Protein AF-A0A0J7NZW5-F1 (afdb_monomer_lite)

Radius of gyration: 39.64 Å; chains: 1; bounding box: 92×67×127 Å

InterPro domains:
  IPR001715 Calponin homology domain [PF00307] (223-324)
  IPR001715 Calponin homology domain [PS50021] (220-322)
  IPR004953 EB1, C-terminal [PF03271] (417-457)
  IPR004953 EB1, C-terminal [PS51230] (392-464)
  IPR027328 Microtubule-associated protein RP/EB [PTHR10623] (207-480)
  IPR033469 CYTH-like domain superfamily [SSF55154] (35-193)
  IPR036133 EB1, C-terminal domain superfamily [SSF140612] (399-463)
  IPR036872 CH domain superfamily [G3DSA:1.10.418.10] (205-336)
  IPR036872 CH domain superfamily [SSF47576] (207-336)

Foldseek 3Di:
DDPVVVVCVVQVVPFKFKKWKAKFFDPPVVVLVVVLVVAFDKWKKKKKWWWFADPAFTWTKMWIDGDPPPPDDIWIWTKGKHADQDRATDMIIMGIGTDDPVVSVVVSVVRCVPGNTLGMKIWIWMWTWHQDPNWIKIKIWIQIPPPGTMIMIMTTDDPDDDSVVSRVRVVVVCVVSVHDSVRTGRDDPSVVVVVVVVVVVVLLLQAFDEDDDDLPDPDQDDQVVLVVVLCVVQVADDPALLQCLLLLSLQLLLCQLHNPLFPNVLQDFEEDDLVSSLVSVVRNVSSCVSNVHPDDDPNVVSSVSDRVSSSVVSSSVVVRSVRRRPVDDDDNCVSNVNDHGTYPDDPDPPPDDDDDDDDDDDDDDDDDDDDDDDDDDDDDDDDDDDDDDDDDDPPVVVVVVVVVVVVVVVVVSVVSVVVVVVVVVVVLVVLLVVLVVQPPPDDHDPVSVVSVCVSQDDDPPDDGPDPPPDDDDDPDPDDDD

Organism: Lasius niger (NCBI:txid67767)

Secondary structure (DSSP, 8-state):
--HHHHHHHHHHHHHEEEEEEEEEE-S-HHHHHHHHHTTSEEEEEEEEEEEE--SSSEEEEEEEEESS-TTSPPEEEEEEEE--SSSS-EEEEEEEEEE-HHHHHHHHHHHHHHT-EEEEEEEEEEEEEEEETTEEEEEEEEEETTTEEEEEEEEEE-TT--HHHHHHHHHHHHHHTT--GGGB--S-HHHHHHHHHHHHHHHHTTSPPP----TT-S----HHHHHHHHHHHHT----SGGGGGGSHHHHHHHHHHSTTSS-GGG--SB---HHHHHHHHHHHHHHHHHHT------HHHHTTT-HHHHHHHHHHHHHHHHHH-------HHHHTTT---B---TTS---------------------------------------------SSHHHHHHHHHHHHHHHHHHHHHHHHHHHHHHHHHHHHHHHHHHTTTTSSPPHHHHHHHHHHS---TT-PPPP---------------

pLDDT: mean 79.22, std 20.86, range [27.91, 98.5]

Sequence (481 aa):
MSMYDEFKSNLINVMETMDVKVKLKAAQIPHIFKQLMSMAQHQFIVQTDYFFYTAAGYLKTQVKFESINEQTLPSHSLIFYYRPYYPEPKRCSHVHMPINESSSLLVSYILKMSNGLKGNISKKRDIFKLSYDGMDAQISLDKINHLGNFMQIEILLDENQDLNKASNVINSLMGLLCLTADDLIAEEYIDLLETYKYNIKSKQSNMAVNVYATNMTSDNLSRHDMLAWVNDCLQSSFTKIEELCTGAVYCQFMDMLFPGSVPLKRVKFKTNLEHEYIQNFKILQGGFKKMNVDKIVPIDRLVKGRFQDNFEFLQWFKKFFDANYSGADYDAIAMRGGEPMGSGGNNAPRGGSNAKRTSPRDSVNSAKPAPRTTVNKVQPPYRMQPKNTVVGNRGDTGKIEELSTQLVELKMSVEGLEKERDFYFGKLRDIEVMCQDCDNGGDPPPIVQKILEVLYATEDGFAPPEELEGDGLAPDDEEEY

Structure (mmCIF, N/CA/C/O backbone):
data_AF-A0A0J7NZW5-F1
#
_entry.id   AF-A0A0J7NZW5-F1
#
loop_
_atom_site.group_PDB
_atom_site.id
_atom_site.type_symbol
_atom_site.label_atom_id
_atom_site.label_alt_id
_atom_site.label_comp_id
_atom_site.label_asym_id
_atom_site.label_entity_id
_atom_site.label_seq_id
_atom_site.pdbx_PDB_ins_code
_atom_site.Cartn_x
_atom_site.Cartn_y
_atom_site.Cartn_z
_atom_site.occupancy
_atom_site.B_iso_or_equiv
_atom_site.auth_seq_id
_atom_site.auth_comp_id
_atom_site.auth_asym_id
_atom_site.auth_atom_id
_atom_site.pdbx_PDB_model_num
ATOM 1 N N . MET A 1 1 ? -21.058 -30.686 40.400 1.00 52.12 1 MET A N 1
ATOM 2 C CA . MET A 1 1 ? -20.631 -29.544 39.571 1.00 52.12 1 MET A CA 1
ATOM 3 C C . MET A 1 1 ? -19.117 -29.614 39.544 1.00 52.12 1 MET A C 1
ATOM 5 O O . MET A 1 1 ? -18.539 -29.679 40.622 1.00 52.12 1 MET A O 1
ATOM 9 N N . SER A 1 2 ? -18.489 -29.842 38.387 1.00 66.56 2 SER A N 1
ATOM 10 C CA . SER A 1 2 ? -17.031 -30.011 38.369 1.00 66.56 2 SER A CA 1
ATOM 11 C C . SER A 1 2 ? -16.358 -28.684 38.734 1.00 66.56 2 SER A C 1
ATOM 13 O O . SER A 1 2 ? -16.930 -27.623 38.496 1.00 66.56 2 SER A O 1
ATOM 15 N N . MET A 1 3 ? -15.138 -28.723 39.274 1.00 54.72 3 MET A N 1
ATOM 16 C CA . MET A 1 3 ? -14.341 -27.515 39.545 1.00 54.72 3 MET A CA 1
ATOM 17 C C . MET A 1 3 ? -14.192 -26.638 38.281 1.00 54.72 3 MET A C 1
ATOM 19 O O . MET A 1 3 ? -14.074 -25.423 38.376 1.00 54.72 3 MET A O 1
ATOM 23 N N . TYR A 1 4 ? -14.279 -27.247 37.091 1.00 51.91 4 TYR A N 1
ATOM 24 C CA . TYR A 1 4 ? -14.331 -26.566 35.798 1.00 51.91 4 TYR A CA 1
ATOM 25 C C . TYR A 1 4 ? -15.666 -25.846 35.546 1.00 51.91 4 TYR A C 1
ATOM 27 O O . TYR A 1 4 ? -15.653 -24.730 35.038 1.00 51.91 4 TYR A O 1
ATOM 35 N N . ASP A 1 5 ? -16.804 -26.433 35.929 1.00 49.66 5 ASP A N 1
ATOM 36 C CA . ASP A 1 5 ? -18.133 -25.815 35.788 1.00 49.66 5 ASP A CA 1
ATOM 37 C C . ASP A 1 5 ? -18.340 -24.657 36.770 1.00 49.66 5 ASP A C 1
ATOM 39 O O . ASP A 1 5 ? -18.961 -23.659 36.419 1.00 49.66 5 ASP A O 1
ATOM 43 N N . GLU A 1 6 ? -17.784 -24.770 37.978 1.00 49.34 6 GLU A N 1
ATOM 44 C CA . GLU A 1 6 ? -17.788 -23.711 38.994 1.00 49.34 6 GLU A CA 1
ATOM 45 C C . GLU A 1 6 ? -16.821 -22.568 38.629 1.00 49.34 6 GLU A C 1
ATOM 47 O O . GLU A 1 6 ? -17.160 -21.392 38.760 1.00 49.34 6 GLU A O 1
ATOM 52 N N . PHE A 1 7 ? -15.649 -22.889 38.063 1.00 55.81 7 PHE A N 1
ATOM 53 C CA . PHE A 1 7 ? -14.738 -21.894 37.481 1.00 55.81 7 PHE A CA 1
ATOM 54 C C . PHE A 1 7 ? -15.377 -21.180 36.279 1.00 55.81 7 PHE A C 1
ATOM 56 O O . PHE A 1 7 ? -15.281 -19.960 36.166 1.00 55.81 7 PHE A O 1
ATOM 63 N N . LYS A 1 8 ? -16.099 -21.916 35.418 1.00 49.66 8 LYS A N 1
ATOM 64 C CA . LYS A 1 8 ? -16.892 -21.348 34.318 1.00 49.66 8 LYS A CA 1
ATOM 65 C C . LYS A 1 8 ? -17.996 -20.427 34.832 1.00 49.66 8 LYS A C 1
ATOM 67 O O . LYS A 1 8 ? -18.089 -19.306 34.352 1.00 49.66 8 LYS A O 1
ATOM 72 N N . SER A 1 9 ? -18.824 -20.868 35.783 1.00 50.62 9 SER A N 1
ATOM 73 C CA . SER A 1 9 ? -19.971 -20.073 36.245 1.00 50.62 9 SER A CA 1
ATOM 74 C C . SER A 1 9 ? -19.543 -18.789 36.953 1.00 50.62 9 SER A C 1
ATOM 76 O O . SER A 1 9 ? -20.197 -17.762 36.799 1.00 50.62 9 SER A O 1
ATOM 78 N N . ASN A 1 10 ? -18.423 -18.830 37.681 1.00 47.78 10 ASN A N 1
ATOM 79 C CA . ASN A 1 10 ? -17.906 -17.674 38.413 1.00 47.78 10 ASN A CA 1
ATOM 80 C C . ASN A 1 10 ? -17.134 -16.680 37.524 1.00 47.78 10 ASN A C 1
ATOM 82 O O . ASN A 1 10 ? -17.098 -15.499 37.858 1.00 47.78 10 ASN A O 1
ATOM 86 N N . LEU A 1 11 ? -16.553 -17.107 36.390 1.00 50.69 11 LEU A N 1
ATOM 87 C CA . LEU A 1 11 ? -15.948 -16.191 35.404 1.00 50.69 11 LEU A CA 1
ATOM 88 C C . LEU A 1 11 ? -16.955 -15.627 34.390 1.00 50.69 11 LEU A C 1
ATOM 90 O O . LEU A 1 11 ? -16.839 -14.463 34.014 1.00 50.69 11 LEU A O 1
ATOM 94 N N . ILE A 1 12 ? -17.918 -16.438 33.932 1.00 48.25 12 ILE A N 1
ATOM 95 C CA . ILE A 1 12 ? -18.860 -16.065 32.860 1.00 48.25 12 ILE A CA 1
ATOM 96 C C . ILE A 1 12 ? -19.802 -14.939 33.309 1.00 48.25 12 ILE A C 1
ATOM 98 O O . ILE A 1 12 ? -20.047 -14.011 32.547 1.00 48.25 12 ILE A O 1
ATOM 102 N N . ASN A 1 13 ? -20.254 -14.948 34.566 1.00 45.50 13 ASN A N 1
ATOM 103 C CA . ASN A 1 13 ? -21.223 -13.960 35.053 1.00 45.50 13 ASN A CA 1
ATOM 104 C C . ASN A 1 13 ? -20.634 -12.572 35.372 1.00 45.50 13 ASN A C 1
ATOM 106 O O . ASN A 1 13 ? -21.391 -11.665 35.699 1.00 45.50 13 ASN A O 1
ATOM 110 N N . VAL A 1 14 ? -19.308 -12.382 35.335 1.00 50.59 14 VAL A N 1
ATOM 111 C CA . VAL A 1 14 ? -18.678 -11.166 35.899 1.00 50.59 14 VAL A CA 1
ATOM 112 C C . VAL A 1 14 ? -18.112 -10.216 34.835 1.00 50.59 14 VAL A C 1
ATOM 114 O O . VAL A 1 14 ? -17.868 -9.050 35.137 1.00 50.59 14 VAL A O 1
ATOM 117 N N . MET A 1 15 ? -17.908 -10.657 33.588 1.00 54.00 15 MET A N 1
ATOM 118 C CA . MET A 1 15 ? -17.231 -9.830 32.568 1.00 54.00 15 MET A CA 1
ATOM 119 C C . MET A 1 15 ? -17.771 -9.965 31.140 1.00 54.00 15 MET A C 1
ATOM 121 O O . MET A 1 15 ? -17.173 -9.388 30.229 1.00 54.00 15 MET A O 1
ATOM 125 N N . GLU A 1 16 ? -18.848 -10.724 30.922 1.00 65.56 16 GLU A N 1
ATOM 126 C CA . GLU A 1 16 ? -19.427 -10.887 29.590 1.00 65.56 16 GLU A CA 1
ATOM 127 C C . GLU A 1 16 ? -20.496 -9.823 29.337 1.00 65.56 16 GLU A C 1
ATOM 129 O O . GLU A 1 16 ? -21.554 -9.798 29.958 1.00 65.56 16 GLU A O 1
ATOM 134 N N . THR A 1 17 ? -20.200 -8.922 28.411 1.00 73.56 17 THR A N 1
ATOM 135 C CA . THR A 1 17 ? -21.110 -7.867 27.969 1.00 73.56 17 THR A CA 1
ATOM 136 C C . THR A 1 17 ? -21.615 -8.182 26.567 1.00 73.56 17 THR A C 1
ATOM 138 O O . THR A 1 17 ? -20.922 -8.793 25.740 1.00 73.56 17 THR A O 1
ATOM 141 N N . MET A 1 18 ? -22.856 -7.779 26.296 1.00 80.50 18 MET A N 1
ATOM 142 C CA . MET A 1 18 ? -23.545 -8.074 25.045 1.00 80.50 18 MET A CA 1
ATOM 143 C C . MET A 1 18 ? -24.017 -6.796 24.370 1.00 80.50 18 MET A C 1
ATOM 145 O O . MET A 1 18 ? -24.603 -5.917 24.997 1.00 80.50 18 MET A O 1
ATOM 149 N N . ASP A 1 19 ? -23.767 -6.717 23.069 1.00 83.12 19 ASP A N 1
ATOM 150 C CA . ASP A 1 19 ? -24.129 -5.567 22.253 1.00 83.12 19 ASP A CA 1
ATOM 151 C C . ASP A 1 19 ? -24.657 -5.998 20.881 1.00 83.12 19 ASP A C 1
ATOM 153 O O . ASP A 1 19 ? -24.285 -7.054 20.353 1.00 83.12 19 ASP A O 1
ATOM 157 N N . VAL A 1 20 ? -25.522 -5.172 20.284 1.00 85.62 20 VAL A N 1
ATOM 158 C CA . VAL A 1 20 ? -25.805 -5.229 18.842 1.00 85.62 20 VAL A CA 1
ATOM 159 C C . VAL A 1 20 ? -25.019 -4.120 18.171 1.00 85.62 20 VAL A C 1
ATOM 161 O O . VAL A 1 20 ? -25.169 -2.955 18.536 1.00 85.62 20 VAL A O 1
ATOM 164 N N . LYS A 1 21 ? -24.195 -4.460 17.175 1.00 90.94 21 LYS A N 1
ATOM 165 C CA . LYS A 1 21 ? -23.376 -3.462 16.478 1.00 90.94 21 LYS A CA 1
ATOM 166 C C . LYS A 1 21 ? -23.325 -3.624 14.970 1.00 90.94 21 LYS A C 1
ATOM 168 O O . LYS A 1 21 ? -23.338 -4.737 14.448 1.00 90.94 21 LYS A O 1
ATOM 173 N N . VAL A 1 22 ? -23.147 -2.495 14.292 1.00 91.94 22 VAL A N 1
ATOM 174 C CA . VAL A 1 22 ? -22.808 -2.398 12.865 1.00 91.94 22 VAL A CA 1
ATOM 175 C C . VAL A 1 22 ? -21.554 -1.557 12.671 1.00 91.94 22 VAL A C 1
ATOM 177 O O . VAL A 1 22 ? -21.200 -0.731 13.515 1.00 91.94 22 VAL A O 1
ATOM 180 N N . LYS A 1 23 ? -20.871 -1.775 11.548 1.00 92.81 23 LYS A N 1
ATOM 181 C CA . LYS A 1 23 ? -19.762 -0.933 11.097 1.00 92.81 23 LYS A CA 1
ATOM 182 C C . LYS A 1 23 ? -20.026 -0.484 9.682 1.00 92.81 23 LYS A C 1
ATOM 184 O O . LYS A 1 23 ? -20.497 -1.280 8.878 1.00 92.81 23 LYS A O 1
ATOM 189 N N . LEU A 1 24 ? -19.696 0.767 9.404 1.00 92.81 24 LEU A N 1
ATOM 190 C CA . LEU A 1 24 ? -19.951 1.400 8.126 1.00 92.81 24 LEU A CA 1
ATOM 191 C C . LEU A 1 24 ? -18.716 2.143 7.646 1.00 92.81 24 LEU A C 1
ATOM 193 O O . LEU A 1 24 ? -17.951 2.692 8.442 1.00 92.81 24 LEU A O 1
ATOM 197 N N . LYS A 1 25 ? -18.544 2.210 6.333 1.00 90.94 25 LYS A N 1
ATOM 198 C CA . LYS A 1 25 ? -17.652 3.179 5.709 1.00 90.94 25 LYS A CA 1
ATOM 199 C C . LYS A 1 25 ? -18.388 4.511 5.624 1.00 90.94 25 LYS A C 1
ATOM 201 O O . LYS A 1 25 ? -19.518 4.563 5.163 1.00 90.94 25 LYS A O 1
ATOM 206 N N . ALA A 1 26 ? -17.759 5.596 6.064 1.00 80.81 26 ALA A N 1
ATOM 207 C CA . ALA A 1 26 ? -18.440 6.884 6.157 1.00 80.81 26 ALA A CA 1
ATOM 208 C C . ALA A 1 26 ? -17.665 7.969 5.403 1.00 80.81 26 ALA A C 1
ATOM 210 O O . ALA A 1 26 ? -16.614 8.434 5.844 1.00 80.81 26 ALA A O 1
ATOM 211 N N . ALA A 1 27 ? -18.193 8.392 4.252 1.00 73.81 27 ALA A N 1
ATOM 212 C CA . ALA A 1 27 ? -17.593 9.461 3.452 1.00 73.81 27 ALA A CA 1
ATOM 213 C C . ALA A 1 27 ? -17.925 10.868 3.990 1.00 73.81 27 ALA A C 1
ATOM 215 O O . ALA A 1 27 ? -17.116 11.784 3.860 1.00 73.81 27 ALA A O 1
ATOM 216 N N . GLN A 1 28 ? -19.085 11.040 4.634 1.00 81.44 28 GLN A N 1
ATOM 217 C CA . GLN A 1 28 ? -19.618 12.343 5.059 1.00 81.44 28 GLN A CA 1
ATOM 218 C C . GLN A 1 28 ? -19.462 12.615 6.567 1.00 81.44 28 GLN A C 1
ATOM 220 O O . GLN A 1 28 ? -20.340 13.205 7.196 1.00 81.44 28 GLN A O 1
ATOM 225 N N . ILE A 1 29 ? -18.327 12.222 7.158 1.00 84.81 29 ILE A N 1
ATOM 226 C CA . ILE A 1 29 ? -18.053 12.407 8.597 1.00 84.81 29 ILE A CA 1
ATOM 227 C C . ILE A 1 29 ? -18.340 13.832 9.107 1.00 84.81 29 ILE A C 1
ATOM 229 O O . ILE A 1 29 ? -18.982 13.936 10.147 1.00 84.81 29 ILE A O 1
ATOM 233 N N . PRO A 1 30 ? -17.955 14.932 8.423 1.00 87.19 30 PRO A N 1
ATOM 234 C CA . PRO A 1 30 ? -18.193 16.277 8.955 1.00 87.19 30 PRO A CA 1
ATOM 235 C C . PRO A 1 30 ? -19.676 16.623 9.140 1.00 87.19 30 PRO A C 1
ATOM 237 O O . PRO A 1 30 ? -20.036 17.303 10.100 1.00 87.19 30 PRO A O 1
ATOM 240 N N . HIS A 1 31 ? -20.541 16.154 8.235 1.00 88.25 31 HIS A N 1
ATOM 241 C CA . HIS A 1 31 ? -21.981 16.393 8.329 1.00 88.25 31 HIS A CA 1
ATOM 242 C C . HIS A 1 31 ? -22.581 15.619 9.505 1.00 88.25 31 HIS A C 1
ATOM 244 O O . HIS A 1 31 ? -23.252 16.203 10.355 1.00 88.25 31 HIS A O 1
ATOM 250 N N . ILE A 1 32 ? -22.244 14.331 9.596 1.00 92.25 32 ILE A N 1
ATOM 251 C CA . ILE A 1 32 ? -22.723 13.441 10.655 1.00 92.25 32 ILE A CA 1
ATOM 252 C C . ILE A 1 32 ? -22.221 13.912 12.027 1.00 92.25 32 ILE A C 1
ATOM 254 O O . ILE A 1 32 ? -22.998 13.992 12.973 1.00 92.25 32 ILE A O 1
ATOM 258 N N . PHE A 1 33 ? -20.952 14.313 12.129 1.00 93.81 33 PHE A N 1
ATOM 259 C CA . PHE A 1 33 ? -20.381 14.883 13.350 1.00 93.81 33 PHE A CA 1
ATOM 260 C C . PHE A 1 33 ? -21.193 16.090 13.835 1.00 93.81 33 PHE A C 1
ATOM 262 O O . PHE A 1 33 ? -21.578 16.150 15.000 1.00 93.81 33 PHE A O 1
ATOM 269 N N . LYS A 1 34 ? -21.512 17.035 12.938 1.00 92.94 34 LYS A N 1
ATOM 270 C CA . LYS A 1 34 ? -22.300 18.226 13.285 1.00 92.94 34 LYS A CA 1
ATOM 271 C C . LYS A 1 34 ? -23.699 17.863 13.794 1.00 92.94 34 LYS A C 1
ATOM 273 O O . LYS A 1 34 ? -24.172 18.480 14.744 1.00 92.94 34 LYS A O 1
ATOM 278 N N . GLN A 1 35 ? -24.346 16.878 13.174 1.00 93.12 35 GLN A N 1
ATOM 279 C CA . GLN A 1 35 ? -25.656 16.390 13.600 1.00 93.12 35 GLN A CA 1
ATOM 280 C C . GLN A 1 35 ? -25.583 15.739 14.990 1.00 93.12 35 GLN A C 1
ATOM 282 O O . GLN A 1 35 ? -26.348 16.111 15.878 1.00 93.12 35 GLN A O 1
ATOM 287 N N . LEU A 1 36 ? -24.614 14.848 15.222 1.00 94.44 36 LEU A N 1
ATOM 288 C CA . LEU A 1 36 ? -24.447 14.151 16.502 1.00 94.44 36 LEU A CA 1
ATOM 289 C C . LEU A 1 36 ? -24.090 15.095 17.655 1.00 94.44 36 LEU A C 1
ATOM 291 O O . LEU A 1 36 ? -24.648 14.961 18.741 1.00 94.44 36 LEU A O 1
ATOM 295 N N . MET A 1 37 ? -23.253 16.107 17.409 1.00 94.81 37 MET A N 1
ATOM 296 C CA . MET A 1 37 ? -22.931 17.145 18.399 1.00 94.81 37 MET A CA 1
ATOM 297 C C . MET A 1 37 ? -24.163 17.890 18.932 1.00 94.81 37 MET A C 1
ATOM 299 O O . MET A 1 37 ? -24.109 18.442 20.026 1.00 94.81 37 MET A O 1
ATOM 303 N N . SER A 1 38 ? -25.265 17.929 18.174 1.00 92.88 38 SER A N 1
ATOM 304 C CA . SER A 1 38 ? -26.501 18.597 18.603 1.00 92.88 38 SER A CA 1
ATOM 305 C C . SER A 1 38 ? -27.414 17.732 19.477 1.00 92.88 38 SER A C 1
ATOM 307 O O . SER A 1 38 ? -28.349 18.261 20.073 1.00 92.88 38 SER A O 1
ATOM 309 N N . MET A 1 39 ? -27.165 16.419 19.554 1.00 92.12 39 MET A N 1
ATOM 310 C CA . MET A 1 39 ? -28.100 15.459 20.158 1.00 92.12 39 MET A CA 1
ATOM 311 C C . MET A 1 39 ? -27.463 14.428 21.099 1.00 92.12 39 MET A C 1
ATOM 313 O O . MET A 1 39 ? -28.185 13.619 21.676 1.00 92.12 39 MET A O 1
ATOM 317 N N . ALA A 1 40 ? -26.137 14.418 21.249 1.00 94.25 40 ALA A N 1
ATOM 318 C CA . ALA A 1 40 ? -25.419 13.391 21.998 1.00 94.25 40 ALA A CA 1
ATOM 319 C C . ALA A 1 40 ? -24.255 13.974 22.809 1.00 94.25 40 ALA A C 1
ATOM 321 O O . ALA A 1 40 ? -23.669 14.996 22.449 1.00 94.25 40 ALA A O 1
ATOM 322 N N . GLN A 1 41 ? -23.885 13.287 23.890 1.00 94.31 41 GLN A N 1
ATOM 323 C CA . GLN A 1 41 ? -22.678 13.604 24.649 1.00 94.31 41 GLN A CA 1
ATOM 324 C C . GLN A 1 41 ? -21.444 13.141 23.871 1.00 94.31 41 GLN A C 1
ATOM 326 O O . GLN A 1 41 ? -21.373 11.977 23.481 1.00 94.31 41 GLN A O 1
ATOM 331 N N . HIS A 1 42 ? -20.467 14.031 23.684 1.00 94.62 42 HIS A N 1
ATOM 332 C CA . HIS A 1 42 ? -19.255 13.771 22.903 1.00 94.62 42 HIS A CA 1
ATOM 333 C C . HIS A 1 42 ? -18.021 13.524 23.780 1.00 94.62 42 HIS A C 1
ATOM 335 O O . HIS A 1 42 ? -17.819 14.190 24.796 1.00 94.62 42 HIS A O 1
ATOM 341 N N . GLN A 1 43 ? -17.183 12.580 23.354 1.00 92.81 43 GLN A N 1
ATOM 342 C CA . GLN A 1 43 ? -15.862 12.305 23.910 1.00 92.81 43 GLN A CA 1
ATOM 343 C C . GLN A 1 43 ? -14.889 11.946 22.782 1.00 92.81 43 GLN A C 1
ATOM 345 O O . GLN A 1 43 ? -15.167 11.065 21.970 1.00 92.81 43 GLN A O 1
ATOM 350 N N . PHE A 1 44 ? -13.715 12.577 22.760 1.00 92.62 44 PHE A N 1
ATOM 351 C CA . PHE A 1 44 ? -12.641 12.239 21.826 1.00 92.62 44 PHE A CA 1
ATOM 352 C C . PHE A 1 44 ? -11.596 11.333 22.483 1.00 92.62 44 PHE A C 1
ATOM 354 O O . PHE A 1 44 ? -11.119 11.631 23.581 1.00 92.62 44 PHE A O 1
ATOM 361 N N . ILE A 1 45 ? -11.201 10.261 21.791 1.00 92.50 45 ILE A N 1
ATOM 362 C CA . ILE A 1 45 ? -10.140 9.355 22.241 1.00 92.50 45 ILE A CA 1
ATOM 363 C C . ILE A 1 45 ? -9.146 9.026 21.124 1.00 92.50 45 ILE A C 1
ATOM 365 O O . ILE A 1 45 ? -9.499 8.907 19.945 1.00 92.50 45 ILE A O 1
ATOM 369 N N . VAL A 1 46 ? -7.892 8.797 21.511 1.00 92.81 46 VAL A N 1
ATOM 370 C CA . VAL A 1 46 ? -6.893 8.141 20.656 1.00 92.81 46 VAL A CA 1
ATOM 371 C C . VAL A 1 46 ? -6.714 6.717 21.152 1.00 92.81 46 VAL A C 1
ATOM 373 O O . VAL A 1 46 ? -6.522 6.485 22.343 1.00 92.81 46 VAL A O 1
ATOM 376 N N . GLN A 1 47 ? -6.801 5.749 20.246 1.00 93.19 47 GLN A N 1
ATOM 377 C CA . GLN A 1 47 ? -6.799 4.339 20.606 1.00 93.19 47 GLN A CA 1
ATOM 378 C C . GLN A 1 47 ? -5.866 3.540 19.701 1.00 93.19 47 GLN A C 1
ATOM 380 O O . GLN A 1 47 ? -5.918 3.671 18.476 1.00 93.19 47 GLN A O 1
ATOM 385 N N . THR A 1 48 ? -5.079 2.654 20.308 1.00 94.25 48 THR A N 1
ATOM 386 C CA . THR A 1 48 ? -4.303 1.635 19.596 1.00 94.25 48 THR A CA 1
ATOM 387 C C . THR A 1 48 ? -4.721 0.247 20.067 1.00 94.25 48 THR A C 1
ATOM 389 O O . THR A 1 48 ? -4.675 -0.060 21.255 1.00 94.25 48 THR A O 1
ATOM 392 N N . ASP A 1 49 ? -5.140 -0.586 19.119 1.00 95.44 49 ASP A N 1
ATOM 393 C CA . ASP A 1 49 ? -5.522 -1.980 19.331 1.00 95.44 49 ASP A CA 1
ATOM 394 C C . ASP A 1 49 ? -4.450 -2.893 18.707 1.00 95.44 49 ASP A C 1
ATOM 396 O O . ASP A 1 49 ? -4.210 -2.800 17.503 1.00 95.44 49 ASP A O 1
ATOM 400 N N . TYR A 1 50 ? -3.838 -3.790 19.481 1.00 95.81 50 TYR A N 1
ATOM 401 C CA . TYR A 1 50 ? -2.921 -4.829 18.993 1.00 95.81 50 TYR A CA 1
ATOM 402 C C . TYR A 1 50 ? -3.655 -6.160 18.924 1.00 95.81 50 TYR A C 1
ATOM 404 O O . TYR A 1 50 ? -4.089 -6.680 19.946 1.00 95.81 50 TYR A O 1
ATOM 412 N N . PHE A 1 51 ? -3.801 -6.704 17.723 1.00 97.00 51 PHE A N 1
ATOM 413 C CA . PHE A 1 51 ? -4.526 -7.937 17.454 1.00 97.00 51 PHE A CA 1
ATOM 414 C C . PHE A 1 51 ? -3.580 -9.130 17.375 1.00 97.00 51 PHE A C 1
ATOM 416 O O . PHE A 1 51 ? -2.522 -9.060 16.744 1.00 97.00 51 PHE A O 1
ATOM 423 N N . PHE A 1 52 ? -4.012 -10.248 17.944 1.00 96.94 52 PHE A N 1
ATOM 424 C CA . PHE A 1 52 ? -3.292 -11.518 17.955 1.00 96.94 52 PHE A CA 1
ATOM 425 C C . PHE A 1 52 ? -4.125 -12.591 17.257 1.00 96.94 52 PHE A C 1
ATOM 427 O O . PHE A 1 52 ? -5.359 -12.517 17.255 1.00 96.94 52 PHE A O 1
ATOM 434 N N . TYR A 1 53 ? -3.471 -13.588 16.662 1.00 95.56 53 TYR A N 1
ATOM 435 C CA . TYR A 1 53 ? -4.207 -14.711 16.086 1.00 95.56 53 TYR A CA 1
ATOM 436 C C . TYR A 1 53 ? -4.907 -15.517 17.184 1.00 95.56 53 TYR A C 1
ATOM 438 O O . TYR A 1 53 ? -4.436 -15.653 18.309 1.00 95.56 53 TYR A O 1
ATOM 446 N N . THR A 1 54 ? -6.070 -16.062 16.871 1.00 93.56 54 THR A N 1
ATOM 447 C CA . THR A 1 54 ? -6.828 -16.922 17.778 1.00 93.56 54 THR A CA 1
ATOM 448 C C . THR A 1 54 ? -7.623 -17.913 16.943 1.00 93.56 54 THR A C 1
ATOM 450 O O . THR A 1 54 ? -7.908 -17.646 15.776 1.00 93.56 54 THR A O 1
ATOM 453 N N . ALA A 1 55 ? -7.969 -19.062 17.521 1.00 90.00 55 ALA A N 1
ATOM 454 C CA . ALA A 1 55 ? -8.722 -20.099 16.819 1.00 90.00 55 ALA A CA 1
ATOM 455 C C . ALA A 1 55 ? -10.128 -19.625 16.407 1.00 90.00 55 ALA A C 1
ATOM 457 O O . ALA A 1 55 ? -10.646 -20.047 15.377 1.00 90.00 55 ALA A O 1
ATOM 458 N N . ALA A 1 56 ? -10.741 -18.746 17.204 1.00 88.19 56 ALA A N 1
ATOM 459 C CA . ALA A 1 56 ? -12.042 -18.154 16.920 1.00 88.19 56 ALA A CA 1
ATOM 460 C C . ALA A 1 56 ? -12.148 -16.745 17.517 1.00 88.19 56 ALA A C 1
ATOM 462 O O . ALA A 1 56 ? -11.570 -16.467 18.570 1.00 88.19 56 ALA A O 1
ATOM 463 N N . GLY A 1 57 ? -12.926 -15.880 16.862 1.00 91.62 57 GLY A N 1
ATOM 464 C CA . GLY A 1 57 ? -13.141 -14.497 17.290 1.00 91.62 57 GLY A CA 1
ATOM 465 C C . GLY A 1 57 ? -11.905 -13.615 17.112 1.00 91.62 57 GLY A C 1
ATOM 466 O O . GLY A 1 57 ? -11.073 -13.851 16.239 1.00 91.62 57 GLY A O 1
ATOM 467 N N . TYR A 1 58 ? -11.799 -12.586 17.948 1.00 95.19 58 TYR A N 1
ATOM 468 C CA . TYR A 1 58 ? -10.702 -11.625 17.931 1.00 95.19 58 TYR A CA 1
ATOM 469 C C . TYR A 1 58 ? -10.152 -11.439 19.340 1.00 95.19 58 TYR A C 1
ATOM 471 O O . TYR A 1 58 ? -10.899 -11.165 20.280 1.00 95.19 58 TYR A O 1
ATOM 479 N N . LEU A 1 59 ? -8.830 -11.541 19.465 1.00 96.56 59 LEU A N 1
ATOM 480 C CA . LEU A 1 59 ? -8.093 -11.272 20.692 1.00 96.56 59 LEU A CA 1
ATOM 481 C C . LEU A 1 59 ? -7.227 -10.033 20.490 1.00 96.56 59 LEU A C 1
ATOM 483 O O . LEU A 1 59 ? -6.477 -9.953 19.513 1.00 96.56 59 LEU A O 1
ATOM 487 N N . LYS A 1 60 ? -7.320 -9.072 21.408 1.00 96.56 60 LYS A N 1
ATOM 488 C CA . LYS A 1 60 ? -6.503 -7.864 21.349 1.00 96.56 60 LYS A CA 1
ATOM 489 C C . LYS A 1 60 ? -6.113 -7.322 22.714 1.00 96.56 60 LYS A C 1
ATOM 491 O O . LYS A 1 60 ? -6.886 -7.412 23.664 1.00 96.56 60 LYS A O 1
ATOM 496 N N . THR A 1 61 ? -4.959 -6.670 22.771 1.00 96.56 61 THR A N 1
ATOM 497 C CA . THR A 1 61 ? -4.667 -5.680 23.811 1.00 96.56 61 THR A CA 1
ATOM 498 C C . THR A 1 61 ? -4.990 -4.291 23.275 1.00 96.56 61 THR A C 1
ATOM 500 O O . THR A 1 61 ? -4.904 -4.024 22.075 1.00 96.56 61 THR A O 1
ATOM 503 N N . GLN A 1 62 ? -5.447 -3.412 24.153 1.00 95.56 62 GLN A N 1
ATOM 504 C CA . GLN A 1 62 ? -5.940 -2.087 23.811 1.00 95.56 62 GLN A CA 1
ATOM 505 C C . GLN A 1 62 ? -5.308 -1.051 24.727 1.00 95.56 62 GLN A C 1
ATOM 507 O O . GLN A 1 62 ? -5.244 -1.261 25.936 1.00 95.56 62 GLN A O 1
ATOM 512 N N . VAL A 1 63 ? -4.910 0.073 24.137 1.00 93.94 63 VAL A N 1
ATOM 513 C CA . VAL A 1 63 ? -4.441 1.272 24.836 1.00 93.94 63 VAL A CA 1
ATOM 514 C C . VAL A 1 63 ? -5.307 2.451 24.401 1.00 93.94 63 VAL A C 1
ATOM 516 O O . VAL A 1 63 ? -5.464 2.680 23.196 1.00 93.94 63 VAL A O 1
ATOM 519 N N . LYS A 1 64 ? -5.886 3.180 25.357 1.00 92.19 64 LYS A N 1
ATOM 520 C CA . LYS A 1 64 ? -6.746 4.350 25.119 1.00 92.19 64 LYS A CA 1
ATOM 521 C C . LYS A 1 64 ? -6.220 5.575 25.861 1.00 92.19 64 LYS A C 1
ATOM 523 O O . LYS A 1 64 ? -5.910 5.491 27.045 1.00 92.19 64 LYS A O 1
ATOM 528 N N . PHE A 1 65 ? -6.224 6.708 25.171 1.00 89.56 65 PHE A N 1
ATOM 529 C CA . PHE A 1 65 ? -5.911 8.027 25.710 1.00 89.56 65 PHE A CA 1
ATOM 530 C C . PHE A 1 65 ? -7.175 8.887 25.652 1.00 89.56 65 PHE A C 1
ATOM 532 O O . PHE A 1 65 ? -7.709 9.144 24.566 1.00 89.56 65 PHE A O 1
ATOM 539 N N . GLU A 1 66 ? -7.679 9.279 26.821 1.00 79.06 66 GLU A N 1
ATOM 540 C CA . GLU A 1 66 ? -8.847 10.145 26.966 1.00 79.06 66 GLU A CA 1
ATOM 541 C C . GLU A 1 66 ? -8.362 11.598 27.053 1.00 79.06 66 GLU A C 1
ATOM 543 O O . GLU A 1 66 ? -7.921 12.032 28.107 1.00 79.06 66 GLU A O 1
ATOM 548 N N . SER A 1 67 ? -8.465 12.352 25.950 1.00 66.62 67 SER A N 1
ATOM 549 C CA . SER A 1 67 ? -7.939 13.722 25.754 1.00 66.62 67 SER A CA 1
ATOM 550 C C . SER A 1 67 ? -6.516 13.834 25.181 1.00 66.62 67 SER A C 1
ATOM 552 O O . SER A 1 67 ? -5.678 12.947 25.298 1.00 66.62 67 SER A O 1
ATOM 554 N N . ILE A 1 68 ? -6.272 14.975 24.523 1.00 56.38 68 ILE A N 1
ATOM 555 C CA . ILE A 1 68 ? -4.968 15.425 24.002 1.00 56.38 68 ILE A CA 1
ATOM 556 C C . ILE A 1 68 ? -4.078 15.939 25.149 1.00 56.38 68 ILE A C 1
ATOM 558 O O . ILE A 1 68 ? -2.870 16.067 24.986 1.00 56.38 68 ILE A O 1
ATOM 562 N N . ASN A 1 69 ? -4.658 16.222 26.320 1.00 51.78 69 ASN A N 1
ATOM 563 C CA . ASN A 1 69 ? -3.896 16.693 27.469 1.00 51.78 69 ASN A CA 1
ATOM 564 C C . ASN A 1 69 ? -3.058 15.535 28.030 1.00 51.78 69 ASN A C 1
ATOM 566 O O . ASN A 1 69 ? -3.589 14.641 28.691 1.00 51.78 69 ASN A O 1
ATOM 570 N N . GLU A 1 70 ? -1.748 15.604 27.788 1.00 52.31 70 GLU A N 1
ATOM 571 C CA . GLU A 1 70 ? -0.676 14.644 28.120 1.00 52.31 70 GLU A CA 1
ATOM 572 C C . GLU A 1 70 ? -0.566 14.250 29.612 1.00 52.31 70 GLU A C 1
ATOM 574 O O . GLU A 1 70 ? 0.348 13.537 30.010 1.00 52.31 70 GLU A O 1
ATOM 579 N N . GLN A 1 71 ? -1.492 14.703 30.458 1.00 57.66 71 GLN A N 1
ATOM 580 C CA . GLN A 1 71 ? -1.530 14.441 31.898 1.00 57.66 71 GLN A CA 1
ATOM 581 C C . GLN A 1 71 ? -2.428 13.257 32.285 1.00 57.66 71 GLN A C 1
ATOM 583 O O . GLN A 1 71 ? -2.378 12.810 33.430 1.00 57.66 71 GLN A O 1
ATOM 588 N N . THR A 1 72 ? -3.257 12.741 31.372 1.00 68.19 72 THR A N 1
ATOM 589 C CA . THR A 1 72 ? -4.080 11.553 31.647 1.00 68.19 72 THR A CA 1
ATOM 590 C C . THR A 1 72 ? -3.317 10.280 31.294 1.00 68.19 72 THR A C 1
ATOM 592 O O . THR A 1 72 ? -2.891 10.079 30.157 1.00 68.19 72 THR A O 1
ATOM 595 N N . LEU A 1 73 ? -3.131 9.410 32.290 1.00 80.81 73 LEU A N 1
ATOM 596 C CA . LEU A 1 73 ? -2.520 8.100 32.080 1.00 80.81 73 LEU A CA 1
ATOM 597 C C . LEU A 1 73 ? -3.404 7.252 31.151 1.00 80.81 73 LEU A C 1
ATOM 599 O O . LEU A 1 73 ? -4.625 7.219 31.337 1.00 80.81 73 LEU A O 1
ATOM 603 N N . PRO A 1 74 ? -2.818 6.538 30.176 1.00 89.25 74 PRO A N 1
ATOM 604 C CA . PRO A 1 74 ? -3.586 5.679 29.294 1.00 89.25 74 PRO A CA 1
ATOM 605 C C . PRO A 1 74 ? -4.235 4.519 30.046 1.00 89.25 74 PRO A C 1
ATOM 607 O O . PRO A 1 74 ? -3.625 3.875 30.905 1.00 89.25 74 PRO A O 1
ATOM 610 N N . SER A 1 75 ? -5.461 4.184 29.651 1.00 91.44 75 SER A N 1
ATOM 611 C CA . SER A 1 75 ? -6.098 2.946 30.095 1.00 91.44 75 SER A CA 1
ATOM 612 C C . SER A 1 75 ? -5.676 1.785 29.200 1.00 91.44 75 SER A C 1
ATOM 614 O O . SER A 1 75 ? -5.569 1.919 27.977 1.00 91.44 75 SER A O 1
ATOM 616 N N . HIS A 1 76 ? -5.433 0.635 29.828 1.00 93.88 76 HIS A N 1
ATOM 617 C CA . HIS A 1 76 ? -5.025 -0.586 29.149 1.00 93.88 76 HIS A CA 1
ATOM 618 C C . HIS A 1 76 ? -6.052 -1.690 29.387 1.00 93.88 76 HIS A C 1
ATOM 620 O O . HIS A 1 76 ? -6.651 -1.796 30.461 1.00 93.88 76 HIS A O 1
ATOM 626 N N . SER A 1 77 ? -6.303 -2.521 28.380 1.00 94.12 77 SER A N 1
ATOM 627 C CA . SER A 1 77 ? -7.265 -3.623 28.499 1.00 94.12 77 SER A CA 1
ATOM 628 C C . SER A 1 77 ? -6.891 -4.806 27.615 1.00 94.12 77 SER A C 1
ATOM 630 O O . SER A 1 77 ? -6.378 -4.632 26.510 1.00 94.12 77 SER A O 1
ATOM 632 N N . LEU A 1 78 ? -7.185 -6.011 28.095 1.00 95.38 78 LEU A N 1
ATOM 633 C CA . LEU A 1 78 ? -7.198 -7.242 27.317 1.00 95.38 78 LEU A CA 1
ATOM 634 C C . LEU A 1 78 ? -8.648 -7.555 26.946 1.00 95.38 78 LEU A C 1
ATOM 636 O O . LEU A 1 78 ? -9.524 -7.583 27.809 1.00 95.38 78 LEU A O 1
ATOM 640 N N . ILE A 1 79 ? -8.904 -7.761 25.657 1.00 94.12 79 ILE A N 1
ATOM 641 C CA . ILE A 1 79 ? -10.258 -7.940 25.138 1.00 94.12 79 ILE A CA 1
ATOM 642 C C . ILE A 1 79 ? -10.287 -9.156 24.222 1.00 94.12 79 ILE A C 1
ATOM 644 O O . ILE A 1 79 ? -9.551 -9.222 23.234 1.00 94.12 79 ILE A O 1
ATOM 648 N N . PHE A 1 80 ? -11.194 -10.078 24.523 1.00 93.75 80 PHE A N 1
ATOM 649 C CA . PHE A 1 80 ? -11.595 -11.146 23.618 1.00 93.75 80 PHE A CA 1
ATOM 650 C C . PHE A 1 80 ? -13.046 -10.924 23.212 1.00 93.75 80 PHE A C 1
ATOM 652 O O . PHE A 1 80 ? -13.879 -10.609 24.058 1.00 93.75 80 PHE A O 1
ATOM 659 N N . TYR A 1 81 ? -13.370 -11.077 21.932 1.00 91.56 81 TYR A N 1
ATOM 660 C CA . TYR A 1 81 ? -14.755 -10.978 21.488 1.00 91.56 81 TYR A CA 1
ATOM 661 C C . TYR A 1 81 ? -15.045 -11.866 20.289 1.00 91.56 81 TYR A C 1
ATOM 663 O O . TYR A 1 81 ? -14.199 -12.074 19.414 1.00 91.56 81 TYR A O 1
ATOM 671 N N . TYR A 1 82 ? -16.281 -12.352 20.233 1.00 88.31 82 TYR A N 1
ATOM 672 C CA . TYR A 1 82 ? -16.816 -13.044 19.075 1.00 88.31 82 TYR A CA 1
ATOM 673 C C . TYR A 1 82 ? -17.731 -12.104 18.291 1.00 88.31 82 TYR A C 1
ATOM 675 O O . TYR A 1 82 ? -18.601 -11.433 18.849 1.00 88.31 82 TYR A O 1
ATOM 683 N N . ARG A 1 83 ? -17.518 -12.049 16.975 1.00 83.69 83 ARG A N 1
ATOM 684 C CA . ARG A 1 83 ? -18.299 -11.229 16.047 1.00 83.69 83 ARG A CA 1
ATOM 685 C C . ARG A 1 83 ? -18.587 -12.041 14.784 1.00 83.69 83 ARG A C 1
ATOM 687 O O . ARG A 1 83 ? -17.635 -12.398 14.090 1.00 83.69 83 ARG A O 1
ATOM 694 N N . PRO A 1 84 ? -19.862 -12.298 14.457 1.00 86.38 84 PRO A N 1
ATOM 695 C CA . PRO A 1 84 ? -20.228 -12.954 13.208 1.00 86.38 84 PRO A CA 1
ATOM 696 C C . PRO A 1 84 ? -19.805 -12.167 11.954 1.00 86.38 84 PRO A C 1
ATOM 698 O O . PRO A 1 84 ? -19.765 -10.928 11.958 1.00 86.38 84 PRO A O 1
ATOM 701 N N . TYR A 1 85 ? -19.518 -12.884 10.864 1.00 88.56 85 TYR A N 1
ATOM 702 C CA . TYR A 1 85 ? -19.087 -12.309 9.584 1.00 88.56 85 TYR A CA 1
ATOM 703 C C . TYR A 1 85 ? -20.276 -12.083 8.635 1.00 88.56 85 TYR A C 1
ATOM 705 O O . TYR A 1 85 ? -20.500 -12.833 7.693 1.00 88.56 85 TYR A O 1
ATOM 713 N N . TYR A 1 86 ? -21.065 -11.052 8.925 1.00 88.62 86 TYR A N 1
ATOM 714 C CA . TYR A 1 86 ? -22.076 -10.482 8.026 1.00 88.62 86 TYR A CA 1
ATOM 715 C C . TYR A 1 86 ? -22.290 -8.994 8.368 1.00 88.62 86 TYR A C 1
ATOM 717 O O . TYR A 1 86 ? -21.967 -8.592 9.490 1.00 88.62 86 TYR A O 1
ATOM 725 N N . PRO A 1 87 ? -22.712 -8.140 7.423 1.00 88.25 87 PRO A N 1
ATOM 726 C CA . PRO A 1 87 ? -22.718 -6.685 7.603 1.00 88.25 87 PRO A CA 1
ATOM 727 C C . PRO A 1 87 ? -23.878 -6.146 8.459 1.00 88.25 87 PRO A C 1
ATOM 729 O O . PRO A 1 87 ? -23.726 -5.086 9.065 1.00 88.25 87 PRO A O 1
ATOM 732 N N . GLU A 1 88 ? -25.009 -6.854 8.533 1.00 89.50 88 GLU A N 1
ATOM 733 C CA . GLU A 1 88 ? -26.208 -6.402 9.255 1.00 89.50 88 GLU A CA 1
ATOM 734 C C . GLU A 1 88 ? -26.005 -6.296 10.785 1.00 89.50 88 GLU A C 1
ATOM 736 O O . GLU A 1 88 ? -25.018 -6.824 11.321 1.00 89.50 88 GLU A O 1
ATOM 741 N N . PRO A 1 89 ? -26.934 -5.635 11.520 1.00 88.81 89 PRO A N 1
ATOM 742 C CA . PRO A 1 89 ? -26.925 -5.614 12.979 1.00 88.81 89 PRO A CA 1
ATOM 743 C C . PRO A 1 89 ? -26.737 -7.005 13.574 1.00 88.81 89 PRO A C 1
ATOM 745 O O . PRO A 1 89 ? -27.486 -7.941 13.295 1.00 88.81 89 PRO A O 1
ATOM 748 N N . LYS A 1 90 ? -25.697 -7.145 14.397 1.00 87.44 90 LYS A N 1
ATOM 749 C CA . LYS A 1 90 ? -25.278 -8.445 14.915 1.00 87.44 90 LYS A CA 1
ATOM 750 C C . LYS A 1 90 ? -24.947 -8.405 16.384 1.00 87.44 90 LYS A C 1
ATOM 752 O O . LYS A 1 90 ? -24.248 -7.506 16.854 1.00 87.44 90 LYS A O 1
ATOM 757 N N . ARG A 1 91 ? -25.412 -9.448 17.070 1.00 87.12 91 ARG A N 1
ATOM 758 C CA . ARG A 1 91 ? -25.067 -9.722 18.458 1.00 87.12 91 ARG A CA 1
ATOM 759 C C . ARG A 1 91 ? -23.590 -10.064 18.544 1.00 87.12 91 ARG A C 1
ATOM 761 O O . ARG A 1 91 ? -23.099 -10.928 17.816 1.00 87.12 91 ARG A O 1
ATOM 768 N N . CYS A 1 92 ? -22.903 -9.396 19.450 1.00 84.94 92 CYS A N 1
ATOM 769 C CA . CYS A 1 92 ? -21.517 -9.668 19.763 1.00 84.94 92 CYS A CA 1
ATOM 770 C C . CYS A 1 92 ? -21.392 -9.917 21.265 1.00 84.94 92 CYS A C 1
ATOM 772 O O . CYS A 1 92 ? -22.063 -9.277 22.072 1.00 84.94 92 CYS A O 1
ATOM 774 N N . SER A 1 93 ? -20.554 -10.882 21.624 1.00 84.31 93 SER A N 1
ATOM 775 C CA . SER A 1 93 ? -20.182 -11.146 23.010 1.00 84.31 93 SER A CA 1
ATOM 776 C C . SER A 1 93 ? -18.729 -10.762 23.199 1.00 84.31 93 SER A C 1
ATOM 778 O O . SER A 1 93 ? -17.886 -11.005 22.324 1.00 84.31 93 SER A O 1
ATOM 780 N N . HIS A 1 94 ? -18.437 -10.114 24.318 1.00 86.75 94 HIS A N 1
ATOM 781 C CA . HIS A 1 94 ? -17.085 -9.693 24.621 1.00 86.75 94 HIS A CA 1
ATOM 782 C C . HIS A 1 94 ? -16.755 -9.874 26.092 1.00 86.75 94 HIS A C 1
ATOM 784 O O . HIS A 1 94 ? -17.586 -9.662 26.965 1.00 86.75 94 HIS A O 1
ATOM 790 N N . VAL A 1 95 ? -15.503 -10.249 26.331 1.00 87.81 95 VAL A N 1
ATOM 791 C CA . VAL A 1 95 ? -14.874 -10.278 27.643 1.00 87.81 95 VAL A CA 1
ATOM 792 C C . VAL A 1 95 ? -13.889 -9.124 27.682 1.00 87.81 95 VAL A C 1
ATOM 794 O O . VAL A 1 95 ? -12.968 -9.054 26.860 1.00 87.81 95 VAL A O 1
ATOM 797 N N . HIS A 1 96 ? -14.097 -8.212 28.626 1.00 90.00 96 HIS A N 1
ATOM 798 C CA . HIS A 1 96 ? -13.259 -7.036 28.812 1.00 90.00 96 HIS A CA 1
ATOM 799 C C . HIS A 1 96 ? -12.540 -7.098 30.160 1.00 90.00 96 HIS A C 1
ATOM 801 O O . HIS A 1 96 ? -13.164 -6.991 31.212 1.00 90.00 96 HIS A O 1
ATOM 807 N N . MET A 1 97 ? -11.213 -7.204 30.128 1.00 90.12 97 MET A N 1
ATOM 808 C CA . MET A 1 97 ? -10.375 -7.232 31.322 1.00 90.12 97 MET A CA 1
ATOM 809 C C . MET A 1 97 ? -9.473 -5.992 31.359 1.00 90.12 97 MET A C 1
ATOM 811 O O . MET A 1 97 ? -8.514 -5.916 30.586 1.00 90.12 97 MET A O 1
ATOM 815 N N . PRO A 1 98 ? -9.740 -5.014 32.243 1.00 90.31 98 PRO A N 1
ATOM 816 C CA . PRO A 1 98 ? -8.806 -3.926 32.501 1.00 90.31 98 PRO A CA 1
ATOM 817 C C . PRO A 1 98 ? -7.472 -4.482 33.005 1.00 90.31 98 PRO A C 1
ATOM 819 O O . PRO A 1 98 ? -7.445 -5.375 33.852 1.00 90.31 98 PRO A O 1
ATOM 822 N N . ILE A 1 99 ? -6.365 -3.946 32.501 1.00 91.69 99 ILE A N 1
ATOM 823 C CA . ILE A 1 99 ? -5.012 -4.307 32.938 1.00 91.69 99 ILE A CA 1
ATOM 824 C C . ILE A 1 99 ? -4.227 -3.029 33.228 1.00 91.69 99 ILE A C 1
ATOM 826 O O . ILE A 1 99 ? -4.525 -1.973 32.677 1.00 91.69 99 ILE A O 1
ATOM 830 N N . ASN A 1 100 ? -3.235 -3.099 34.114 1.00 90.06 100 ASN A N 1
ATOM 831 C CA . ASN A 1 100 ? -2.329 -1.970 34.332 1.00 90.06 100 ASN A CA 1
ATOM 832 C C . ASN A 1 100 ? -1.253 -1.908 33.231 1.00 90.06 100 ASN A C 1
ATOM 834 O O . ASN A 1 100 ? -1.031 -2.881 32.507 1.00 90.06 100 ASN A O 1
ATOM 838 N N . GLU A 1 101 ? -0.577 -0.765 33.117 1.00 87.00 101 GLU A N 1
ATOM 839 C CA . GLU A 1 101 ? 0.452 -0.517 32.098 1.00 87.00 101 GLU A CA 1
ATOM 840 C C . GLU A 1 101 ? 1.579 -1.562 32.129 1.00 87.00 101 GLU A C 1
ATOM 842 O O . GLU A 1 101 ? 1.893 -2.168 31.101 1.00 87.00 101 GLU A O 1
ATOM 847 N N . SER A 1 102 ? 2.127 -1.852 33.315 1.00 86.06 102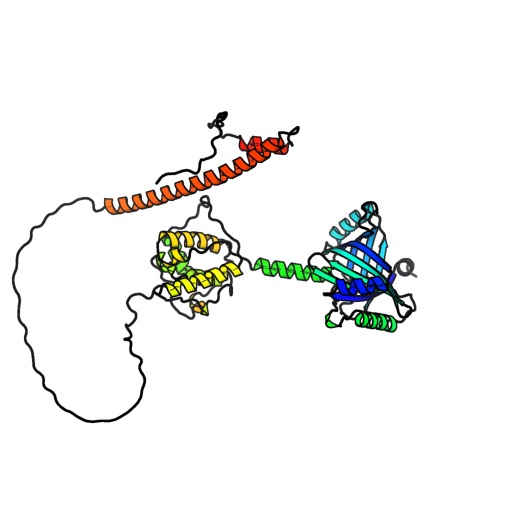 SER A N 1
ATOM 848 C CA . SER A 1 102 ? 3.212 -2.829 33.484 1.00 86.06 102 SER A CA 1
ATOM 849 C C . SER A 1 102 ? 2.812 -4.230 33.005 1.00 86.06 102 SER A C 1
ATOM 851 O O . SER A 1 102 ? 3.594 -4.918 32.348 1.00 86.06 102 SER A O 1
ATOM 853 N N . SER A 1 103 ? 1.573 -4.643 33.282 1.00 89.12 103 SER A N 1
ATOM 854 C CA . SER A 1 103 ? 1.034 -5.936 32.846 1.00 89.12 103 SER A CA 1
ATOM 855 C C . SER A 1 103 ? 0.693 -5.939 31.359 1.00 89.12 103 SER A C 1
ATOM 857 O O . SER A 1 103 ? 0.836 -6.970 30.710 1.00 89.12 103 SER A O 1
ATOM 859 N N . SER A 1 104 ? 0.280 -4.803 30.792 1.00 89.50 104 SER A N 1
ATOM 860 C CA . SER A 1 104 ? -0.088 -4.684 29.377 1.00 89.50 104 SER A CA 1
ATOM 861 C C . SER A 1 104 ? 1.055 -5.059 28.438 1.00 89.50 104 SER A C 1
ATOM 863 O O . SER A 1 104 ? 0.853 -5.815 27.481 1.00 89.50 104 SER A O 1
ATOM 865 N N . LEU A 1 105 ? 2.267 -4.581 28.732 1.00 89.00 105 LEU A N 1
ATOM 866 C CA . LEU A 1 105 ? 3.458 -4.908 27.947 1.00 89.00 105 LEU A CA 1
ATOM 867 C C . LEU A 1 105 ? 3.794 -6.399 28.035 1.00 89.00 105 LEU A C 1
ATOM 869 O O . LEU A 1 105 ? 4.009 -7.040 27.005 1.00 89.00 105 LEU A O 1
ATOM 873 N N . LEU A 1 106 ? 3.775 -6.966 29.246 1.00 93.25 106 LEU A N 1
ATOM 874 C CA . LEU A 1 106 ? 4.067 -8.382 29.468 1.00 93.25 106 LEU A CA 1
ATOM 875 C C . LEU A 1 106 ? 3.036 -9.289 28.782 1.00 93.25 106 LEU A C 1
ATOM 877 O O . LEU A 1 106 ? 3.412 -10.222 28.077 1.00 93.25 106 LEU A O 1
ATOM 881 N N . VAL A 1 107 ? 1.743 -8.992 28.931 1.00 94.50 107 VAL A N 1
ATOM 882 C CA . VAL A 1 107 ? 0.654 -9.735 28.278 1.00 94.50 107 VAL A CA 1
ATOM 883 C C . VAL A 1 107 ? 0.779 -9.643 26.759 1.00 94.50 107 VAL A C 1
ATOM 885 O O . VAL A 1 107 ? 0.705 -10.664 26.079 1.00 94.50 107 VAL A O 1
ATOM 888 N N . SER A 1 108 ? 1.034 -8.450 26.214 1.00 93.00 108 SER A N 1
ATOM 889 C CA . SER A 1 108 ? 1.223 -8.267 24.769 1.00 93.00 108 SER A CA 1
ATOM 890 C C . SER A 1 108 ? 2.430 -9.051 24.247 1.00 93.00 108 SER A C 1
ATOM 892 O O . SER A 1 108 ? 2.365 -9.630 23.162 1.00 93.00 108 SER A O 1
ATOM 894 N N . TYR A 1 109 ? 3.520 -9.107 25.018 1.00 92.81 109 TYR A N 1
ATOM 895 C CA . TYR A 1 109 ? 4.697 -9.904 24.683 1.00 92.81 109 TYR A CA 1
ATOM 896 C C . TYR A 1 109 ? 4.386 -11.405 24.684 1.00 92.81 109 TYR A C 1
ATOM 898 O O . TYR A 1 109 ? 4.671 -12.084 23.699 1.00 92.81 109 TYR A O 1
ATOM 906 N N . ILE A 1 110 ? 3.744 -11.914 25.741 1.00 96.06 110 ILE A N 1
ATOM 907 C CA . ILE A 1 110 ? 3.364 -13.329 25.842 1.00 96.06 110 ILE A CA 1
ATOM 908 C C . ILE A 1 110 ? 2.454 -13.717 24.676 1.00 96.06 110 ILE A C 1
ATOM 910 O O . ILE A 1 110 ? 2.761 -14.675 23.975 1.00 96.06 110 ILE A O 1
ATOM 914 N N . LEU A 1 111 ? 1.402 -12.937 24.404 1.00 96.50 111 LEU A N 1
ATOM 915 C CA . LEU A 1 111 ? 0.471 -13.206 23.305 1.00 96.50 111 LEU A CA 1
ATOM 916 C C . LEU A 1 111 ? 1.149 -13.143 21.936 1.00 96.50 111 LEU A C 1
ATOM 918 O O . LEU A 1 111 ? 0.867 -13.961 21.063 1.00 96.50 111 LEU A O 1
ATOM 922 N N . LYS A 1 112 ? 2.087 -12.213 21.734 1.00 95.06 112 LYS A N 1
ATOM 923 C CA . LYS A 1 112 ? 2.886 -12.181 20.506 1.00 95.06 112 LYS A CA 1
ATOM 924 C C . LYS A 1 112 ? 3.673 -13.479 20.319 1.00 95.06 112 LYS A C 1
ATOM 926 O O . LYS A 1 112 ? 3.745 -13.959 19.193 1.00 95.06 112 LYS A O 1
ATOM 931 N N . MET A 1 113 ? 4.243 -14.030 21.390 1.00 95.50 113 MET A N 1
ATOM 932 C CA . MET A 1 113 ? 5.035 -15.260 21.335 1.00 95.50 113 MET A CA 1
ATOM 933 C C . MET A 1 113 ? 4.173 -16.523 21.226 1.00 95.50 113 MET A C 1
ATOM 935 O O . MET A 1 113 ? 4.561 -17.450 20.523 1.00 95.50 113 MET A O 1
ATOM 939 N N . SER A 1 114 ? 3.017 -16.574 21.893 1.00 96.00 114 SER A N 1
ATOM 940 C CA . SER A 1 114 ? 2.149 -17.758 21.909 1.00 96.00 114 SER A CA 1
ATOM 941 C C . SER A 1 114 ? 1.220 -17.836 20.701 1.00 96.00 114 SER A C 1
ATOM 943 O O . SER A 1 114 ? 1.054 -18.898 20.110 1.00 96.00 114 SER A O 1
ATOM 945 N N . ASN A 1 115 ? 0.599 -16.715 20.342 1.00 96.75 115 ASN A N 1
ATOM 946 C CA . ASN A 1 115 ? -0.439 -16.647 19.320 1.00 96.75 115 ASN A CA 1
ATOM 947 C C . ASN A 1 115 ? 0.083 -16.080 17.999 1.00 96.75 115 ASN A C 1
ATOM 949 O O . ASN A 1 115 ? -0.457 -16.382 16.941 1.00 96.75 115 ASN A O 1
ATOM 953 N N . GLY A 1 116 ? 1.117 -15.241 18.048 1.00 95.94 116 GLY A N 1
ATOM 954 C CA . GLY A 1 116 ? 1.541 -14.432 16.912 1.00 95.94 116 GLY A CA 1
ATOM 955 C C . GLY A 1 116 ? 0.760 -13.119 16.827 1.00 95.94 116 GLY A C 1
ATOM 956 O O . GLY A 1 116 ? -0.457 -13.058 17.023 1.00 95.94 116 GLY A O 1
ATOM 957 N N . LEU A 1 117 ? 1.478 -12.039 16.517 1.00 93.38 117 LEU A N 1
ATOM 958 C CA . LEU A 1 117 ? 0.886 -10.723 16.285 1.00 93.38 117 LEU A CA 1
ATOM 959 C C . LEU A 1 117 ? 0.276 -10.672 14.875 1.00 93.38 117 LEU A C 1
ATOM 961 O O . LEU A 1 117 ? 1.001 -10.782 13.888 1.00 93.38 117 LEU A O 1
ATOM 965 N N . LYS A 1 118 ? -1.038 -10.446 14.791 1.00 93.44 118 LYS A N 1
ATOM 966 C CA . LYS A 1 118 ? -1.763 -10.222 13.530 1.00 93.44 118 LYS A CA 1
ATOM 967 C C . LYS A 1 118 ? -1.489 -8.814 12.987 1.00 93.44 118 LYS A C 1
ATOM 969 O O . LYS A 1 118 ? -1.230 -8.608 11.806 1.00 93.44 118 LYS A O 1
ATOM 974 N N . GLY A 1 119 ? -1.463 -7.825 13.878 1.00 92.88 119 GLY A N 1
ATOM 975 C CA . GLY A 1 119 ? -1.095 -6.446 13.559 1.00 92.88 119 GLY A CA 1
ATOM 976 C C . GLY A 1 119 ? -1.690 -5.458 14.552 1.00 92.88 119 GLY A C 1
ATOM 977 O O . GLY A 1 119 ? -2.229 -5.857 15.580 1.00 92.88 119 GLY A O 1
ATOM 978 N N . ASN A 1 120 ? -1.608 -4.163 14.253 1.00 94.12 120 ASN A N 1
ATOM 979 C CA . ASN A 1 120 ? -2.178 -3.117 15.095 1.00 94.12 120 ASN A CA 1
ATOM 980 C C . ASN A 1 120 ? -3.048 -2.139 14.297 1.00 94.12 120 ASN A C 1
ATOM 982 O O . ASN A 1 120 ? -2.798 -1.877 13.120 1.00 94.12 120 ASN A O 1
ATOM 986 N N . ILE A 1 121 ? -4.052 -1.582 14.969 1.00 95.00 121 ILE A N 1
ATOM 987 C CA . ILE A 1 121 ? -4.942 -0.545 14.456 1.00 95.00 121 ILE A CA 1
ATOM 988 C C . ILE A 1 121 ? -4.838 0.668 15.370 1.00 95.00 121 ILE A C 1
ATOM 990 O O . ILE A 1 121 ? -5.276 0.619 16.518 1.00 95.00 121 ILE A O 1
ATOM 994 N N . SER A 1 122 ? -4.298 1.762 14.839 1.00 93.31 122 SER A N 1
ATOM 995 C CA . SER A 1 122 ? -4.306 3.071 15.493 1.00 93.31 122 SER A CA 1
ATOM 996 C C . SER A 1 122 ? -5.407 3.934 14.887 1.00 93.31 122 SER A C 1
ATOM 998 O O . SER A 1 122 ? -5.495 4.080 13.662 1.00 93.31 122 SER A O 1
ATOM 1000 N N . LYS A 1 123 ? -6.262 4.487 15.746 1.00 93.00 123 LYS A N 1
ATOM 1001 C CA . LYS A 1 123 ? -7.437 5.264 15.348 1.00 93.00 123 LYS A CA 1
ATOM 1002 C C . LYS A 1 123 ? -7.675 6.453 16.271 1.00 93.00 123 LYS A C 1
ATOM 1004 O O . LYS A 1 123 ? -7.423 6.387 17.473 1.00 93.00 123 LYS A O 1
ATOM 1009 N N . LYS A 1 124 ? -8.186 7.528 15.678 1.00 93.94 124 LYS A N 1
ATOM 1010 C CA . LYS A 1 124 ? -8.765 8.679 16.376 1.00 93.94 124 LYS A CA 1
ATOM 1011 C C . LYS A 1 124 ? -10.277 8.514 16.330 1.00 93.94 124 LYS A C 1
ATOM 1013 O O . LYS A 1 124 ? -10.806 8.271 15.245 1.00 93.94 124 LYS A O 1
ATOM 1018 N N . ARG A 1 125 ? -10.935 8.575 17.484 1.00 94.00 125 ARG A N 1
ATOM 1019 C CA . ARG A 1 125 ? -12.344 8.215 17.624 1.00 94.00 125 ARG A CA 1
ATOM 1020 C C . ARG A 1 125 ? -13.119 9.315 18.337 1.00 94.00 125 ARG A C 1
ATOM 1022 O O . ARG A 1 125 ? -12.794 9.661 19.470 1.00 94.00 125 ARG A O 1
ATOM 1029 N N . ASP A 1 126 ? -14.169 9.793 17.684 1.00 94.75 126 ASP A N 1
ATOM 1030 C CA . ASP A 1 126 ? -15.199 10.643 18.277 1.00 94.75 126 ASP A CA 1
ATOM 1031 C C . ASP A 1 126 ? -16.365 9.759 18.721 1.00 94.75 126 ASP A C 1
ATOM 1033 O O . ASP A 1 126 ? -17.057 9.171 17.889 1.00 94.75 126 ASP A O 1
ATOM 1037 N N . ILE A 1 127 ? -16.548 9.617 20.031 1.00 95.19 127 ILE A N 1
ATOM 1038 C CA . ILE A 1 127 ? -17.606 8.814 20.647 1.00 95.19 127 ILE A CA 1
ATOM 1039 C C . ILE A 1 127 ? -18.766 9.727 21.013 1.00 95.19 127 ILE A C 1
ATOM 1041 O O . ILE A 1 127 ? -18.586 10.721 21.709 1.00 95.19 127 ILE A O 1
ATOM 1045 N N . PHE A 1 128 ? -19.960 9.339 20.589 1.00 96.50 128 PHE A N 1
ATOM 1046 C CA . PHE A 1 128 ? -21.221 9.981 20.908 1.00 96.50 128 PHE A CA 1
ATOM 1047 C C . PHE A 1 128 ? -22.105 9.006 21.676 1.00 96.50 128 PHE A C 1
ATOM 1049 O O . PHE A 1 128 ? -22.376 7.909 21.188 1.00 96.50 128 PHE A O 1
ATOM 1056 N N . LYS A 1 129 ? -22.551 9.399 22.869 1.00 95.56 129 LYS A N 1
ATOM 1057 C CA . LYS A 1 129 ? -23.496 8.630 23.690 1.00 95.56 129 LYS A CA 1
ATOM 1058 C C . LYS A 1 129 ? -24.842 9.344 23.722 1.00 95.56 129 LYS A C 1
ATOM 1060 O O . LYS A 1 129 ? -24.894 10.545 23.996 1.00 95.56 129 LYS A O 1
ATOM 1065 N N . LEU A 1 130 ? -25.915 8.618 23.430 1.00 94.56 130 LEU A N 1
ATOM 1066 C CA . LEU A 1 130 ? -27.285 9.128 23.431 1.00 94.56 130 LEU A CA 1
ATOM 1067 C C . LEU A 1 130 ? -28.275 8.030 23.817 1.00 94.56 130 LEU A C 1
ATOM 1069 O O . LEU A 1 130 ? -28.015 6.854 23.589 1.00 94.56 130 LEU A O 1
ATOM 1073 N N . SER A 1 131 ? -29.435 8.431 24.331 1.00 92.69 131 SER A N 1
ATOM 1074 C CA . SER A 1 131 ? -30.585 7.538 24.468 1.00 92.69 131 SER A CA 1
ATOM 1075 C C . SER A 1 131 ? -31.514 7.744 23.271 1.00 92.69 131 SER A C 1
ATOM 1077 O O . SER A 1 131 ? -31.866 8.881 22.947 1.00 92.69 131 SER A O 1
ATOM 1079 N N . TYR A 1 132 ? -31.888 6.665 22.587 1.00 90.62 132 TYR A N 1
ATOM 1080 C CA . TYR A 1 132 ? -32.751 6.696 21.407 1.00 90.62 132 TYR A CA 1
ATOM 1081 C C . TYR A 1 132 ? -33.768 5.554 21.473 1.00 90.62 132 TYR A C 1
ATOM 1083 O O . TYR A 1 132 ? -33.398 4.399 21.655 1.00 90.62 132 TYR A O 1
ATOM 1091 N N . ASP A 1 133 ? -35.059 5.880 21.359 1.00 89.00 133 ASP A N 1
ATOM 1092 C CA . ASP A 1 133 ? -36.176 4.923 21.483 1.00 89.00 133 ASP A CA 1
ATOM 1093 C C . ASP A 1 133 ? -36.128 4.051 22.767 1.00 89.00 133 ASP A C 1
ATOM 1095 O O . ASP A 1 133 ? -36.487 2.866 22.807 1.00 89.00 133 ASP A O 1
ATOM 1099 N N . GLY A 1 134 ? -35.645 4.661 23.856 1.00 87.56 134 GLY A N 1
ATOM 1100 C CA . GLY A 1 134 ? -35.495 4.017 25.162 1.00 87.56 134 GLY A CA 1
ATOM 1101 C C . GLY A 1 134 ? -34.353 3.000 25.239 1.00 87.56 134 GLY A C 1
ATOM 1102 O O . GLY A 1 134 ? -34.401 2.124 26.097 1.00 87.56 134 GLY A O 1
ATOM 1103 N N . MET A 1 135 ? -33.370 3.079 24.339 1.00 90.06 135 MET A N 1
ATOM 1104 C CA . MET A 1 135 ? -32.141 2.282 24.365 1.00 90.06 135 MET A CA 1
ATOM 1105 C C . MET A 1 135 ? -30.914 3.190 24.367 1.00 90.06 135 MET A C 1
ATOM 1107 O O . MET A 1 135 ? -30.902 4.228 23.701 1.00 90.06 135 MET A O 1
ATOM 1111 N N . ASP A 1 136 ? -29.870 2.783 25.085 1.00 91.75 136 ASP A N 1
ATOM 1112 C CA . ASP A 1 136 ? -28.607 3.512 25.112 1.00 91.75 136 ASP A CA 1
ATOM 1113 C C . ASP A 1 136 ? -27.750 3.127 23.904 1.00 91.75 136 ASP A C 1
ATOM 1115 O O . ASP A 1 136 ? -27.360 1.972 23.709 1.00 91.75 136 ASP A O 1
ATOM 1119 N N . ALA A 1 137 ? -27.469 4.129 23.076 1.00 94.19 137 ALA A N 1
ATOM 1120 C CA . ALA A 1 137 ? -26.704 4.001 21.853 1.00 94.19 137 ALA A CA 1
ATOM 1121 C C . ALA A 1 137 ? -25.346 4.694 21.986 1.00 94.19 137 ALA A C 1
ATOM 1123 O O . ALA A 1 137 ? -25.222 5.815 22.490 1.00 94.19 137 ALA A O 1
ATOM 1124 N N . GLN A 1 138 ? -24.322 4.036 21.451 1.00 95.94 138 GLN A N 1
ATOM 1125 C CA . GLN A 1 138 ? -22.990 4.584 21.276 1.00 95.94 138 GLN A CA 1
ATOM 1126 C C . GLN A 1 138 ? -22.646 4.621 19.787 1.00 95.94 138 GLN A C 1
ATOM 1128 O O . GLN A 1 138 ? -22.580 3.591 19.117 1.00 95.94 138 GLN A O 1
ATOM 1133 N N . ILE A 1 139 ? -22.375 5.817 19.270 1.00 96.00 139 ILE A N 1
ATOM 1134 C CA . ILE A 1 139 ? -21.945 6.035 17.889 1.00 96.00 139 ILE A CA 1
ATOM 1135 C C . ILE A 1 139 ? -20.491 6.489 17.912 1.00 96.00 139 ILE A C 1
ATOM 1137 O O . ILE A 1 139 ? -20.150 7.476 18.551 1.00 96.00 139 ILE A O 1
ATOM 1141 N N . SER A 1 140 ? -19.613 5.762 17.231 1.00 95.31 140 SER A N 1
ATOM 1142 C CA . SER A 1 140 ? -18.193 6.094 17.111 1.00 95.31 140 SER A CA 1
ATOM 1143 C C . SER A 1 140 ? -17.862 6.487 15.679 1.00 95.31 140 SER A C 1
ATOM 1145 O O . SER A 1 140 ? -18.103 5.699 14.766 1.00 95.31 140 SER A O 1
ATOM 1147 N N . LEU A 1 141 ? -17.277 7.666 15.481 1.00 95.75 141 LEU A N 1
ATOM 1148 C CA . LEU A 1 141 ? -16.692 8.081 14.206 1.00 95.75 141 LEU A CA 1
ATOM 1149 C C . LEU A 1 141 ? -15.189 7.826 14.255 1.00 95.75 141 LEU A C 1
ATOM 1151 O O . LEU A 1 141 ? -14.482 8.400 15.079 1.00 95.75 141 LEU A O 1
ATOM 1155 N N . ASP A 1 142 ? -14.708 6.955 13.376 1.00 94.88 142 ASP A N 1
ATOM 1156 C CA . ASP A 1 142 ? -13.352 6.425 13.404 1.00 94.88 142 ASP A CA 1
ATOM 1157 C C . ASP A 1 142 ? -12.539 6.935 12.221 1.00 94.88 142 ASP A C 1
ATOM 1159 O O . ASP A 1 142 ? -12.815 6.598 11.069 1.00 94.88 142 ASP A O 1
ATOM 1163 N N . LYS A 1 143 ? -11.461 7.669 12.503 1.00 94.25 143 LYS A N 1
ATOM 1164 C CA . LYS A 1 143 ? -10.395 7.913 11.530 1.00 94.25 143 LYS A CA 1
ATOM 1165 C C . LYS A 1 143 ? -9.256 6.939 11.785 1.00 94.25 143 LYS A C 1
ATOM 1167 O O . LYS A 1 143 ? -8.534 7.054 12.778 1.00 94.25 143 LYS A O 1
ATOM 1172 N N . ILE A 1 144 ? -9.101 5.982 10.879 1.00 92.25 144 ILE A N 1
ATOM 1173 C CA . ILE A 1 144 ? -8.154 4.877 10.993 1.00 92.25 144 ILE A CA 1
ATOM 1174 C C . ILE A 1 144 ? -6.971 5.126 10.068 1.00 92.25 144 ILE A C 1
ATOM 1176 O O . ILE A 1 144 ? -7.142 5.400 8.875 1.00 92.25 144 ILE A O 1
ATOM 1180 N N . ASN A 1 145 ? -5.760 4.986 10.606 1.00 84.69 145 ASN A N 1
ATOM 1181 C CA . ASN A 1 145 ? -4.545 5.115 9.811 1.00 84.69 145 ASN A CA 1
ATOM 1182 C C . ASN A 1 145 ? -4.574 4.124 8.633 1.00 84.69 145 ASN A C 1
ATOM 1184 O O . ASN A 1 145 ? -4.858 2.941 8.810 1.00 84.69 145 ASN A O 1
ATOM 1188 N N . HIS A 1 146 ? -4.283 4.622 7.429 1.00 81.75 146 HIS A N 1
ATOM 1189 C CA . HIS A 1 146 ? -4.261 3.890 6.150 1.00 81.75 146 HIS A CA 1
ATOM 1190 C C . HIS A 1 146 ? -5.606 3.395 5.594 1.00 81.75 146 HIS A C 1
ATOM 1192 O O . HIS A 1 146 ? -5.697 3.206 4.385 1.00 81.75 146 HIS A O 1
ATOM 1198 N N . LEU A 1 147 ? -6.646 3.218 6.414 1.00 87.75 147 LEU A N 1
ATOM 1199 C CA . LEU A 1 147 ? -7.956 2.741 5.945 1.00 87.75 147 LEU A CA 1
ATOM 1200 C C . LEU A 1 147 ? -8.975 3.865 5.702 1.00 87.75 147 LEU A C 1
ATOM 1202 O O . LEU A 1 147 ? -9.908 3.681 4.921 1.00 87.75 147 LEU A O 1
ATOM 1206 N N . GLY A 1 148 ? -8.800 5.032 6.329 1.00 91.19 148 GLY A N 1
ATOM 1207 C CA . GLY A 1 148 ? -9.681 6.186 6.145 1.00 91.19 148 GLY A CA 1
ATOM 1208 C C . GLY A 1 148 ? -10.766 6.293 7.217 1.00 91.19 148 GLY A C 1
ATOM 1209 O O . GLY A 1 148 ? -10.494 6.078 8.397 1.00 91.19 148 GLY A O 1
ATOM 1210 N N . ASN A 1 149 ? -11.971 6.691 6.808 1.00 93.94 149 ASN A N 1
ATOM 1211 C CA . ASN A 1 149 ? -13.058 7.068 7.710 1.00 93.94 149 ASN A CA 1
ATOM 1212 C C . ASN A 1 149 ? -14.136 5.980 7.799 1.00 93.94 149 ASN A C 1
ATOM 1214 O O . ASN A 1 149 ? -14.660 5.522 6.779 1.00 93.94 149 ASN A O 1
ATOM 1218 N N . PHE A 1 150 ? -14.501 5.625 9.025 1.00 95.00 150 PHE A N 1
ATOM 1219 C CA . PHE A 1 150 ? -15.507 4.622 9.348 1.00 95.00 150 PHE A CA 1
ATOM 1220 C C . PHE A 1 150 ? -16.432 5.120 10.453 1.00 95.00 150 PHE A C 1
ATOM 1222 O O . PHE A 1 150 ? -16.150 6.103 11.137 1.00 95.00 150 PHE A O 1
ATOM 1229 N N . MET A 1 151 ? -17.541 4.420 10.628 1.00 94.69 151 MET A N 1
ATOM 1230 C CA . MET A 1 151 ? -18.478 4.614 11.720 1.00 94.69 151 MET A CA 1
ATOM 1231 C C . MET A 1 151 ? -18.816 3.264 12.346 1.00 94.69 151 MET A C 1
ATOM 1233 O O . MET A 1 151 ? -18.908 2.252 11.655 1.00 94.69 151 MET A O 1
ATOM 1237 N N . GLN A 1 152 ? -19.041 3.253 13.653 1.00 95.00 152 GLN A N 1
ATOM 1238 C CA . GLN A 1 152 ? -19.618 2.128 14.375 1.00 95.00 152 GLN A CA 1
ATOM 1239 C C . GLN A 1 152 ? -20.843 2.613 15.152 1.00 95.00 152 GLN A C 1
ATOM 1241 O O . GLN A 1 152 ? -20.759 3.630 15.834 1.00 95.00 152 GLN A O 1
ATOM 1246 N N . ILE A 1 153 ? -21.952 1.882 15.067 1.00 95.00 153 ILE A N 1
ATOM 1247 C CA . ILE A 1 153 ? -23.139 2.090 15.909 1.00 95.00 153 ILE A CA 1
ATOM 1248 C C . ILE A 1 153 ? -23.280 0.847 16.780 1.00 95.00 153 ILE A C 1
ATOM 1250 O O . ILE A 1 153 ? -23.230 -0.270 16.264 1.00 95.00 153 ILE A O 1
ATOM 1254 N N . GLU A 1 154 ? -23.411 1.044 18.085 1.00 94.50 154 GLU A N 1
ATOM 1255 C CA . GLU A 1 154 ? -23.481 -0.003 19.099 1.00 94.50 154 GLU A CA 1
ATOM 1256 C C . GLU A 1 154 ? -24.633 0.293 20.062 1.00 94.50 154 GLU A C 1
ATOM 1258 O O . GLU A 1 154 ? -24.727 1.401 20.588 1.00 94.50 154 GLU A O 1
ATOM 1263 N N . ILE A 1 155 ? -25.506 -0.689 20.273 1.00 93.75 155 ILE A N 1
ATOM 1264 C CA . ILE A 1 155 ? -26.565 -0.656 21.286 1.00 93.75 155 ILE A CA 1
ATOM 1265 C C . ILE A 1 155 ? -26.156 -1.614 22.395 1.00 93.75 155 ILE A C 1
ATOM 1267 O O . ILE A 1 155 ? -26.002 -2.815 22.141 1.00 93.75 155 ILE A O 1
ATOM 1271 N N . LEU A 1 156 ? -25.960 -1.081 23.602 1.00 85.44 156 LEU A N 1
ATOM 1272 C CA . LEU A 1 156 ? -25.680 -1.901 24.776 1.00 85.44 156 LEU A CA 1
ATOM 1273 C C . LEU A 1 156 ? -26.978 -2.585 25.208 1.00 85.44 156 LEU A C 1
ATOM 1275 O O . LEU A 1 156 ? -28.018 -1.935 25.301 1.00 85.44 156 LEU A O 1
ATOM 1279 N N . LEU A 1 157 ? -26.916 -3.895 25.444 1.00 83.19 157 LEU A N 1
ATOM 1280 C CA . LEU A 1 157 ? -28.066 -4.682 25.875 1.00 83.19 157 LEU A CA 1
ATOM 1281 C C . LEU A 1 157 ? -27.918 -5.083 27.341 1.00 83.19 157 LEU A C 1
ATOM 1283 O O . LEU A 1 157 ? -26.879 -5.614 27.734 1.00 83.19 157 LEU A O 1
ATOM 1287 N N . ASP A 1 158 ? -29.000 -4.944 28.103 1.00 76.81 158 ASP A N 1
ATOM 1288 C CA . ASP A 1 158 ? -29.161 -5.660 29.372 1.00 76.81 158 ASP A CA 1
ATOM 1289 C C . ASP A 1 158 ? -29.652 -7.097 29.121 1.00 76.81 158 ASP A C 1
ATOM 1291 O O . ASP A 1 158 ? -30.220 -7.394 28.066 1.00 76.81 158 ASP A O 1
ATOM 1295 N N . GLU A 1 159 ? -29.505 -7.982 30.116 1.00 63.94 159 GLU A N 1
ATOM 1296 C CA . GLU A 1 159 ? -29.757 -9.436 30.024 1.00 63.94 159 GLU A CA 1
ATOM 1297 C C . GLU A 1 159 ? -31.151 -9.841 29.487 1.00 63.94 159 GLU A C 1
ATOM 1299 O O . GLU A 1 159 ? -31.335 -10.981 29.065 1.00 63.94 159 GLU A O 1
ATOM 1304 N N . ASN A 1 160 ? -32.122 -8.917 29.446 1.00 65.25 160 ASN A N 1
ATOM 1305 C CA . ASN A 1 160 ? -33.515 -9.168 29.055 1.00 65.25 160 ASN A CA 1
ATOM 1306 C C . ASN A 1 160 ? -34.030 -8.306 27.880 1.00 65.25 160 ASN A C 1
ATOM 1308 O O . ASN A 1 160 ? -35.240 -8.255 27.650 1.00 65.25 160 ASN A O 1
ATOM 1312 N N . GLN A 1 161 ? -33.164 -7.594 27.150 1.00 70.94 161 GLN A N 1
ATOM 1313 C CA . GLN A 1 161 ? -33.601 -6.708 26.059 1.00 70.94 161 GLN A CA 1
ATOM 1314 C C . GLN A 1 161 ? -33.764 -7.428 24.704 1.00 70.94 161 GLN A C 1
ATOM 1316 O O . GLN A 1 161 ? -33.013 -8.337 24.353 1.00 70.94 161 GLN A O 1
ATOM 1321 N N . ASP A 1 162 ? -34.760 -6.997 23.918 1.00 80.00 162 ASP A N 1
ATOM 1322 C CA . ASP A 1 162 ? -35.104 -7.579 22.613 1.00 80.00 162 ASP A CA 1
ATOM 1323 C C . ASP A 1 162 ? -34.107 -7.176 21.508 1.00 80.00 162 ASP A C 1
ATOM 1325 O O . ASP A 1 162 ? -33.973 -6.002 21.147 1.00 80.00 162 ASP A O 1
ATOM 1329 N N . LEU A 1 163 ? -33.456 -8.182 20.915 1.00 83.25 163 LEU A N 1
ATOM 1330 C CA . LEU A 1 163 ? -32.517 -8.045 19.795 1.00 83.25 163 LEU A CA 1
ATOM 1331 C C . LEU A 1 163 ? -33.153 -7.402 18.555 1.00 83.25 163 LEU A C 1
ATOM 1333 O O . LEU A 1 163 ? -32.482 -6.660 17.830 1.00 83.25 163 LEU A O 1
ATOM 1337 N N . ASN A 1 164 ? -34.437 -7.671 18.302 1.00 87.31 164 ASN A N 1
ATOM 1338 C CA . ASN A 1 164 ? -35.146 -7.090 17.164 1.00 87.31 164 ASN A CA 1
ATOM 1339 C C . ASN A 1 164 ? -35.342 -5.592 17.373 1.00 87.31 164 ASN A C 1
ATOM 1341 O O . ASN A 1 164 ? -35.112 -4.806 16.454 1.00 87.31 164 ASN A O 1
ATOM 1345 N N . LYS A 1 165 ? -35.691 -5.185 18.599 1.00 90.56 165 LYS A N 1
ATOM 1346 C CA . LYS A 1 165 ? -35.803 -3.770 18.951 1.00 90.56 165 LYS A CA 1
ATOM 1347 C C . LYS A 1 165 ? -34.461 -3.053 18.773 1.00 90.56 165 LYS A C 1
ATOM 1349 O O . LYS A 1 165 ? -34.424 -2.031 18.096 1.00 90.56 165 LYS A O 1
ATOM 1354 N N . ALA A 1 166 ? -33.356 -3.616 19.265 1.00 90.94 166 ALA A N 1
ATOM 1355 C CA . ALA A 1 166 ? -32.028 -3.018 19.085 1.00 90.94 166 ALA A CA 1
ATOM 1356 C C . ALA A 1 166 ? -31.626 -2.896 17.604 1.00 90.94 166 ALA A C 1
ATOM 1358 O O . ALA A 1 166 ? -31.095 -1.870 17.176 1.00 90.94 166 ALA A O 1
ATOM 1359 N N . SER A 1 167 ? -31.946 -3.906 16.792 1.00 91.88 167 SER A N 1
ATOM 1360 C CA . SER A 1 167 ? -31.706 -3.869 15.343 1.00 91.88 167 SER A CA 1
ATOM 1361 C C . SER A 1 167 ? -32.544 -2.787 14.647 1.00 91.88 167 SER A C 1
ATOM 1363 O O . SER A 1 167 ? -32.031 -2.062 13.795 1.00 91.88 167 SER A O 1
ATOM 1365 N N . ASN A 1 168 ? -33.807 -2.612 15.048 1.00 92.50 168 ASN A N 1
ATOM 1366 C CA . ASN A 1 168 ? -34.679 -1.548 14.540 1.00 92.50 168 ASN A CA 1
ATOM 1367 C C . ASN A 1 168 ? -34.178 -0.151 14.929 1.00 92.50 168 ASN A C 1
ATOM 1369 O O . ASN A 1 168 ? -34.238 0.768 14.107 1.00 92.50 168 ASN A O 1
ATOM 1373 N N . VAL A 1 169 ? -33.636 0.004 16.142 1.00 94.19 169 VAL A N 1
ATOM 1374 C CA . VAL A 1 169 ? -33.005 1.253 16.592 1.00 94.19 169 VAL A CA 1
ATOM 1375 C C . VAL A 1 169 ? -31.788 1.582 15.729 1.00 94.19 169 VAL A C 1
ATOM 1377 O O . VAL A 1 169 ? -31.681 2.707 15.242 1.00 94.19 169 VAL A O 1
ATOM 1380 N N . ILE A 1 170 ? -30.917 0.605 15.455 1.00 94.19 170 ILE A N 1
ATOM 1381 C CA . ILE A 1 170 ? -29.760 0.803 14.565 1.00 94.19 170 ILE A CA 1
ATOM 1382 C C . ILE A 1 170 ? -30.211 1.233 13.167 1.00 94.19 170 ILE A C 1
ATOM 1384 O O . ILE A 1 170 ? -29.699 2.220 12.642 1.00 94.19 170 ILE A O 1
ATOM 1388 N N . ASN A 1 171 ? -31.195 0.546 12.582 1.00 93.56 171 ASN A N 1
ATOM 1389 C CA . ASN A 1 171 ? -31.713 0.890 11.255 1.00 93.56 171 ASN A CA 1
ATOM 1390 C C . ASN A 1 171 ? -32.333 2.299 11.220 1.00 93.56 171 ASN A C 1
ATOM 1392 O O . ASN A 1 171 ? -32.132 3.043 10.260 1.00 93.56 171 ASN A O 1
ATOM 1396 N N . SER A 1 172 ? -33.037 2.699 12.282 1.00 94.44 172 SER A N 1
ATOM 1397 C CA . SER A 1 172 ? -33.612 4.047 12.408 1.00 94.44 172 SER A CA 1
ATOM 1398 C C . SER A 1 172 ? -32.527 5.122 12.512 1.00 94.44 172 SER A C 1
ATOM 1400 O O . SER A 1 172 ? -32.611 6.150 11.840 1.00 94.44 172 SER A O 1
ATOM 1402 N N . LEU A 1 173 ? -31.471 4.866 13.293 1.00 94.44 173 LEU A N 1
ATOM 1403 C CA . LEU A 1 173 ? -30.309 5.753 13.392 1.00 94.44 173 LEU A CA 1
ATOM 1404 C C . LEU A 1 173 ? -29.557 5.856 12.059 1.00 94.44 173 LEU A C 1
ATOM 1406 O O . LEU A 1 173 ? -29.173 6.955 11.669 1.00 94.44 173 LEU A O 1
ATOM 1410 N N . MET A 1 174 ? -29.390 4.751 11.327 1.00 93.00 174 MET A N 1
ATOM 1411 C CA . MET A 1 174 ? -28.808 4.780 9.981 1.00 93.00 174 MET A CA 1
ATOM 1412 C C . MET A 1 174 ? -29.623 5.671 9.038 1.00 93.00 174 MET A C 1
ATOM 1414 O O . MET A 1 174 ? -29.051 6.542 8.386 1.00 93.00 174 MET A O 1
ATOM 1418 N N . GLY A 1 175 ? -30.953 5.524 9.027 1.00 92.19 175 GLY A N 1
ATOM 1419 C CA . GLY A 1 175 ? -31.841 6.381 8.237 1.00 92.19 175 GLY A CA 1
ATOM 1420 C C . GLY A 1 175 ? -31.733 7.863 8.614 1.00 92.19 175 GLY A C 1
ATOM 1421 O O . GLY A 1 175 ? -31.617 8.716 7.737 1.00 92.19 175 GLY A O 1
ATOM 1422 N N . LEU A 1 176 ? -31.690 8.172 9.915 1.00 91.62 176 LEU A N 1
ATOM 1423 C CA . LEU A 1 176 ? -31.531 9.539 10.429 1.00 91.62 176 LEU A CA 1
ATOM 1424 C C . LEU A 1 176 ? -30.199 10.185 10.008 1.00 91.62 176 LEU A C 1
ATOM 1426 O O . LEU A 1 176 ? -30.136 11.400 9.814 1.00 91.62 176 LEU A O 1
ATOM 1430 N N . LEU A 1 177 ? -29.145 9.379 9.879 1.00 91.19 177 LEU A N 1
ATOM 1431 C CA . LEU A 1 177 ? -27.798 9.813 9.500 1.00 91.19 177 LEU A CA 1
ATOM 1432 C C . LEU A 1 177 ? -27.534 9.712 7.988 1.00 91.19 177 LEU A C 1
ATOM 1434 O O . LEU A 1 177 ? -26.394 9.895 7.561 1.00 91.19 177 LEU A O 1
ATOM 1438 N N . CYS A 1 178 ? -28.569 9.447 7.181 1.00 90.06 178 CYS A N 1
ATOM 1439 C CA . CYS A 1 178 ? -28.480 9.266 5.728 1.00 90.06 178 CYS A CA 1
ATOM 1440 C C . CYS A 1 178 ? -27.500 8.154 5.301 1.00 90.06 178 CYS A C 1
ATOM 1442 O O . CYS A 1 178 ? -26.783 8.304 4.312 1.00 90.06 178 CYS A O 1
ATOM 1444 N N . LEU A 1 179 ? -27.459 7.050 6.050 1.00 90.62 179 LEU A N 1
ATOM 1445 C CA . LEU A 1 179 ? -26.624 5.879 5.774 1.00 90.62 179 LEU A CA 1
ATOM 1446 C C . LEU A 1 179 ? -27.461 4.747 5.180 1.00 90.62 179 LEU A C 1
ATOM 1448 O O . LEU A 1 179 ? -28.623 4.554 5.543 1.00 90.62 179 LEU A O 1
ATOM 1452 N N . THR A 1 180 ? -26.851 3.972 4.290 1.00 90.62 180 THR A N 1
ATOM 1453 C CA . THR A 1 180 ? -27.509 2.884 3.560 1.00 90.62 180 THR A CA 1
ATOM 1454 C C . THR A 1 180 ? -26.872 1.530 3.862 1.00 90.62 180 THR A C 1
ATOM 1456 O O . THR A 1 180 ? -25.817 1.441 4.490 1.00 90.62 180 THR A O 1
ATOM 1459 N N . ALA A 1 181 ? -27.514 0.448 3.413 1.00 89.19 181 ALA A N 1
ATOM 1460 C CA . ALA A 1 181 ? -26.964 -0.898 3.557 1.00 89.19 181 ALA A CA 1
ATOM 1461 C C . ALA A 1 181 ? -25.644 -1.087 2.782 1.00 89.19 181 ALA A C 1
ATOM 1463 O O . ALA A 1 181 ? -24.792 -1.850 3.228 1.00 89.19 181 ALA A O 1
ATOM 1464 N N . ASP A 1 182 ? -25.445 -0.351 1.683 1.00 90.25 182 ASP A N 1
ATOM 1465 C CA . ASP A 1 182 ? -24.219 -0.398 0.871 1.00 90.25 182 ASP A CA 1
ATOM 1466 C C . ASP A 1 182 ? -22.994 0.162 1.615 1.00 90.25 182 ASP A C 1
ATOM 1468 O O . ASP A 1 182 ? -21.852 -0.130 1.258 1.00 90.25 182 ASP A O 1
ATOM 1472 N N . ASP A 1 183 ? -23.220 0.951 2.669 1.00 90.94 183 ASP A N 1
ATOM 1473 C CA . ASP A 1 183 ? -22.156 1.496 3.509 1.00 90.94 183 ASP A CA 1
ATOM 1474 C C . ASP A 1 183 ? -21.660 0.483 4.555 1.00 90.94 183 ASP A C 1
ATOM 1476 O O . ASP A 1 183 ? -20.589 0.684 5.135 1.00 90.94 183 ASP A O 1
ATOM 1480 N N . LEU A 1 184 ? -22.414 -0.591 4.824 1.00 92.88 184 LEU A N 1
ATOM 1481 C CA . LEU A 1 184 ? -22.091 -1.574 5.859 1.00 92.88 184 LEU A CA 1
ATOM 1482 C C . LEU A 1 184 ? -20.876 -2.435 5.482 1.00 92.88 184 LEU A C 1
ATOM 1484 O O . LEU A 1 184 ? -20.694 -2.840 4.337 1.00 92.88 184 LEU A O 1
ATOM 1488 N N . ILE A 1 185 ? -20.073 -2.786 6.488 1.00 93.25 185 ILE A N 1
ATOM 1489 C CA . ILE A 1 185 ? -18.931 -3.698 6.350 1.00 93.25 185 ILE A CA 1
ATOM 1490 C C . ILE A 1 185 ? -19.032 -4.877 7.326 1.00 93.25 185 ILE A C 1
ATOM 1492 O O . ILE A 1 185 ? -19.354 -4.727 8.515 1.00 93.25 185 ILE A O 1
ATOM 1496 N N . ALA A 1 186 ? -18.718 -6.076 6.835 1.00 91.81 186 ALA A N 1
ATOM 1497 C CA . ALA A 1 186 ? -18.730 -7.291 7.646 1.00 91.81 186 ALA A CA 1
ATOM 1498 C C . ALA A 1 186 ? -17.444 -7.419 8.478 1.00 91.81 186 ALA A C 1
ATOM 1500 O O . ALA A 1 186 ? -17.504 -7.791 9.658 1.00 91.81 186 ALA A O 1
ATOM 1501 N N . GLU A 1 187 ? -16.316 -7.058 7.864 1.00 91.12 187 GLU A N 1
ATOM 1502 C CA . GLU A 1 187 ? -14.938 -7.204 8.327 1.00 91.12 187 GLU A CA 1
ATOM 1503 C C . GLU A 1 187 ? -14.639 -6.427 9.613 1.00 91.12 187 GLU A C 1
ATOM 1505 O O . GLU A 1 187 ? -15.284 -5.425 9.951 1.00 91.12 187 GLU A O 1
ATOM 1510 N N . GLU A 1 188 ? -13.619 -6.875 10.347 1.00 92.62 188 GLU A N 1
ATOM 1511 C CA . GLU A 1 188 ? -12.953 -6.058 11.352 1.00 92.62 188 GLU A CA 1
ATOM 1512 C C . GLU A 1 188 ? -11.889 -5.164 10.694 1.00 92.62 188 GLU A C 1
ATOM 1514 O O . GLU A 1 188 ? -11.368 -5.458 9.617 1.00 92.62 188 GLU A O 1
ATOM 1519 N N . TYR A 1 189 ? -11.522 -4.056 11.344 1.00 94.12 189 TYR A N 1
ATOM 1520 C CA . TYR A 1 189 ? -10.532 -3.135 10.777 1.00 94.12 189 TYR A CA 1
ATOM 1521 C C . TYR A 1 189 ? -9.174 -3.806 10.538 1.00 94.12 189 TYR A C 1
ATOM 1523 O O . TYR A 1 189 ? -8.462 -3.435 9.607 1.00 94.12 189 TYR A O 1
ATOM 1531 N N . ILE A 1 190 ? -8.818 -4.807 11.350 1.00 93.75 190 ILE A N 1
ATOM 1532 C CA . ILE A 1 190 ? -7.583 -5.570 11.156 1.00 93.75 190 ILE A CA 1
ATOM 1533 C C . ILE A 1 190 ? -7.608 -6.395 9.862 1.00 93.75 190 ILE A C 1
ATOM 1535 O O . ILE A 1 190 ? -6.598 -6.437 9.165 1.00 93.75 190 ILE A O 1
ATOM 1539 N N . ASP A 1 191 ? -8.755 -6.965 9.489 1.00 93.06 191 ASP A N 1
ATOM 1540 C CA . ASP A 1 191 ? -8.889 -7.776 8.271 1.00 93.06 191 ASP A CA 1
ATOM 1541 C C . ASP A 1 191 ? -8.856 -6.888 7.018 1.00 93.06 191 ASP A C 1
ATOM 15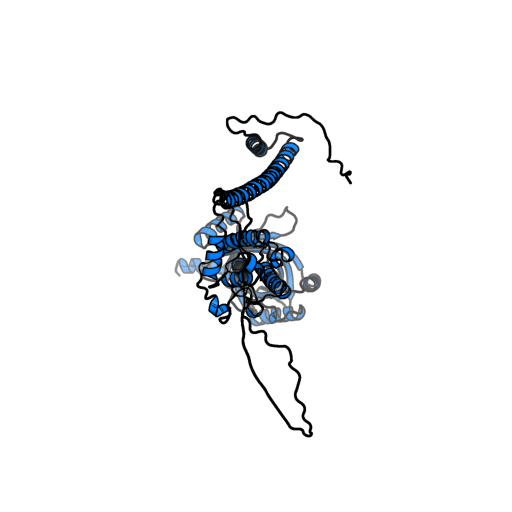43 O O . ASP A 1 191 ? -8.212 -7.209 6.014 1.00 93.06 191 ASP A O 1
ATOM 1547 N N . LEU A 1 192 ? -9.480 -5.705 7.100 1.00 92.31 192 LEU A N 1
ATOM 1548 C CA . LEU A 1 192 ? -9.377 -4.682 6.057 1.00 92.31 192 LEU A CA 1
ATOM 1549 C C . LEU A 1 192 ? -7.929 -4.215 5.871 1.00 92.31 192 LEU A C 1
ATOM 1551 O O . LEU A 1 192 ? -7.477 -4.036 4.738 1.00 92.31 192 LEU A O 1
ATOM 1555 N N . LEU A 1 193 ? -7.183 -4.037 6.967 1.00 90.44 193 LEU A N 1
ATOM 1556 C CA . LEU A 1 193 ? -5.779 -3.636 6.908 1.00 90.44 193 LEU A CA 1
ATOM 1557 C C . LEU A 1 193 ? -4.895 -4.726 6.295 1.00 90.44 193 LEU A C 1
ATOM 1559 O O . LEU A 1 193 ? -4.003 -4.403 5.512 1.00 90.44 193 LEU A O 1
ATOM 1563 N N . GLU A 1 194 ? -5.121 -5.998 6.622 1.00 89.62 194 GLU A N 1
ATOM 1564 C CA . GLU A 1 194 ? -4.414 -7.116 5.984 1.00 89.62 194 GLU A CA 1
ATOM 1565 C C . GLU A 1 194 ? -4.669 -7.153 4.480 1.00 89.62 194 GLU A C 1
ATOM 1567 O O . GLU A 1 194 ? -3.719 -7.213 3.699 1.00 89.62 194 GLU A O 1
ATOM 1572 N N . THR A 1 195 ? -5.930 -7.008 4.072 1.00 87.69 195 THR A N 1
ATOM 1573 C CA . THR A 1 195 ? -6.320 -6.951 2.658 1.00 87.69 195 THR A CA 1
ATOM 1574 C C . THR A 1 195 ? -5.654 -5.771 1.947 1.00 87.69 195 THR A C 1
ATOM 1576 O O . THR A 1 195 ? -5.095 -5.916 0.859 1.00 87.69 195 THR A O 1
ATOM 1579 N N . TYR A 1 196 ? -5.640 -4.595 2.580 1.00 84.31 196 TYR A N 1
ATOM 1580 C CA . TYR A 1 196 ? -4.959 -3.409 2.061 1.00 84.31 196 TYR A CA 1
ATOM 1581 C C . TYR A 1 196 ? -3.449 -3.636 1.898 1.00 84.31 196 TYR A C 1
ATOM 1583 O O . TYR A 1 196 ? -2.888 -3.347 0.840 1.00 84.31 196 TYR A O 1
ATOM 1591 N N . LYS A 1 197 ? -2.788 -4.207 2.913 1.00 81.06 197 LYS A N 1
ATOM 1592 C CA . LYS A 1 197 ? -1.355 -4.532 2.870 1.00 81.06 197 LYS A CA 1
ATOM 1593 C C . LYS A 1 197 ? -1.038 -5.567 1.794 1.00 81.06 197 LYS A C 1
ATOM 1595 O O . LYS A 1 197 ? -0.038 -5.412 1.098 1.00 81.06 197 LYS A O 1
ATOM 1600 N N . TYR A 1 198 ? -1.876 -6.590 1.635 1.00 79.38 198 TYR A N 1
ATOM 1601 C CA . TYR A 1 198 ? -1.735 -7.582 0.572 1.00 79.38 198 TYR A CA 1
ATOM 1602 C C . TYR A 1 198 ? -1.825 -6.927 -0.808 1.00 79.38 198 TYR A C 1
ATOM 1604 O O . TYR A 1 198 ? -0.948 -7.138 -1.639 1.00 79.38 198 TYR A O 1
ATOM 1612 N N . ASN A 1 199 ? -2.814 -6.056 -1.019 1.00 73.62 199 ASN A N 1
ATOM 1613 C CA . ASN A 1 199 ? -2.995 -5.333 -2.278 1.00 73.62 199 ASN A CA 1
ATOM 1614 C C . ASN A 1 199 ? -1.849 -4.361 -2.595 1.00 73.62 199 ASN A C 1
ATOM 1616 O O . ASN A 1 199 ? -1.539 -4.138 -3.764 1.00 73.62 199 ASN A O 1
ATOM 1620 N N . ILE A 1 200 ? -1.208 -3.772 -1.580 1.00 70.44 200 ILE A N 1
ATOM 1621 C CA . ILE A 1 200 ? 0.020 -2.990 -1.781 1.00 70.44 200 ILE A CA 1
ATOM 1622 C C . ILE A 1 200 ? 1.167 -3.910 -2.174 1.00 70.44 200 ILE A C 1
ATOM 1624 O O . ILE A 1 200 ? 1.830 -3.643 -3.169 1.00 70.44 200 ILE A O 1
ATOM 1628 N N . LYS A 1 201 ? 1.391 -4.996 -1.427 1.00 63.97 201 LYS A N 1
ATOM 1629 C CA . LYS A 1 201 ? 2.483 -5.934 -1.712 1.00 63.97 201 LYS A CA 1
ATOM 1630 C C . LYS A 1 201 ? 2.355 -6.557 -3.098 1.00 63.97 201 LYS A C 1
ATOM 1632 O O . LYS A 1 201 ? 3.356 -6.633 -3.792 1.00 63.97 201 LYS A O 1
ATOM 1637 N N . SER A 1 202 ? 1.150 -6.934 -3.522 1.00 59.84 202 SER A N 1
ATOM 1638 C CA . SER A 1 202 ? 0.900 -7.489 -4.857 1.00 59.84 202 SER A CA 1
ATOM 1639 C C . SER A 1 202 ? 1.074 -6.457 -5.975 1.00 59.84 202 SER A C 1
ATOM 1641 O O . SER A 1 202 ? 1.523 -6.796 -7.067 1.00 59.84 202 SER A O 1
ATOM 1643 N N . LYS A 1 203 ? 0.777 -5.176 -5.715 1.00 55.59 203 LYS A N 1
ATOM 1644 C CA . LYS A 1 203 ? 1.118 -4.084 -6.640 1.00 55.59 203 LYS A CA 1
ATOM 1645 C C . LYS A 1 203 ? 2.622 -3.814 -6.686 1.00 55.59 203 LYS A C 1
ATOM 1647 O O . LYS A 1 203 ? 3.142 -3.526 -7.756 1.00 55.59 203 LYS A O 1
ATOM 1652 N N . GLN A 1 204 ? 3.310 -3.917 -5.552 1.00 52.62 204 GLN A N 1
ATOM 1653 C CA . GLN A 1 204 ? 4.736 -3.622 -5.418 1.00 52.62 204 GLN A CA 1
ATOM 1654 C C . GLN A 1 204 ? 5.629 -4.764 -5.926 1.00 52.62 204 GLN A C 1
ATOM 1656 O O . GLN A 1 204 ? 6.683 -4.495 -6.487 1.00 52.62 204 GLN A O 1
ATOM 1661 N N . SER A 1 205 ? 5.179 -6.022 -5.839 1.00 55.94 205 SER A N 1
ATOM 1662 C CA . SER A 1 205 ? 5.825 -7.175 -6.488 1.00 55.94 205 SER A CA 1
ATOM 1663 C C . SER A 1 205 ? 5.758 -7.125 -8.016 1.00 55.94 205 SER A C 1
ATOM 1665 O O . SER A 1 205 ? 6.377 -7.944 -8.681 1.00 55.94 205 SER A O 1
ATOM 1667 N N . ASN A 1 206 ? 4.986 -6.185 -8.563 1.00 60.72 206 ASN A N 1
ATOM 1668 C CA . ASN A 1 206 ? 4.821 -5.950 -9.990 1.00 60.72 206 ASN A CA 1
ATOM 1669 C C . ASN A 1 206 ? 5.484 -4.630 -10.424 1.00 60.72 206 ASN A C 1
ATOM 1671 O O . ASN A 1 206 ? 5.061 -4.045 -11.414 1.00 60.72 206 ASN A O 1
ATOM 1675 N N . MET A 1 207 ? 6.455 -4.115 -9.661 1.00 80.75 207 MET A N 1
ATOM 1676 C CA . MET A 1 207 ? 7.259 -2.941 -10.019 1.00 80.75 207 MET A CA 1
ATOM 1677 C C . MET A 1 207 ? 8.668 -3.382 -10.401 1.00 80.75 207 MET A C 1
ATOM 1679 O O . MET A 1 207 ? 9.179 -4.362 -9.861 1.00 80.75 207 MET A O 1
ATOM 1683 N N . ALA A 1 208 ? 9.291 -2.659 -11.327 1.00 87.56 208 ALA A N 1
ATOM 1684 C CA . ALA A 1 208 ? 10.643 -2.980 -11.747 1.00 87.56 208 ALA A CA 1
ATOM 1685 C C . ALA A 1 208 ? 11.670 -2.549 -10.689 1.00 87.56 208 ALA A C 1
ATOM 1687 O O . ALA A 1 208 ? 11.546 -1.494 -10.064 1.00 87.56 208 ALA A O 1
ATOM 1688 N N . VAL A 1 209 ? 12.717 -3.351 -10.532 1.00 89.88 209 VAL A N 1
ATOM 1689 C CA . VAL A 1 209 ? 13.947 -2.990 -9.832 1.00 89.88 209 VAL A CA 1
ATOM 1690 C C . VAL A 1 209 ? 14.731 -2.029 -10.726 1.00 89.88 209 VAL A C 1
ATOM 1692 O O . VAL A 1 209 ? 15.138 -2.391 -11.831 1.00 89.88 209 VAL A O 1
ATOM 1695 N N . ASN A 1 210 ? 14.922 -0.791 -10.268 1.00 90.38 210 ASN A N 1
ATOM 1696 C CA . ASN A 1 210 ? 15.738 0.194 -10.978 1.00 90.38 210 ASN A CA 1
ATOM 1697 C C . ASN A 1 210 ? 17.227 -0.123 -10.827 1.00 90.38 210 ASN A C 1
ATOM 1699 O O . ASN A 1 210 ? 17.667 -0.618 -9.790 1.00 90.38 210 ASN A O 1
ATOM 1703 N N . VAL A 1 211 ? 18.002 0.193 -11.864 1.00 87.75 211 VAL A N 1
ATOM 1704 C CA . VAL A 1 211 ? 19.458 0.034 -11.867 1.00 87.75 211 VAL A CA 1
ATOM 1705 C C . VAL A 1 211 ? 20.125 1.344 -12.261 1.00 87.75 211 VAL A C 1
ATOM 1707 O O . VAL A 1 211 ? 19.694 2.025 -13.198 1.00 87.75 211 VAL A O 1
ATOM 1710 N N . TYR A 1 212 ? 21.218 1.660 -11.578 1.00 79.06 212 TYR A N 1
ATOM 1711 C CA . TYR A 1 212 ? 22.068 2.808 -11.867 1.00 79.06 212 TYR A CA 1
ATOM 1712 C C . TYR A 1 212 ? 23.424 2.281 -12.321 1.00 79.06 212 TYR A C 1
ATOM 1714 O O . TYR A 1 212 ? 23.986 1.382 -11.699 1.00 79.06 212 TYR A O 1
ATOM 1722 N N . ALA A 1 213 ? 23.925 2.785 -13.447 1.00 60.38 213 ALA A N 1
ATOM 1723 C CA . ALA A 1 213 ? 25.262 2.431 -13.895 1.00 60.38 213 ALA A CA 1
ATOM 1724 C C . ALA A 1 213 ? 26.270 3.229 -13.058 1.00 60.38 213 ALA A C 1
ATOM 1726 O O . ALA A 1 213 ? 26.306 4.449 -13.169 1.00 60.38 213 ALA A O 1
ATOM 1727 N N . THR A 1 214 ? 27.047 2.542 -12.225 1.00 56.44 214 THR A N 1
ATOM 1728 C CA . THR A 1 214 ? 28.312 3.043 -11.675 1.00 56.44 214 THR A CA 1
ATOM 1729 C C . THR A 1 214 ? 29.447 2.322 -12.400 1.00 56.44 214 THR A C 1
ATOM 1731 O O . THR A 1 214 ? 29.308 1.145 -12.757 1.00 56.44 214 THR A O 1
ATOM 1734 N N . ASN A 1 215 ? 30.570 2.993 -12.654 1.00 52.16 215 ASN A N 1
ATOM 1735 C CA . ASN A 1 215 ? 31.690 2.419 -13.416 1.00 52.16 215 ASN A CA 1
ATOM 1736 C C . ASN A 1 215 ? 32.434 1.273 -12.687 1.00 52.16 215 ASN A C 1
ATOM 1738 O O . ASN A 1 215 ? 33.374 0.702 -13.231 1.00 52.16 215 ASN A O 1
ATOM 1742 N N . MET A 1 216 ? 31.984 0.887 -11.488 1.00 50.06 216 MET A N 1
ATOM 1743 C CA . MET A 1 216 ? 32.561 -0.149 -10.617 1.00 50.06 216 MET A CA 1
ATOM 1744 C C . MET A 1 216 ? 31.925 -1.550 -10.754 1.00 50.06 216 MET A C 1
ATOM 1746 O O . MET A 1 216 ? 32.222 -2.436 -9.958 1.00 50.06 216 MET A O 1
ATOM 1750 N N . THR A 1 217 ? 31.057 -1.802 -11.742 1.00 53.88 217 THR A N 1
ATOM 1751 C CA . THR A 1 217 ? 30.547 -3.165 -12.007 1.00 53.88 217 THR A CA 1
ATOM 1752 C C . THR A 1 217 ? 31.351 -3.831 -13.128 1.00 53.88 217 THR A C 1
ATOM 1754 O O . THR A 1 217 ? 31.225 -3.432 -14.284 1.00 53.88 217 THR A O 1
ATOM 1757 N N . SER A 1 218 ? 32.147 -4.844 -12.797 1.00 48.28 218 SER A N 1
ATOM 1758 C CA . SER A 1 218 ? 33.198 -5.462 -13.626 1.00 48.28 218 SER A CA 1
ATOM 1759 C C . SER A 1 218 ? 32.754 -6.235 -14.884 1.00 48.28 218 SER A C 1
ATOM 1761 O O . SER A 1 218 ? 33.611 -6.793 -15.560 1.00 48.28 218 SER A O 1
ATOM 1763 N N . ASP A 1 219 ? 31.465 -6.258 -15.239 1.00 62.25 219 ASP A N 1
ATOM 1764 C CA . ASP A 1 219 ? 30.916 -7.155 -16.274 1.00 62.25 219 ASP A CA 1
ATOM 1765 C C . ASP A 1 219 ? 30.275 -6.394 -17.452 1.00 62.25 219 ASP A C 1
ATOM 1767 O O . ASP A 1 219 ? 29.106 -6.589 -17.800 1.00 62.25 219 ASP A O 1
ATOM 1771 N N . ASN A 1 220 ? 31.017 -5.482 -18.085 1.00 70.00 220 ASN A N 1
ATOM 1772 C CA . ASN A 1 220 ? 30.540 -4.842 -19.313 1.00 70.00 220 ASN A CA 1
ATOM 1773 C C . ASN A 1 220 ? 30.746 -5.791 -20.510 1.00 70.00 220 ASN A C 1
ATOM 1775 O O . ASN A 1 220 ? 31.868 -6.031 -20.947 1.00 70.00 220 ASN A O 1
ATOM 1779 N N . LEU A 1 221 ? 29.644 -6.328 -21.045 1.00 83.50 221 LEU A N 1
ATOM 1780 C CA . LEU A 1 221 ? 29.640 -7.184 -22.237 1.00 83.50 221 LEU A CA 1
ATOM 1781 C C . LEU A 1 221 ? 30.207 -6.454 -23.462 1.00 83.50 221 LEU A C 1
ATOM 1783 O O . LEU A 1 221 ? 29.915 -5.275 -23.692 1.00 83.50 221 LEU A O 1
ATOM 1787 N N . SER A 1 222 ? 30.952 -7.187 -24.296 1.00 88.81 222 SER A N 1
ATOM 1788 C CA . SER A 1 222 ? 31.423 -6.664 -25.576 1.00 88.81 222 SER A CA 1
ATOM 1789 C C . SER A 1 222 ? 30.249 -6.395 -26.524 1.00 88.81 222 SER A C 1
ATOM 1791 O O . SER A 1 222 ? 29.162 -6.966 -26.399 1.00 88.81 222 SER A O 1
ATOM 1793 N N . ARG A 1 223 ? 30.472 -5.565 -27.549 1.00 90.25 223 ARG A N 1
ATOM 1794 C CA . ARG A 1 223 ? 29.464 -5.296 -28.589 1.00 90.25 223 ARG A CA 1
ATOM 1795 C C . ARG A 1 223 ? 28.913 -6.565 -29.255 1.00 90.25 223 ARG A C 1
ATOM 1797 O O . ARG A 1 223 ? 27.737 -6.602 -29.607 1.00 90.25 223 ARG A O 1
ATOM 1804 N N . HIS A 1 224 ? 29.757 -7.584 -29.445 1.00 92.12 224 HIS A N 1
ATOM 1805 C CA . HIS A 1 224 ? 29.360 -8.833 -30.096 1.00 92.12 224 HIS A CA 1
ATOM 1806 C C . HIS A 1 224 ? 28.505 -9.680 -29.159 1.00 92.12 224 HIS A C 1
ATOM 1808 O O . HIS A 1 224 ? 27.459 -10.163 -29.581 1.00 92.12 224 HIS A O 1
ATOM 1814 N N . ASP A 1 225 ? 28.900 -9.784 -27.890 1.00 94.31 225 ASP A N 1
ATOM 1815 C CA . ASP A 1 225 ? 28.148 -10.546 -26.890 1.00 94.31 225 ASP A CA 1
ATOM 1816 C C . ASP A 1 225 ? 26.791 -9.899 -26.608 1.00 94.31 225 ASP A C 1
ATOM 1818 O O . ASP A 1 225 ? 25.788 -10.587 -26.441 1.00 94.31 225 ASP A O 1
ATOM 1822 N N . MET A 1 226 ? 26.729 -8.565 -26.632 1.00 94.44 226 MET A N 1
ATOM 1823 C CA . MET A 1 226 ? 25.478 -7.833 -26.470 1.00 94.44 226 MET A CA 1
ATOM 1824 C C . MET A 1 226 ? 24.507 -8.093 -27.632 1.00 94.44 226 MET A C 1
ATOM 1826 O O . MET A 1 226 ? 23.316 -8.302 -27.407 1.00 94.44 226 MET A O 1
ATOM 1830 N N . LEU A 1 227 ? 24.999 -8.112 -28.876 1.00 95.25 227 LEU A N 1
ATOM 1831 C CA . LEU A 1 227 ? 24.173 -8.461 -30.037 1.00 95.25 227 LEU A CA 1
ATOM 1832 C C . LEU A 1 227 ? 23.750 -9.930 -30.021 1.00 95.25 227 LEU A C 1
ATOM 1834 O O . LEU A 1 227 ? 22.598 -10.220 -30.337 1.00 95.25 227 LEU A O 1
ATOM 1838 N N . ALA A 1 228 ? 24.650 -10.840 -29.639 1.00 96.12 228 ALA A N 1
ATOM 1839 C CA . ALA A 1 228 ? 24.329 -12.255 -29.477 1.00 96.12 228 ALA A CA 1
ATOM 1840 C C . ALA A 1 228 ? 23.204 -12.440 -28.450 1.00 96.12 228 ALA A C 1
ATOM 1842 O O . ALA A 1 228 ? 22.189 -13.045 -28.772 1.00 96.12 228 ALA A O 1
ATOM 1843 N N . TRP A 1 229 ? 23.308 -11.796 -27.283 1.00 96.50 229 TRP A N 1
ATOM 1844 C CA . TRP A 1 229 ? 22.263 -11.808 -26.259 1.00 96.50 229 TRP A CA 1
ATOM 1845 C C . TRP A 1 229 ? 20.900 -11.339 -26.792 1.00 96.50 229 TRP A C 1
ATOM 1847 O O . TRP A 1 229 ? 19.893 -12.023 -26.607 1.00 96.50 229 TRP A O 1
ATOM 1857 N N . VAL A 1 230 ? 20.852 -10.201 -27.493 1.00 97.19 230 VAL A N 1
ATOM 1858 C CA . VAL A 1 230 ? 19.595 -9.693 -28.071 1.00 97.19 230 VAL A CA 1
ATOM 1859 C C . VAL A 1 230 ? 19.023 -10.664 -29.105 1.00 97.19 230 VAL A C 1
ATOM 1861 O O . VAL A 1 230 ? 17.817 -10.935 -29.108 1.00 97.19 230 VAL A O 1
ATOM 1864 N N . ASN A 1 231 ? 19.877 -11.192 -29.980 1.00 96.75 231 ASN A N 1
ATOM 1865 C CA . ASN A 1 231 ? 19.475 -12.122 -31.028 1.00 96.75 231 ASN A CA 1
ATOM 1866 C C . ASN A 1 231 ? 18.951 -13.440 -30.456 1.00 96.75 231 ASN A C 1
ATOM 1868 O O . ASN A 1 231 ? 17.913 -13.908 -30.924 1.00 96.75 231 ASN A O 1
ATOM 1872 N N . ASP A 1 232 ? 19.597 -13.975 -29.423 1.00 95.62 232 ASP A N 1
ATOM 1873 C CA . ASP A 1 232 ? 19.219 -15.229 -28.776 1.00 95.62 232 ASP A CA 1
ATOM 1874 C C . ASP A 1 232 ? 17.907 -15.082 -27.997 1.00 95.62 232 ASP A C 1
ATOM 1876 O O . ASP A 1 232 ? 16.983 -15.872 -28.193 1.00 95.62 232 ASP A O 1
ATOM 1880 N N . CYS A 1 233 ? 17.766 -14.031 -27.179 1.00 94.94 233 CYS A N 1
ATOM 1881 C CA . CYS A 1 233 ? 16.551 -13.814 -26.389 1.00 94.94 233 CYS A CA 1
ATOM 1882 C C . CYS A 1 233 ? 15.318 -13.528 -27.253 1.00 94.94 233 CYS A C 1
ATOM 1884 O O . CYS A 1 233 ? 14.215 -13.966 -26.929 1.00 94.94 233 CYS A O 1
ATOM 1886 N N . LEU A 1 234 ? 15.476 -12.755 -28.332 1.00 96.19 234 LEU A N 1
ATOM 1887 C CA . LEU A 1 234 ? 14.347 -12.311 -29.153 1.00 96.19 234 LEU A CA 1
ATOM 1888 C C . LEU A 1 234 ? 14.221 -13.066 -30.476 1.00 96.19 234 LEU A C 1
ATOM 1890 O O . LEU A 1 234 ? 13.348 -12.720 -31.278 1.00 96.19 234 LEU A O 1
ATOM 1894 N N . GLN A 1 235 ? 15.060 -14.074 -30.723 1.00 95.12 235 GLN A N 1
ATOM 1895 C CA . GLN A 1 235 ? 15.115 -14.816 -31.986 1.00 95.12 235 GLN A CA 1
ATOM 1896 C C . GLN A 1 235 ? 15.132 -13.849 -33.181 1.00 95.12 235 GLN A C 1
ATOM 1898 O O . GLN A 1 235 ? 14.230 -13.830 -34.027 1.00 95.12 235 GLN A O 1
ATOM 1903 N N . SER A 1 236 ? 16.118 -12.953 -33.169 1.00 94.31 236 SER A N 1
ATOM 1904 C CA . SER A 1 236 ? 16.313 -11.895 -34.165 1.00 94.31 236 SER A CA 1
ATOM 1905 C C . SER A 1 236 ? 17.666 -12.041 -34.870 1.00 94.31 236 SER A C 1
ATOM 1907 O O . SER A 1 236 ? 18.404 -12.990 -34.614 1.00 94.31 236 SER A O 1
ATOM 1909 N N . SER A 1 237 ? 17.957 -11.174 -35.843 1.00 93.75 237 SER A N 1
ATOM 1910 C CA . SER A 1 237 ? 19.136 -11.298 -36.712 1.00 93.75 237 SER A CA 1
ATOM 1911 C C . SER A 1 237 ? 19.849 -9.959 -36.920 1.00 93.75 237 SER A C 1
ATOM 1913 O O . SER A 1 237 ? 20.161 -9.585 -38.052 1.00 93.75 237 SER A O 1
ATOM 1915 N N . PHE A 1 238 ? 20.048 -9.204 -35.840 1.00 94.38 238 PHE A N 1
ATOM 1916 C CA . PHE A 1 238 ? 20.761 -7.932 -35.870 1.00 94.38 238 PHE A CA 1
ATOM 1917 C C . PHE A 1 238 ? 22.258 -8.146 -36.077 1.00 94.38 238 PHE A C 1
ATOM 1919 O O . PHE A 1 238 ? 22.864 -9.034 -35.476 1.00 94.38 238 PHE A O 1
ATOM 1926 N N . THR A 1 239 ? 22.858 -7.298 -36.907 1.00 95.00 239 THR A N 1
ATOM 1927 C CA . THR A 1 239 ? 24.301 -7.310 -37.196 1.00 95.00 239 THR A CA 1
ATOM 1928 C C . THR A 1 239 ? 25.026 -6.099 -36.621 1.00 95.00 239 THR A C 1
ATOM 1930 O O . THR A 1 239 ? 26.250 -6.113 -36.489 1.00 95.00 239 THR A O 1
ATOM 1933 N N . LYS A 1 240 ? 24.275 -5.047 -36.286 1.00 93.62 240 LYS A N 1
ATOM 1934 C CA . LYS A 1 240 ? 24.771 -3.767 -35.788 1.00 93.62 240 LYS A CA 1
ATOM 1935 C C . LYS A 1 240 ? 23.893 -3.267 -34.644 1.00 93.62 240 LYS A C 1
ATOM 1937 O O . LYS A 1 240 ? 22.673 -3.412 -34.683 1.00 93.62 240 LYS A O 1
ATOM 1942 N N . ILE A 1 241 ? 24.505 -2.640 -33.641 1.00 94.31 241 ILE A N 1
ATOM 1943 C CA . ILE A 1 241 ? 23.791 -2.098 -32.468 1.00 94.31 241 ILE A CA 1
ATOM 1944 C C . ILE A 1 241 ? 22.871 -0.942 -32.870 1.00 94.31 241 ILE A C 1
ATOM 1946 O O . ILE A 1 241 ? 21.797 -0.757 -32.307 1.00 94.31 241 ILE A O 1
ATOM 1950 N N . GLU A 1 242 ? 23.257 -0.198 -33.898 1.00 95.56 242 GLU A N 1
ATOM 1951 C CA . GLU A 1 242 ? 22.498 0.899 -34.479 1.00 95.56 242 GLU A CA 1
ATOM 1952 C C . GLU A 1 242 ? 21.100 0.462 -34.941 1.00 95.56 242 GLU A C 1
ATOM 1954 O O . GLU A 1 242 ? 20.182 1.274 -34.952 1.00 95.56 242 GLU A O 1
ATOM 1959 N N . GLU A 1 243 ? 20.896 -0.818 -35.274 1.00 95.00 243 GLU A N 1
ATOM 1960 C CA . GLU A 1 243 ? 19.593 -1.351 -35.697 1.00 95.00 243 GLU A CA 1
ATOM 1961 C C . GLU A 1 243 ? 18.551 -1.369 -34.559 1.00 95.00 243 GLU A C 1
ATOM 1963 O O . GLU A 1 243 ? 17.343 -1.392 -34.817 1.00 95.00 243 GLU A O 1
ATOM 1968 N N . LEU A 1 244 ? 18.989 -1.279 -33.297 1.00 96.56 244 LEU A N 1
ATOM 1969 C CA . LEU A 1 244 ? 18.103 -1.176 -32.135 1.00 96.56 244 LEU A CA 1
ATOM 1970 C C . LEU A 1 244 ? 17.437 0.206 -32.018 1.00 96.56 244 LEU A C 1
ATOM 1972 O O . LEU A 1 244 ? 16.499 0.368 -31.231 1.00 96.56 244 LEU A O 1
ATOM 1976 N N . CYS A 1 245 ? 17.833 1.175 -32.854 1.00 97.06 245 CYS A N 1
ATOM 1977 C CA . CYS A 1 245 ? 17.214 2.501 -32.935 1.00 97.06 245 CYS A CA 1
ATOM 1978 C C . CYS A 1 245 ? 15.721 2.475 -33.290 1.00 97.06 245 CYS A C 1
ATOM 1980 O O . CYS A 1 245 ? 15.034 3.477 -33.120 1.00 97.06 245 CYS A O 1
ATOM 1982 N N . THR A 1 246 ? 15.198 1.339 -33.758 1.00 97.25 246 THR A N 1
ATOM 1983 C CA . THR A 1 246 ? 13.765 1.154 -34.023 1.00 97.25 246 THR A CA 1
ATOM 1984 C C . THR A 1 246 ? 12.916 1.143 -32.749 1.00 97.25 246 THR A C 1
ATOM 1986 O O . THR A 1 246 ? 11.700 1.312 -32.827 1.00 97.25 246 THR A O 1
ATOM 1989 N N . GLY A 1 247 ? 13.514 0.893 -31.578 1.00 97.19 247 GLY A N 1
ATOM 1990 C CA . GLY A 1 247 ? 12.818 0.804 -30.290 1.00 97.19 247 GLY A CA 1
ATOM 1991 C C . GLY A 1 247 ? 11.999 -0.479 -30.072 1.00 97.19 247 GLY A C 1
ATOM 1992 O O . GLY A 1 247 ? 11.493 -0.702 -28.969 1.00 97.19 247 GLY A O 1
ATOM 1993 N N . ALA A 1 248 ? 11.867 -1.338 -31.090 1.00 97.69 248 ALA A N 1
ATOM 1994 C CA . ALA A 1 248 ? 11.042 -2.547 -31.033 1.00 97.69 248 ALA A CA 1
ATOM 1995 C C . ALA A 1 248 ? 11.605 -3.606 -30.068 1.00 97.69 248 ALA A C 1
ATOM 1997 O O . ALA A 1 248 ? 10.842 -4.205 -29.309 1.00 97.69 248 ALA A O 1
ATOM 1998 N N . VAL A 1 249 ? 12.936 -3.764 -30.044 1.00 98.06 249 VAL A N 1
ATOM 1999 C CA . VAL A 1 249 ? 13.672 -4.665 -29.135 1.00 98.06 249 VAL A CA 1
ATOM 2000 C C . VAL A 1 249 ? 13.308 -4.386 -27.679 1.00 98.06 249 VAL A C 1
ATOM 2002 O O . VAL A 1 249 ? 12.866 -5.277 -26.961 1.00 98.06 249 VAL A O 1
ATOM 2005 N N . TYR A 1 250 ? 13.413 -3.124 -27.260 1.00 98.44 250 TYR A N 1
ATOM 2006 C CA . TYR A 1 250 ? 13.154 -2.725 -25.877 1.00 98.44 250 TYR A CA 1
ATOM 2007 C C . TYR A 1 250 ? 11.687 -2.900 -25.482 1.00 98.44 250 TYR A C 1
ATOM 2009 O O . TYR A 1 250 ? 11.396 -3.285 -24.352 1.00 98.44 250 TYR A O 1
ATOM 2017 N N . CYS A 1 251 ? 10.751 -2.659 -26.407 1.00 98.38 251 CYS A N 1
ATOM 2018 C CA . CYS A 1 251 ? 9.341 -2.942 -26.151 1.00 98.38 251 CYS A CA 1
ATOM 2019 C C . CYS A 1 251 ? 9.117 -4.441 -25.928 1.00 98.38 251 CYS A C 1
ATOM 2021 O O . CYS A 1 251 ? 8.422 -4.815 -24.989 1.00 98.38 251 CYS A O 1
ATOM 2023 N N . GLN A 1 252 ? 9.720 -5.302 -26.750 1.00 98.00 252 GLN A N 1
ATOM 2024 C CA . GLN A 1 252 ? 9.555 -6.741 -26.579 1.00 98.00 252 GLN A CA 1
ATOM 2025 C C . GLN A 1 252 ? 10.204 -7.256 -25.293 1.00 98.00 252 GLN A C 1
ATOM 2027 O O . GLN A 1 252 ? 9.593 -8.053 -24.588 1.00 98.00 252 GLN A O 1
ATOM 2032 N N . PHE A 1 253 ? 11.382 -6.751 -24.926 1.00 98.19 253 PHE A N 1
ATOM 2033 C CA . PHE A 1 253 ? 11.975 -7.077 -23.632 1.00 98.19 253 PHE A CA 1
ATOM 2034 C C . PHE A 1 253 ? 11.119 -6.620 -22.450 1.00 98.19 253 PHE A C 1
ATOM 2036 O O . PHE A 1 253 ? 11.018 -7.343 -21.468 1.00 98.19 253 PHE A O 1
ATOM 2043 N N . MET A 1 254 ? 10.469 -5.455 -22.530 1.00 97.50 254 MET A N 1
ATOM 2044 C CA . MET A 1 254 ? 9.550 -5.022 -21.472 1.00 97.50 254 MET A CA 1
ATOM 2045 C C . MET A 1 254 ? 8.351 -5.956 -21.316 1.00 97.50 254 MET A C 1
ATOM 2047 O O . MET A 1 254 ? 7.902 -6.176 -20.195 1.00 97.50 254 MET A O 1
ATOM 2051 N N . ASP A 1 255 ? 7.835 -6.512 -22.411 1.00 96.06 255 ASP A N 1
ATOM 2052 C CA . ASP A 1 255 ? 6.783 -7.528 -22.347 1.00 96.06 255 ASP A CA 1
ATOM 2053 C C . ASP A 1 255 ? 7.294 -8.860 -21.780 1.00 96.06 255 ASP A C 1
ATOM 2055 O O . ASP A 1 255 ? 6.598 -9.484 -20.987 1.00 96.06 255 ASP A O 1
ATOM 2059 N N . MET A 1 256 ? 8.525 -9.252 -22.118 1.00 95.06 256 MET A N 1
ATOM 2060 C CA . MET A 1 256 ? 9.182 -10.438 -21.559 1.00 95.06 256 MET A CA 1
ATOM 2061 C C . MET A 1 256 ? 9.408 -10.319 -20.045 1.00 95.06 256 MET A C 1
ATOM 2063 O O . MET A 1 256 ? 9.101 -11.248 -19.305 1.00 95.06 256 MET A O 1
ATOM 2067 N N . LEU A 1 257 ? 9.922 -9.179 -19.577 1.00 94.19 257 LEU A N 1
ATOM 2068 C CA . LEU A 1 257 ? 10.152 -8.923 -18.151 1.00 94.19 257 LEU A CA 1
ATOM 2069 C C . LEU A 1 257 ? 8.833 -8.747 -17.392 1.00 94.19 257 LEU A C 1
ATOM 2071 O O . LEU A 1 257 ? 8.667 -9.246 -16.282 1.00 94.19 257 LEU A O 1
ATOM 2075 N N . PHE A 1 258 ? 7.892 -8.020 -17.995 1.00 93.56 258 PHE A N 1
ATOM 2076 C CA . PHE A 1 258 ? 6.652 -7.596 -17.357 1.00 93.56 258 PHE A CA 1
ATOM 2077 C C . PHE A 1 258 ? 5.483 -7.715 -18.344 1.00 93.56 258 PHE A C 1
ATOM 2079 O O . PHE A 1 258 ? 5.113 -6.724 -18.993 1.00 93.56 258 PHE A O 1
ATOM 2086 N N . PRO A 1 259 ? 4.863 -8.902 -18.459 1.00 92.50 259 PRO A N 1
ATOM 2087 C CA . PRO A 1 259 ? 3.772 -9.133 -19.397 1.00 92.50 259 PRO A CA 1
ATOM 2088 C C . PRO A 1 259 ? 2.639 -8.110 -19.254 1.00 92.50 259 PRO A C 1
ATOM 2090 O O . PRO A 1 259 ? 2.134 -7.836 -18.162 1.00 92.50 259 PRO A O 1
ATOM 2093 N N . GLY A 1 260 ? 2.237 -7.504 -20.375 1.00 90.12 260 GLY A N 1
ATOM 2094 C CA . GLY A 1 260 ? 1.208 -6.459 -20.395 1.00 90.12 260 GLY A CA 1
ATOM 2095 C C . GLY A 1 260 ? 1.668 -5.077 -19.904 1.00 90.12 260 GLY A C 1
ATOM 2096 O O . GLY A 1 260 ? 0.836 -4.169 -19.761 1.00 90.12 260 GLY A O 1
ATOM 2097 N N . SER A 1 261 ? 2.966 -4.871 -19.653 1.00 94.38 261 SER A N 1
ATOM 2098 C CA . SER A 1 261 ? 3.542 -3.542 -19.396 1.00 94.38 261 SER A CA 1
ATOM 2099 C C . SER A 1 261 ? 3.484 -2.641 -20.634 1.00 94.38 261 SER A C 1
ATOM 2101 O O . SER A 1 261 ? 3.247 -1.438 -20.506 1.00 94.38 261 SER A O 1
ATOM 2103 N N . VAL A 1 262 ? 3.595 -3.227 -21.831 1.00 96.75 262 VAL A N 1
ATOM 2104 C CA . VAL A 1 262 ? 3.520 -2.533 -23.120 1.00 96.75 262 VAL A CA 1
ATOM 2105 C C . VAL A 1 262 ? 2.438 -3.127 -24.037 1.00 96.75 262 VAL A C 1
ATOM 2107 O O . VAL A 1 262 ? 2.207 -4.334 -24.049 1.00 96.75 262 VAL A O 1
ATOM 2110 N N . PRO A 1 263 ? 1.753 -2.311 -24.857 1.00 95.94 263 PRO A N 1
ATOM 2111 C CA . PRO A 1 263 ? 0.829 -2.801 -25.877 1.00 95.94 263 PRO A CA 1
ATOM 2112 C C . PRO A 1 263 ? 1.576 -3.316 -27.125 1.00 95.94 263 PRO A C 1
ATOM 2114 O O . PRO A 1 263 ? 1.623 -2.614 -28.137 1.00 95.94 263 PRO A O 1
ATOM 2117 N N . LEU A 1 264 ? 2.115 -4.545 -27.092 1.00 94.69 264 LEU A N 1
ATOM 2118 C CA . LEU A 1 264 ? 2.920 -5.107 -28.199 1.00 94.69 264 LEU A CA 1
ATOM 2119 C C . LEU A 1 264 ? 2.250 -5.042 -29.578 1.00 94.69 264 LEU A C 1
ATOM 2121 O O . LEU A 1 264 ? 2.917 -4.763 -30.564 1.00 94.69 264 LEU A O 1
ATOM 2125 N N . LYS A 1 265 ? 0.922 -5.196 -29.663 1.00 94.56 265 LYS A N 1
ATOM 2126 C CA . LYS A 1 265 ? 0.173 -5.089 -30.935 1.00 94.56 265 LYS A CA 1
ATOM 2127 C C . LYS A 1 265 ? 0.332 -3.737 -31.647 1.00 94.56 265 LYS A C 1
ATOM 2129 O O . LYS A 1 265 ? -0.003 -3.621 -32.821 1.00 94.56 265 LYS A O 1
ATOM 2134 N N . ARG A 1 266 ? 0.762 -2.695 -30.930 1.00 96.56 266 ARG A N 1
ATOM 2135 C CA . ARG A 1 266 ? 1.000 -1.350 -31.475 1.00 96.56 266 ARG A CA 1
ATOM 2136 C C . ARG A 1 266 ? 2.459 -1.114 -31.864 1.00 96.56 266 ARG A C 1
ATOM 2138 O O . ARG A 1 266 ? 2.731 -0.094 -32.489 1.00 96.56 266 ARG A O 1
ATOM 2145 N N . VAL A 1 267 ? 3.365 -2.013 -31.487 1.00 97.56 267 VAL A N 1
ATOM 2146 C CA . VAL A 1 267 ? 4.794 -1.910 -31.788 1.00 97.56 267 VAL A CA 1
ATOM 2147 C C . VAL A 1 267 ? 5.020 -2.234 -33.261 1.00 97.56 267 VAL A C 1
ATOM 2149 O O . VAL A 1 267 ? 4.448 -3.178 -33.803 1.00 97.56 267 VAL A O 1
ATOM 2152 N N . LYS A 1 268 ? 5.849 -1.431 -33.924 1.00 97.06 268 LYS A N 1
ATOM 2153 C CA . LYS A 1 268 ? 6.292 -1.658 -35.302 1.00 97.06 268 LYS A CA 1
ATOM 2154 C C . LYS A 1 268 ? 7.590 -2.455 -35.276 1.00 97.06 268 LYS A C 1
ATOM 2156 O O . LYS A 1 268 ? 8.648 -1.872 -35.059 1.00 97.06 268 LYS A O 1
ATOM 2161 N N . PHE A 1 269 ? 7.510 -3.774 -35.457 1.00 95.56 269 PHE A N 1
ATOM 2162 C CA . PHE A 1 269 ? 8.679 -4.662 -35.385 1.00 95.56 269 PHE A CA 1
ATOM 2163 C C . PHE A 1 269 ? 9.593 -4.559 -36.605 1.00 95.56 269 PHE A C 1
ATOM 2165 O O . PHE A 1 269 ? 10.811 -4.677 -36.459 1.00 95.56 269 PHE A O 1
ATOM 2172 N N . LYS A 1 270 ? 9.020 -4.289 -37.783 1.00 93.25 270 LYS A N 1
ATOM 2173 C CA . LYS A 1 270 ? 9.755 -4.108 -39.033 1.00 93.25 270 LYS A CA 1
ATOM 2174 C C . LYS A 1 270 ? 9.442 -2.760 -39.674 1.00 93.25 270 LYS A C 1
ATOM 2176 O O . LYS A 1 270 ? 8.365 -2.561 -40.229 1.00 93.25 270 LYS A O 1
ATOM 2181 N N . THR A 1 271 ? 10.387 -1.826 -39.618 1.00 91.31 271 THR A N 1
ATOM 2182 C CA . THR A 1 271 ? 10.205 -0.463 -40.143 1.00 91.31 271 THR A CA 1
ATOM 2183 C C . THR A 1 271 ? 11.541 0.188 -40.503 1.00 91.31 271 THR A C 1
ATOM 2185 O O . THR A 1 271 ? 12.572 -0.181 -39.954 1.00 91.31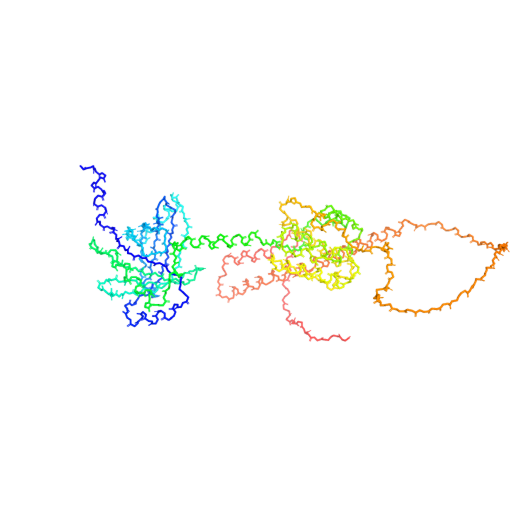 271 THR A O 1
ATOM 2188 N N . ASN A 1 272 ? 11.500 1.157 -41.426 1.00 92.62 272 ASN A N 1
ATOM 2189 C CA . ASN A 1 272 ? 12.614 2.049 -41.773 1.00 92.62 272 ASN A CA 1
ATOM 2190 C C . ASN A 1 272 ? 12.273 3.539 -41.578 1.00 92.62 272 ASN A C 1
ATOM 2192 O O . ASN A 1 272 ? 12.954 4.411 -42.119 1.00 92.62 272 ASN A O 1
ATOM 2196 N N . LEU A 1 273 ? 11.154 3.849 -40.921 1.00 93.81 273 LEU A N 1
ATOM 2197 C CA . LEU A 1 273 ? 10.627 5.206 -40.833 1.00 93.81 273 LEU A CA 1
ATOM 2198 C C . LEU A 1 273 ? 10.886 5.767 -39.435 1.00 93.81 273 LEU A C 1
ATOM 2200 O O . LEU A 1 273 ? 10.341 5.274 -38.453 1.00 93.81 273 LEU A O 1
ATOM 2204 N N . GLU A 1 274 ? 11.660 6.851 -39.347 1.00 94.56 274 GLU A N 1
ATOM 2205 C CA . GLU A 1 274 ? 12.062 7.453 -38.063 1.00 94.56 274 GLU A CA 1
ATOM 2206 C C . GLU A 1 274 ? 10.857 7.798 -37.164 1.00 94.56 274 GLU A C 1
ATOM 2208 O O . GLU A 1 274 ? 10.890 7.585 -35.954 1.00 94.56 274 GLU A O 1
ATOM 2213 N N . HIS A 1 275 ? 9.741 8.254 -37.744 1.00 95.38 275 HIS A N 1
ATOM 2214 C CA . HIS A 1 275 ? 8.532 8.555 -36.971 1.00 95.38 275 HIS A CA 1
ATOM 2215 C C . HIS A 1 275 ? 7.891 7.311 -36.331 1.00 95.38 275 HIS A C 1
ATOM 2217 O O . HIS A 1 275 ? 7.243 7.431 -35.292 1.00 95.38 275 HIS A O 1
ATOM 2223 N N . GLU A 1 276 ? 8.074 6.121 -36.909 1.00 96.81 276 GLU A N 1
ATOM 2224 C CA . GLU A 1 276 ? 7.634 4.855 -36.312 1.00 96.81 276 GLU A CA 1
ATOM 2225 C C . GLU A 1 276 ? 8.576 4.423 -35.177 1.00 96.81 276 GLU A C 1
ATOM 2227 O O . GLU A 1 276 ? 8.114 3.874 -34.176 1.00 96.81 276 GLU A O 1
ATOM 2232 N N . TYR A 1 277 ? 9.868 4.760 -35.257 1.00 97.88 277 TYR A N 1
ATOM 2233 C CA . TYR A 1 277 ? 10.823 4.525 -34.165 1.00 97.88 277 TYR A CA 1
ATOM 2234 C C . TYR A 1 277 ? 10.447 5.351 -32.932 1.00 97.88 277 TYR A C 1
ATOM 2236 O O . TYR A 1 277 ? 10.385 4.839 -31.814 1.00 97.88 277 TYR A O 1
ATOM 2244 N N . ILE A 1 278 ? 10.112 6.629 -33.147 1.00 97.25 278 ILE A N 1
ATOM 2245 C CA . ILE A 1 278 ? 9.627 7.525 -32.091 1.00 97.25 278 ILE A CA 1
ATOM 2246 C C . ILE A 1 278 ? 8.366 6.943 -31.435 1.00 97.25 278 ILE A C 1
ATOM 2248 O O . ILE A 1 278 ? 8.256 6.949 -30.208 1.00 97.25 278 ILE A O 1
ATOM 2252 N N . GLN A 1 279 ? 7.424 6.401 -32.218 1.00 98.19 279 GLN A N 1
ATOM 2253 C CA . GLN A 1 279 ? 6.217 5.761 -31.677 1.00 98.19 279 GLN A CA 1
ATOM 2254 C C . GLN A 1 279 ? 6.548 4.557 -30.787 1.00 98.19 279 GLN A C 1
ATOM 2256 O O . GLN A 1 279 ? 6.005 4.457 -29.684 1.00 98.19 279 GLN A O 1
ATOM 2261 N N . ASN A 1 280 ? 7.461 3.685 -31.219 1.00 98.25 280 ASN A N 1
ATOM 2262 C CA . ASN A 1 280 ? 7.927 2.558 -30.411 1.00 98.25 280 ASN A CA 1
ATOM 2263 C C . ASN A 1 280 ? 8.576 3.033 -29.100 1.00 98.25 280 ASN A C 1
ATOM 2265 O O . ASN A 1 280 ? 8.223 2.552 -28.027 1.00 98.25 280 ASN A O 1
ATOM 2269 N N . PHE A 1 281 ? 9.448 4.044 -29.132 1.00 98.50 281 PHE A N 1
ATOM 2270 C CA . PHE A 1 281 ? 10.040 4.574 -27.899 1.00 98.50 281 PHE A CA 1
ATOM 2271 C C . PHE A 1 281 ? 9.030 5.276 -26.979 1.00 98.50 281 PHE A C 1
ATOM 2273 O O . PHE A 1 281 ? 9.182 5.235 -25.758 1.00 98.50 281 PHE A O 1
ATOM 2280 N N . LYS A 1 282 ? 7.959 5.876 -27.513 1.00 98.06 282 LYS A N 1
ATOM 2281 C CA . LYS A 1 282 ? 6.847 6.374 -26.686 1.00 98.06 282 LYS A CA 1
ATOM 2282 C C . LYS A 1 282 ? 6.069 5.241 -26.020 1.00 98.06 282 LYS A C 1
ATOM 2284 O O . LYS A 1 282 ? 5.644 5.395 -24.875 1.00 98.06 282 LYS A O 1
ATOM 2289 N N . ILE A 1 283 ? 5.911 4.105 -26.700 1.00 98.44 283 ILE A N 1
ATOM 2290 C CA . ILE A 1 283 ? 5.356 2.887 -26.097 1.00 98.44 283 ILE A CA 1
ATOM 2291 C C . ILE A 1 283 ? 6.261 2.404 -24.955 1.00 98.44 283 ILE A C 1
ATOM 2293 O O . ILE A 1 283 ? 5.758 2.154 -23.859 1.00 98.44 283 ILE A O 1
ATOM 2297 N N . LEU A 1 284 ? 7.580 2.367 -25.172 1.00 98.38 284 LEU A N 1
ATOM 2298 C CA . LEU A 1 284 ? 8.563 2.018 -24.145 1.00 98.38 284 LEU A CA 1
ATOM 2299 C C . LEU A 1 284 ? 8.479 2.943 -22.921 1.00 98.38 284 LEU A C 1
ATOM 2301 O O . LEU A 1 284 ? 8.371 2.453 -21.801 1.00 98.38 284 LEU A O 1
ATOM 2305 N N . GLN A 1 285 ? 8.450 4.268 -23.122 1.00 97.75 285 GLN A N 1
ATOM 2306 C CA . GLN A 1 285 ? 8.280 5.246 -22.036 1.00 97.75 285 GLN A CA 1
ATOM 2307 C C . GLN A 1 285 ? 6.988 5.007 -21.238 1.00 97.75 285 GLN A C 1
ATOM 2309 O O . GLN A 1 285 ? 6.978 5.131 -20.014 1.00 97.75 285 GLN A O 1
ATOM 2314 N N . GLY A 1 286 ? 5.894 4.642 -21.916 1.00 96.81 286 GLY A N 1
ATOM 2315 C CA . GLY A 1 286 ? 4.645 4.254 -21.259 1.00 96.81 286 GLY A CA 1
ATOM 2316 C C . GLY A 1 286 ? 4.803 3.010 -20.379 1.00 96.81 286 GLY A C 1
ATOM 2317 O O . GLY A 1 286 ? 4.311 3.000 -19.249 1.00 96.81 286 GLY A O 1
ATOM 2318 N N . GLY A 1 287 ? 5.530 2.000 -20.868 1.00 97.06 287 GLY A N 1
ATOM 2319 C CA . GLY A 1 287 ? 5.890 0.805 -20.101 1.00 97.06 287 GLY A CA 1
ATOM 2320 C C . GLY A 1 287 ? 6.747 1.134 -18.878 1.00 97.06 287 GLY A C 1
ATOM 2321 O O . GLY A 1 287 ? 6.408 0.726 -17.770 1.00 97.06 287 GLY A O 1
ATOM 2322 N N . PHE A 1 288 ? 7.789 1.951 -19.046 1.00 96.75 288 PHE A N 1
ATOM 2323 C CA . PHE A 1 288 ? 8.653 2.416 -17.953 1.00 96.75 288 PHE A CA 1
ATOM 2324 C C . PHE A 1 288 ? 7.848 3.135 -16.872 1.00 96.75 288 PHE A C 1
ATOM 2326 O O . PHE A 1 288 ? 7.931 2.772 -15.703 1.00 96.75 288 PHE A O 1
ATOM 2333 N N . LYS A 1 289 ? 6.973 4.072 -17.257 1.00 93.88 289 LYS A N 1
ATOM 2334 C CA . LYS A 1 289 ? 6.099 4.775 -16.309 1.00 93.88 289 LYS A CA 1
ATOM 2335 C C . LYS A 1 289 ? 5.173 3.822 -15.549 1.00 93.88 289 LYS A C 1
ATOM 2337 O O . LYS A 1 289 ? 4.960 4.007 -14.355 1.00 93.88 289 LYS A O 1
ATOM 2342 N N . LYS A 1 290 ? 4.614 2.811 -16.222 1.00 92.75 290 LYS A N 1
ATOM 2343 C CA . LYS A 1 290 ? 3.722 1.819 -15.599 1.00 92.75 290 LYS A CA 1
ATOM 2344 C C . LYS A 1 290 ? 4.453 0.946 -14.575 1.00 92.75 290 LYS A C 1
ATOM 2346 O O . LYS A 1 290 ? 3.866 0.608 -13.554 1.00 92.75 290 LYS A O 1
ATOM 2351 N N . MET A 1 291 ? 5.715 0.627 -14.849 1.00 93.44 291 MET A N 1
ATOM 2352 C CA . MET A 1 291 ? 6.572 -0.201 -13.997 1.00 93.44 291 MET A CA 1
ATOM 2353 C C . MET A 1 291 ? 7.425 0.612 -13.011 1.00 93.44 291 MET A C 1
ATOM 2355 O O . MET A 1 291 ? 8.191 0.026 -12.251 1.00 93.44 291 MET A O 1
ATOM 2359 N N . ASN A 1 292 ? 7.265 1.942 -13.006 1.00 91.88 292 ASN A N 1
ATOM 2360 C CA . ASN A 1 292 ? 8.018 2.906 -12.200 1.00 91.88 292 ASN A CA 1
ATOM 2361 C C . ASN A 1 292 ? 9.542 2.837 -12.405 1.00 91.88 292 ASN A C 1
ATOM 2363 O O . ASN A 1 292 ? 10.320 2.898 -11.452 1.00 91.88 292 ASN A O 1
ATOM 2367 N N . VAL A 1 293 ? 9.943 2.709 -13.670 1.00 94.44 293 VAL A N 1
ATOM 2368 C CA . VAL A 1 293 ? 11.337 2.816 -14.098 1.00 94.44 293 VAL A CA 1
ATOM 2369 C C . VAL A 1 293 ? 11.712 4.292 -14.205 1.00 94.44 293 VAL A C 1
ATOM 2371 O O . VAL A 1 293 ? 11.033 5.048 -14.904 1.00 94.44 293 VAL A O 1
ATOM 2374 N N . ASP A 1 294 ? 12.771 4.707 -13.519 1.00 91.12 294 ASP A N 1
ATOM 2375 C CA . ASP A 1 294 ? 13.188 6.113 -13.422 1.00 91.12 294 ASP A CA 1
ATOM 2376 C C . ASP A 1 294 ? 14.130 6.567 -14.550 1.00 91.12 294 ASP A C 1
ATOM 2378 O O . ASP A 1 294 ? 14.273 7.766 -14.806 1.00 91.12 294 ASP A O 1
ATOM 2382 N N . LYS A 1 295 ? 14.725 5.619 -15.283 1.00 94.12 295 LYS A N 1
ATOM 2383 C CA . LYS A 1 295 ? 15.584 5.904 -16.433 1.00 94.12 295 LYS A CA 1
ATOM 2384 C C . LYS A 1 295 ? 14.841 6.683 -17.513 1.00 94.12 295 LYS A C 1
ATOM 2386 O O . LYS A 1 295 ? 13.880 6.217 -18.131 1.00 94.12 295 LYS A O 1
ATOM 2391 N N . ILE A 1 296 ? 15.384 7.852 -17.829 1.00 93.00 29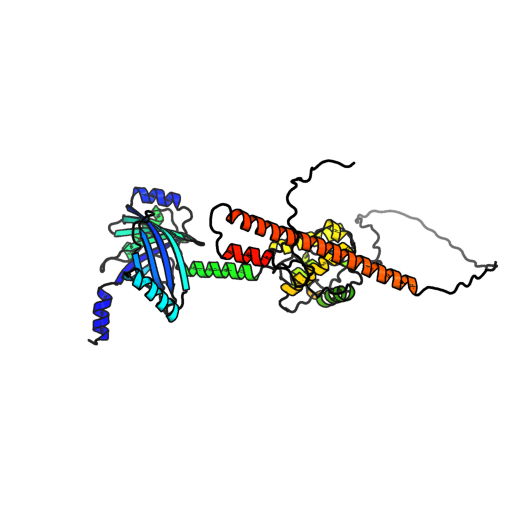6 ILE A N 1
ATOM 2392 C CA . ILE A 1 296 ? 14.937 8.663 -18.956 1.00 93.00 296 ILE A CA 1
ATOM 2393 C C . ILE A 1 296 ? 15.425 8.022 -20.259 1.00 93.00 296 ILE A C 1
ATOM 2395 O O . ILE A 1 296 ? 16.614 7.763 -20.431 1.00 93.00 296 ILE A O 1
ATOM 2399 N N . VAL A 1 297 ? 14.502 7.794 -21.197 1.00 96.56 297 VAL A N 1
ATOM 2400 C CA . VAL A 1 297 ? 14.816 7.302 -22.548 1.00 96.56 297 VAL A CA 1
ATOM 2401 C C . VAL A 1 297 ? 15.190 8.491 -23.450 1.00 96.56 297 VAL A C 1
ATOM 2403 O O . VAL A 1 297 ? 14.305 9.308 -23.730 1.00 96.56 297 VAL A O 1
ATOM 2406 N N . PRO A 1 298 ? 16.441 8.606 -23.941 1.00 95.62 298 PRO A N 1
ATOM 2407 C CA . PRO A 1 298 ? 16.881 9.713 -24.793 1.00 95.62 298 PRO A CA 1
ATOM 2408 C C . PRO A 1 298 ? 16.435 9.512 -26.254 1.00 95.62 298 PRO A C 1
ATOM 2410 O O . PRO A 1 298 ? 17.251 9.284 -27.146 1.00 95.62 298 PRO A O 1
ATOM 2413 N N . ILE A 1 299 ? 15.119 9.586 -26.499 1.00 96.69 299 ILE A N 1
ATOM 2414 C CA . ILE A 1 299 ? 14.488 9.247 -27.792 1.00 96.69 299 ILE A CA 1
ATOM 2415 C C . ILE A 1 299 ? 15.179 9.949 -28.964 1.00 96.69 299 ILE A C 1
ATOM 2417 O O . ILE A 1 299 ? 15.574 9.277 -29.913 1.00 96.69 299 ILE A O 1
ATOM 2421 N N . ASP A 1 300 ? 15.373 11.268 -28.879 1.00 95.06 300 ASP A N 1
ATOM 2422 C CA . ASP A 1 300 ? 15.899 12.084 -29.983 1.00 95.06 300 ASP A CA 1
ATOM 2423 C C . ASP A 1 300 ? 17.312 11.680 -30.419 1.00 95.06 300 ASP A C 1
ATOM 2425 O O . ASP A 1 300 ? 17.689 11.906 -31.568 1.00 95.06 300 ASP A O 1
ATOM 2429 N N . ARG A 1 301 ? 18.088 11.066 -29.518 1.00 95.38 301 ARG A N 1
ATOM 2430 C CA . ARG A 1 301 ? 19.437 10.563 -29.803 1.00 95.38 301 ARG A CA 1
ATOM 2431 C C . ARG A 1 301 ? 19.396 9.139 -30.350 1.00 95.38 301 ARG A C 1
ATOM 2433 O O . ARG A 1 301 ? 20.032 8.846 -31.360 1.00 95.38 301 ARG A O 1
ATOM 2440 N N . LEU A 1 302 ? 18.584 8.275 -29.736 1.00 96.56 302 LEU A N 1
ATOM 2441 C CA . LEU A 1 302 ? 18.484 6.862 -30.109 1.00 96.56 302 LEU A CA 1
ATOM 2442 C C . LEU A 1 302 ? 17.957 6.672 -31.530 1.00 96.56 302 LEU A C 1
ATOM 2444 O O . LEU A 1 302 ? 18.559 5.926 -32.302 1.00 96.56 302 LEU A O 1
ATOM 2448 N N . VAL A 1 303 ? 16.891 7.390 -31.905 1.00 96.69 303 VAL A N 1
ATOM 2449 C CA . VAL A 1 303 ? 16.241 7.242 -33.223 1.00 96.69 303 VAL A CA 1
ATOM 2450 C C . VAL A 1 303 ? 17.138 7.645 -34.394 1.00 96.69 303 VAL A C 1
ATOM 2452 O O . VAL A 1 303 ? 16.859 7.266 -35.527 1.00 96.69 303 VAL A O 1
ATOM 2455 N N . LYS A 1 304 ? 18.237 8.369 -34.138 1.00 94.00 304 LYS A N 1
ATOM 2456 C CA . LYS A 1 304 ? 19.236 8.723 -35.157 1.00 94.00 304 LYS A CA 1
ATOM 2457 C C . LYS A 1 304 ? 20.164 7.570 -35.527 1.00 94.00 304 LYS A C 1
ATOM 2459 O O . LYS A 1 304 ? 20.980 7.739 -36.428 1.00 94.00 304 LYS A O 1
ATOM 2464 N N . GLY A 1 305 ? 20.069 6.428 -34.843 1.00 93.00 305 GLY A N 1
ATOM 2465 C CA . GLY A 1 305 ? 20.875 5.249 -35.158 1.00 93.00 305 GLY A CA 1
ATOM 2466 C C . GLY A 1 305 ? 22.369 5.461 -34.936 1.00 93.00 305 GLY A C 1
ATOM 2467 O O . GLY A 1 305 ? 23.180 4.842 -35.614 1.00 93.00 305 GLY A O 1
ATOM 2468 N N . ARG A 1 306 ? 22.759 6.357 -34.020 1.00 92.06 306 ARG A N 1
ATOM 2469 C CA . ARG A 1 306 ? 24.166 6.541 -33.649 1.00 92.06 306 ARG A CA 1
ATOM 2470 C C . ARG A 1 306 ? 24.614 5.403 -32.740 1.00 92.06 306 ARG A C 1
ATOM 2472 O O . ARG A 1 306 ? 23.910 5.072 -31.785 1.00 92.06 306 ARG A O 1
ATOM 2479 N N . PHE A 1 307 ? 25.788 4.842 -33.025 1.00 93.19 307 PHE A N 1
ATOM 2480 C CA . PHE A 1 307 ? 26.353 3.718 -32.277 1.00 93.19 307 PHE A CA 1
ATOM 2481 C C . PHE A 1 307 ? 26.483 4.021 -30.780 1.00 93.19 307 PHE A C 1
ATOM 2483 O O . PHE A 1 307 ? 25.966 3.263 -29.969 1.00 93.19 307 PHE A O 1
ATOM 2490 N N . GLN A 1 308 ? 27.108 5.149 -30.426 1.00 91.19 308 GLN A N 1
ATOM 2491 C CA . GLN A 1 308 ? 27.406 5.503 -29.035 1.00 91.19 308 GLN A CA 1
ATOM 2492 C C . GLN A 1 308 ? 26.139 5.601 -28.173 1.00 91.19 308 GLN A C 1
ATOM 2494 O O . GLN A 1 308 ? 26.042 4.918 -27.158 1.00 91.19 308 GLN A O 1
ATOM 2499 N N . ASP A 1 309 ? 25.139 6.365 -28.627 1.00 93.31 309 ASP A N 1
ATOM 2500 C CA . ASP A 1 309 ? 23.877 6.541 -27.899 1.00 93.31 309 ASP A CA 1
ATOM 2501 C C . ASP A 1 309 ? 23.115 5.211 -27.734 1.00 93.31 309 ASP A C 1
ATOM 2503 O O . ASP A 1 309 ? 22.570 4.917 -26.669 1.00 93.31 309 ASP A O 1
ATOM 2507 N N . ASN A 1 310 ? 23.069 4.386 -28.791 1.00 95.62 310 ASN A N 1
ATOM 2508 C CA . ASN A 1 310 ? 22.360 3.104 -28.750 1.00 95.62 310 ASN A CA 1
ATOM 2509 C C . ASN A 1 310 ? 23.088 2.071 -27.884 1.00 95.62 310 ASN A C 1
ATOM 2511 O O . ASN A 1 310 ? 22.429 1.300 -27.188 1.00 95.62 310 ASN A O 1
ATOM 2515 N N . PHE A 1 311 ? 24.422 2.060 -27.897 1.00 94.62 311 PHE A N 1
ATOM 2516 C CA . PHE A 1 311 ? 25.206 1.127 -27.096 1.00 94.62 311 PHE A CA 1
ATOM 2517 C C . PHE A 1 311 ? 25.138 1.454 -25.603 1.00 94.62 311 PHE A C 1
ATOM 2519 O O . PHE A 1 311 ? 24.882 0.554 -24.807 1.00 94.62 311 PHE A O 1
ATOM 2526 N N . GLU A 1 312 ? 25.253 2.731 -25.226 1.00 92.94 312 GLU A N 1
ATOM 2527 C CA . GLU A 1 312 ? 25.109 3.173 -23.832 1.00 92.94 312 GLU A CA 1
ATOM 2528 C C . GLU A 1 312 ? 23.731 2.790 -23.262 1.00 92.94 312 GLU A C 1
ATOM 2530 O O . GLU A 1 312 ? 23.615 2.234 -22.164 1.00 92.94 312 GLU A O 1
ATOM 2535 N N . PHE A 1 313 ? 22.661 3.037 -24.026 1.00 95.88 313 PHE A N 1
ATOM 2536 C CA . PHE A 1 313 ? 21.313 2.679 -23.592 1.00 95.88 313 PHE A CA 1
ATOM 2537 C C . PHE A 1 313 ? 21.129 1.161 -23.479 1.00 95.88 313 PHE A C 1
ATOM 2539 O O . PHE A 1 313 ? 20.520 0.695 -22.516 1.00 95.88 313 PHE A O 1
ATOM 2546 N N . LEU A 1 314 ? 21.692 0.387 -24.411 1.00 96.06 314 LEU A N 1
ATOM 2547 C CA . LEU A 1 314 ? 21.643 -1.074 -24.389 1.00 96.06 314 LEU A CA 1
ATOM 2548 C C . LEU A 1 314 ? 22.403 -1.669 -23.195 1.00 96.06 314 LEU A C 1
ATOM 2550 O O . LEU A 1 314 ? 21.895 -2.593 -22.564 1.00 96.06 314 LEU A O 1
ATOM 2554 N N 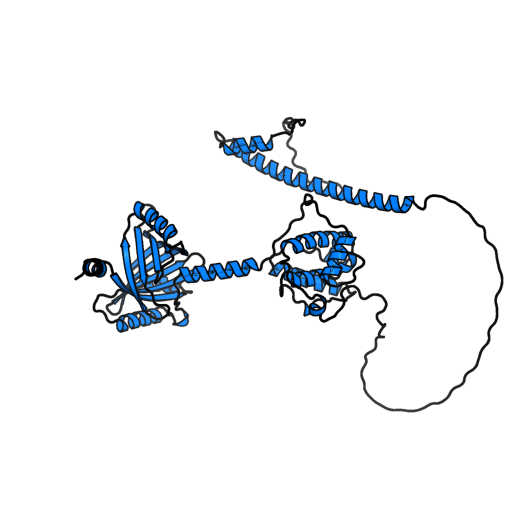. GLN A 1 315 ? 23.568 -1.122 -22.837 1.00 92.62 315 GLN A N 1
ATOM 2555 C CA . GLN A 1 315 ? 24.326 -1.542 -21.652 1.00 92.62 315 GLN A CA 1
ATOM 2556 C C . GLN A 1 315 ? 23.518 -1.346 -20.368 1.00 92.62 315 GLN A C 1
ATOM 2558 O O . GLN A 1 315 ? 23.419 -2.258 -19.544 1.00 92.62 315 GLN A O 1
ATOM 2563 N N . TRP A 1 316 ? 22.894 -0.177 -20.210 1.00 94.25 316 TRP A N 1
ATOM 2564 C CA . TRP A 1 316 ? 21.994 0.060 -19.084 1.00 94.25 316 TRP A CA 1
ATOM 2565 C C . TRP A 1 316 ? 20.800 -0.905 -19.113 1.00 94.25 316 TRP A C 1
ATOM 2567 O O . TRP A 1 316 ? 20.459 -1.497 -18.089 1.00 94.25 316 TRP A O 1
ATOM 2577 N N . PHE A 1 317 ? 20.195 -1.109 -20.288 1.00 96.81 317 PHE A N 1
ATOM 2578 C CA . PHE A 1 317 ? 19.027 -1.974 -20.433 1.00 96.81 317 PHE A CA 1
ATOM 2579 C C . PHE A 1 317 ? 19.355 -3.437 -20.108 1.00 96.81 317 PHE A C 1
ATOM 2581 O O . PHE A 1 317 ? 18.530 -4.120 -19.514 1.00 96.81 317 PHE A O 1
ATOM 2588 N N . LYS A 1 318 ? 20.560 -3.920 -20.432 1.00 94.69 318 LYS A N 1
ATOM 2589 C CA . LYS A 1 318 ? 21.017 -5.264 -20.054 1.00 94.69 318 LYS A CA 1
ATOM 2590 C C . LYS A 1 318 ? 21.080 -5.441 -18.539 1.00 94.69 318 LYS A C 1
ATOM 2592 O O . LYS A 1 318 ? 20.515 -6.398 -18.024 1.00 94.69 318 LYS A O 1
ATOM 2597 N N . LYS A 1 319 ? 21.686 -4.492 -17.819 1.00 91.81 319 LYS A N 1
ATOM 2598 C CA . LYS A 1 319 ? 21.716 -4.516 -16.344 1.00 91.81 319 LYS A CA 1
ATOM 2599 C C . LYS A 1 319 ? 20.300 -4.488 -15.766 1.00 91.81 319 LYS A C 1
ATOM 2601 O O . LYS A 1 319 ? 19.995 -5.211 -14.823 1.00 91.81 319 LYS A O 1
ATOM 2606 N N . PHE A 1 320 ? 19.425 -3.681 -16.366 1.00 94.81 320 PHE A N 1
ATOM 2607 C CA . PHE A 1 320 ? 18.019 -3.608 -15.982 1.00 94.81 320 PHE A CA 1
ATOM 2608 C C . PHE A 1 320 ? 17.304 -4.942 -16.220 1.00 94.81 320 PHE A C 1
ATOM 2610 O O . PHE A 1 320 ? 16.552 -5.396 -15.364 1.00 94.81 320 PHE A O 1
ATOM 2617 N N . PHE A 1 321 ? 17.564 -5.590 -17.353 1.00 95.31 321 PHE A N 1
ATOM 2618 C CA . PHE A 1 321 ? 17.013 -6.895 -17.687 1.00 95.31 321 PHE A CA 1
ATOM 2619 C C . PHE A 1 321 ? 17.453 -7.957 -16.677 1.00 95.31 321 PHE A C 1
ATOM 2621 O O . PHE A 1 321 ? 16.603 -8.628 -16.104 1.00 95.31 321 PHE A O 1
ATOM 2628 N N . ASP A 1 322 ? 18.750 -8.059 -16.390 1.00 92.31 322 ASP A N 1
ATOM 2629 C CA . ASP A 1 322 ? 19.285 -9.063 -15.462 1.00 92.31 322 ASP A CA 1
ATOM 2630 C C . ASP A 1 322 ? 18.738 -8.907 -14.041 1.00 92.31 322 ASP A C 1
ATOM 2632 O O . ASP A 1 322 ? 18.453 -9.898 -13.374 1.00 92.31 322 ASP A O 1
ATOM 2636 N N . ALA A 1 323 ? 18.534 -7.666 -13.589 1.00 89.88 323 ALA A N 1
ATOM 2637 C CA . ALA A 1 323 ? 17.962 -7.381 -12.275 1.00 89.88 323 ALA A CA 1
ATOM 2638 C C . ALA A 1 323 ? 16.475 -7.760 -12.154 1.00 89.88 323 ALA A C 1
ATOM 2640 O O . ALA A 1 323 ? 15.960 -7.864 -11.041 1.00 89.88 323 ALA A O 1
ATOM 2641 N N . ASN A 1 324 ? 15.773 -7.928 -13.279 1.00 92.06 324 ASN A N 1
ATOM 2642 C CA . ASN A 1 324 ? 14.320 -8.098 -13.312 1.00 92.06 324 ASN A CA 1
ATOM 2643 C C . ASN A 1 324 ? 13.854 -9.409 -13.954 1.00 92.06 324 ASN A C 1
ATOM 2645 O O . ASN A 1 324 ? 12.687 -9.772 -13.809 1.00 92.06 324 ASN A O 1
ATOM 2649 N N . TYR A 1 325 ? 14.718 -10.117 -14.677 1.00 91.75 325 TYR A N 1
ATOM 2650 C CA . TYR A 1 325 ? 14.333 -11.330 -15.379 1.00 91.75 325 TYR A CA 1
ATOM 2651 C C . TYR A 1 325 ? 14.156 -12.494 -14.402 1.00 91.75 325 TYR A C 1
ATOM 2653 O O . TYR A 1 325 ? 15.080 -12.899 -13.703 1.00 91.75 325 TYR A O 1
ATOM 2661 N N . SER A 1 326 ? 12.952 -13.062 -14.377 1.00 83.19 326 SER A N 1
ATOM 2662 C CA . SER A 1 326 ? 12.577 -14.156 -13.475 1.00 83.19 326 SER A CA 1
ATOM 2663 C C . SER A 1 326 ? 12.952 -15.549 -13.994 1.00 83.19 326 SER A C 1
ATOM 2665 O O . SER A 1 326 ? 12.694 -16.538 -13.310 1.00 83.19 326 SER A O 1
ATOM 2667 N N . GLY A 1 327 ? 13.533 -15.643 -15.197 1.00 85.06 327 GLY A N 1
ATOM 2668 C CA . GLY A 1 327 ? 13.819 -16.919 -15.860 1.00 85.06 327 GLY A CA 1
ATOM 2669 C C . GLY A 1 327 ? 12.603 -17.568 -16.528 1.00 85.06 327 GLY A C 1
ATOM 2670 O O . GLY A 1 327 ? 12.658 -18.750 -16.849 1.00 85.06 327 GLY A O 1
ATOM 2671 N N . ALA A 1 328 ? 11.502 -16.832 -16.706 1.00 82.62 328 ALA A N 1
ATOM 2672 C CA . ALA A 1 328 ? 10.292 -17.350 -17.336 1.00 82.62 328 ALA A CA 1
ATOM 2673 C C . ALA A 1 328 ? 10.495 -17.659 -18.830 1.00 82.62 328 ALA A C 1
ATOM 2675 O O . ALA A 1 328 ? 11.120 -16.883 -19.549 1.00 82.62 328 ALA A O 1
ATOM 2676 N N . ASP A 1 329 ? 9.900 -18.754 -19.309 1.00 86.44 329 ASP A N 1
ATOM 2677 C CA . ASP A 1 329 ? 9.899 -19.088 -20.734 1.00 86.44 329 ASP A CA 1
ATOM 2678 C C . ASP A 1 329 ? 9.151 -18.020 -21.549 1.00 86.44 329 ASP A C 1
ATOM 2680 O O . ASP A 1 329 ? 8.037 -17.615 -21.203 1.00 86.44 329 ASP A O 1
ATOM 2684 N N . TYR A 1 330 ? 9.746 -17.582 -22.661 1.00 93.81 330 TYR A N 1
ATOM 2685 C CA . TYR A 1 330 ? 9.171 -16.557 -23.531 1.00 93.81 330 TYR A CA 1
ATOM 2686 C C . TYR A 1 330 ? 9.367 -16.899 -25.012 1.00 93.81 330 TYR A C 1
ATOM 2688 O O . TYR A 1 330 ? 10.493 -16.957 -25.506 1.00 93.81 330 TYR A O 1
ATOM 2696 N N . ASP A 1 331 ? 8.265 -17.080 -25.745 1.00 93.75 331 ASP A N 1
ATOM 2697 C CA . ASP A 1 331 ? 8.290 -17.302 -27.196 1.00 93.75 331 ASP A CA 1
ATOM 2698 C C . ASP A 1 331 ? 8.230 -15.963 -27.946 1.00 93.75 331 ASP A C 1
ATOM 2700 O O . ASP A 1 331 ? 7.163 -15.402 -28.225 1.00 93.75 331 ASP A O 1
ATOM 2704 N N . ALA A 1 332 ? 9.407 -15.432 -28.277 1.00 93.81 332 ALA A N 1
ATOM 2705 C CA . ALA A 1 332 ? 9.527 -14.128 -28.909 1.00 93.81 332 ALA A CA 1
ATOM 2706 C C . ALA A 1 332 ? 8.899 -14.069 -30.312 1.00 93.81 332 ALA A C 1
ATOM 2708 O O . ALA A 1 332 ? 8.325 -13.038 -30.679 1.00 93.81 332 ALA A O 1
ATOM 2709 N N . ILE A 1 333 ? 8.976 -15.142 -31.104 1.00 93.94 333 ILE A N 1
ATOM 2710 C CA . ILE A 1 333 ? 8.387 -15.177 -32.450 1.00 93.94 333 ILE A CA 1
ATOM 2711 C C . ILE A 1 333 ? 6.861 -15.212 -32.360 1.00 93.94 333 ILE A C 1
ATOM 2713 O O . ILE A 1 333 ? 6.196 -14.449 -33.073 1.00 93.94 333 ILE A O 1
ATOM 2717 N N . ALA A 1 334 ? 6.294 -16.038 -31.475 1.00 93.75 334 ALA A N 1
ATOM 2718 C CA . ALA A 1 334 ? 4.847 -16.109 -31.290 1.00 93.75 334 ALA A CA 1
ATOM 2719 C C . ALA A 1 334 ? 4.266 -14.771 -30.811 1.00 93.75 334 ALA A C 1
ATOM 2721 O O . ALA A 1 334 ? 3.244 -14.325 -31.337 1.00 93.75 334 ALA A O 1
ATOM 2722 N N . MET A 1 335 ? 4.952 -14.076 -29.896 1.00 94.00 335 MET A N 1
ATOM 2723 C CA . MET A 1 335 ? 4.510 -12.766 -29.395 1.00 94.00 335 MET A CA 1
ATOM 2724 C C . MET A 1 335 ? 4.535 -11.662 -30.463 1.00 94.00 335 MET A C 1
ATOM 2726 O O . MET A 1 335 ? 3.739 -10.722 -30.397 1.00 94.00 335 MET A O 1
ATOM 2730 N N . ARG A 1 336 ? 5.378 -11.800 -31.496 1.00 94.56 336 ARG A N 1
ATOM 2731 C CA . ARG A 1 336 ? 5.356 -10.942 -32.697 1.00 94.56 336 ARG A CA 1
ATOM 2732 C C . ARG A 1 336 ? 4.354 -11.390 -33.762 1.00 94.56 336 ARG A C 1
ATOM 2734 O O . ARG A 1 336 ? 4.249 -10.747 -34.802 1.00 94.56 336 ARG A O 1
ATOM 2741 N N . GLY A 1 337 ? 3.643 -12.499 -33.562 1.00 91.12 337 GLY A N 1
ATOM 2742 C CA . GLY A 1 337 ? 2.781 -13.088 -34.591 1.00 91.12 337 GLY A CA 1
ATOM 2743 C C . GLY A 1 337 ? 3.559 -13.610 -35.806 1.00 91.12 337 GLY A C 1
ATOM 2744 O O . GLY A 1 337 ? 3.033 -13.597 -36.917 1.00 91.12 337 GLY A O 1
ATOM 2745 N N . GLY A 1 338 ? 4.815 -14.029 -35.615 1.00 89.81 338 GLY A N 1
ATOM 2746 C CA . GLY A 1 338 ? 5.685 -14.529 -36.683 1.00 89.81 338 GLY A CA 1
ATOM 2747 C C . GLY A 1 338 ? 6.444 -13.454 -37.469 1.00 89.81 338 GLY A C 1
ATOM 2748 O O . GLY A 1 338 ? 7.194 -13.793 -38.385 1.00 89.81 338 GLY A O 1
ATOM 2749 N N . GLU A 1 339 ? 6.278 -12.167 -37.147 1.00 88.81 339 GLU A N 1
ATOM 2750 C CA . GLU A 1 339 ? 6.959 -11.082 -37.859 1.00 88.81 339 GLU A CA 1
ATOM 2751 C C . GLU A 1 339 ? 8.459 -11.009 -37.488 1.00 88.81 339 GLU A C 1
ATOM 2753 O O . GLU A 1 339 ? 8.809 -11.083 -36.303 1.00 88.81 339 GLU A O 1
ATOM 2758 N N . PRO A 1 340 ? 9.380 -10.854 -38.461 1.00 88.62 340 PRO A N 1
ATOM 2759 C CA . PRO A 1 340 ? 10.787 -10.599 -38.163 1.00 88.62 340 PRO A CA 1
ATOM 2760 C C . PRO A 1 340 ? 10.989 -9.174 -37.629 1.00 88.62 340 PRO A C 1
ATOM 2762 O O . PRO A 1 340 ? 10.223 -8.268 -37.950 1.00 88.62 340 PRO A O 1
ATOM 2765 N N . MET A 1 341 ? 12.050 -8.960 -36.852 1.00 90.38 341 MET A N 1
ATOM 2766 C CA . MET A 1 341 ? 12.367 -7.655 -36.266 1.00 90.38 341 MET A CA 1
ATOM 2767 C C . MET A 1 341 ? 13.529 -6.966 -36.993 1.00 90.38 341 MET A C 1
ATOM 2769 O O . MET A 1 341 ? 14.464 -7.635 -37.426 1.00 90.38 341 MET A O 1
ATOM 2773 N N . GLY A 1 342 ? 13.479 -5.636 -37.097 1.00 81.38 342 GLY A N 1
ATOM 2774 C CA . GLY A 1 342 ? 14.584 -4.797 -37.564 1.00 81.38 342 GLY A CA 1
ATOM 2775 C C . GLY A 1 342 ? 14.243 -3.927 -38.772 1.00 81.38 342 GLY A C 1
ATOM 2776 O O . GLY A 1 342 ? 13.080 -3.645 -39.064 1.00 81.38 342 GLY A O 1
ATOM 2777 N N . SER A 1 343 ? 15.279 -3.475 -39.475 1.00 70.81 343 SER A N 1
ATOM 2778 C CA . SER A 1 343 ? 15.121 -2.603 -40.641 1.00 70.81 343 SER A CA 1
ATOM 2779 C C . SER A 1 343 ? 14.706 -3.410 -41.878 1.00 70.81 343 SER A C 1
ATOM 2781 O O . SER A 1 343 ? 15.253 -4.471 -42.181 1.00 70.81 343 SER A O 1
ATOM 2783 N N . GLY A 1 344 ? 13.728 -2.915 -42.634 1.00 56.06 344 GLY A N 1
ATOM 2784 C CA . GLY A 1 344 ? 13.335 -3.483 -43.923 1.00 56.06 344 GLY A CA 1
ATOM 2785 C C . GLY A 1 344 ? 14.438 -3.311 -44.975 1.00 56.06 344 GLY A C 1
ATOM 2786 O O . GLY A 1 344 ? 14.412 -2.355 -45.740 1.00 56.06 344 GLY A O 1
ATOM 2787 N N . GLY A 1 345 ? 15.419 -4.211 -45.029 1.00 39.12 345 GLY A N 1
ATOM 2788 C CA . GLY A 1 345 ? 16.503 -4.162 -46.020 1.00 39.12 345 GLY A CA 1
ATOM 2789 C C . GLY A 1 345 ? 16.034 -4.216 -47.489 1.00 39.12 345 GLY A C 1
ATOM 2790 O O . GLY A 1 345 ? 14.951 -4.717 -47.793 1.00 39.12 345 GLY A O 1
ATOM 2791 N N . ASN A 1 346 ? 16.898 -3.722 -48.389 1.00 36.53 346 ASN A N 1
ATOM 2792 C CA . ASN A 1 346 ? 16.763 -3.397 -49.830 1.00 36.53 346 ASN A CA 1
ATOM 2793 C C . ASN A 1 346 ? 16.159 -4.436 -50.816 1.00 36.53 346 ASN A C 1
ATOM 2795 O O . ASN A 1 346 ? 16.262 -4.238 -52.024 1.00 36.53 346 ASN A O 1
ATOM 2799 N N . ASN A 1 347 ? 15.485 -5.489 -50.355 1.00 37.62 347 ASN A N 1
ATOM 2800 C CA . ASN A 1 347 ? 14.777 -6.464 -51.197 1.00 37.62 347 ASN A CA 1
ATOM 2801 C C . ASN A 1 347 ? 13.249 -6.454 -50.994 1.00 37.62 347 ASN A C 1
ATOM 2803 O O . ASN A 1 347 ? 12.567 -7.421 -51.333 1.00 37.62 347 ASN A O 1
ATOM 2807 N N . ALA A 1 348 ? 12.676 -5.372 -50.461 1.00 37.81 348 ALA A N 1
ATOM 2808 C CA . ALA A 1 348 ? 11.230 -5.173 -50.526 1.00 37.81 348 ALA A CA 1
ATOM 2809 C C . ALA A 1 348 ? 10.826 -4.864 -51.983 1.00 37.81 348 ALA A C 1
ATOM 2811 O O . ALA A 1 348 ? 11.430 -3.976 -52.597 1.00 37.81 348 ALA A O 1
ATOM 2812 N N . PRO A 1 349 ? 9.830 -5.558 -52.569 1.00 33.44 349 PRO A N 1
ATOM 2813 C CA . PRO A 1 349 ? 9.393 -5.255 -53.920 1.00 33.44 349 PRO A CA 1
ATOM 2814 C C . PRO A 1 349 ? 8.902 -3.808 -53.930 1.00 33.44 349 PRO A C 1
ATOM 2816 O O . PRO A 1 349 ? 8.020 -3.436 -53.154 1.00 33.44 349 PRO A O 1
ATOM 2819 N N . ARG A 1 350 ? 9.488 -2.979 -54.799 1.00 37.91 350 ARG A N 1
ATOM 2820 C CA . ARG A 1 350 ? 8.967 -1.646 -55.110 1.00 37.91 350 ARG A CA 1
ATOM 2821 C C . ARG A 1 350 ? 7.601 -1.822 -55.771 1.00 37.91 350 ARG A C 1
ATOM 2823 O O . ARG A 1 350 ? 7.488 -1.867 -56.992 1.00 37.91 350 ARG A O 1
ATOM 2830 N N . GLY A 1 351 ? 6.570 -1.967 -54.944 1.00 34.12 351 GLY A N 1
ATOM 2831 C CA . GLY A 1 351 ? 5.179 -1.869 -55.343 1.00 34.12 351 GLY A CA 1
ATOM 2832 C C . GLY A 1 351 ? 4.939 -0.445 -55.809 1.00 34.12 351 GLY A C 1
ATOM 2833 O O . GLY A 1 351 ? 4.851 0.474 -54.998 1.00 34.12 351 GLY A O 1
ATOM 2834 N N . GLY A 1 352 ? 4.915 -0.270 -57.128 1.00 33.38 352 GLY A N 1
ATOM 2835 C CA . GLY A 1 352 ? 4.578 0.987 -57.768 1.00 33.38 352 GLY A CA 1
ATOM 2836 C C . GLY A 1 352 ? 3.268 1.530 -57.210 1.00 33.38 352 GLY A C 1
ATOM 2837 O O . GLY A 1 352 ? 2.233 0.865 -57.199 1.00 33.38 352 GLY A O 1
ATOM 2838 N N . SER A 1 353 ? 3.332 2.771 -56.753 1.00 34.88 353 SER A N 1
ATOM 2839 C CA . SER A 1 353 ? 2.181 3.622 -56.524 1.00 34.88 353 SER A CA 1
ATOM 2840 C C . SER A 1 353 ? 1.328 3.708 -57.793 1.00 34.88 353 SER A C 1
ATOM 2842 O O . SER A 1 353 ? 1.732 4.347 -58.763 1.00 34.88 353 SER A O 1
ATOM 2844 N N . ASN A 1 354 ? 0.148 3.087 -57.780 1.00 31.59 354 ASN A N 1
ATOM 2845 C CA . ASN A 1 354 ? -1.101 3.768 -58.127 1.00 31.59 354 ASN A CA 1
ATOM 2846 C C . ASN A 1 354 ? -2.316 2.872 -57.864 1.00 31.59 354 ASN A C 1
ATOM 2848 O O . ASN A 1 354 ? -2.755 2.097 -58.710 1.00 31.59 354 ASN A O 1
ATOM 2852 N N . ALA A 1 355 ? -2.921 3.057 -56.693 1.00 33.62 355 ALA A N 1
ATOM 2853 C CA . ALA A 1 355 ? -4.329 2.765 -56.505 1.00 33.62 355 ALA A CA 1
ATOM 2854 C C . ALA A 1 355 ? -5.137 3.980 -56.987 1.00 33.62 355 ALA A C 1
ATOM 2856 O O . ALA A 1 355 ? -5.174 5.012 -56.316 1.00 33.62 355 ALA A O 1
ATOM 2857 N N . LYS A 1 356 ? -5.828 3.859 -58.125 1.00 32.03 356 LYS A N 1
ATOM 2858 C CA . LYS A 1 356 ? -7.032 4.660 -58.375 1.00 32.03 356 LYS A CA 1
ATOM 2859 C C . LYS A 1 356 ? -8.074 3.878 -59.175 1.00 32.03 356 LYS A C 1
ATOM 2861 O O . LYS A 1 356 ? -7.941 3.666 -60.370 1.00 32.03 356 LYS A O 1
ATOM 2866 N N . ARG A 1 357 ? -9.078 3.452 -58.405 1.00 30.33 357 ARG A N 1
ATOM 2867 C CA . ARG A 1 357 ? -10.529 3.390 -58.645 1.00 30.33 357 ARG A CA 1
ATOM 2868 C C . ARG A 1 357 ? -11.049 3.139 -60.067 1.00 30.33 357 ARG A C 1
ATOM 2870 O O . ARG A 1 357 ? -10.834 3.902 -60.998 1.00 30.33 357 ARG A O 1
ATOM 2877 N N . THR A 1 358 ? -11.903 2.126 -60.105 1.00 29.50 358 THR A N 1
ATOM 2878 C CA . THR A 1 358 ? -12.882 1.760 -61.123 1.00 29.50 358 THR A CA 1
ATOM 2879 C C . THR A 1 358 ? -13.899 2.869 -61.423 1.00 29.50 358 THR A C 1
ATOM 2881 O O . THR A 1 358 ? -14.447 3.487 -60.512 1.00 29.50 358 THR A O 1
ATOM 2884 N N . SER A 1 359 ? -14.198 3.068 -62.711 1.00 32.50 359 SER A N 1
ATOM 2885 C CA . SER A 1 359 ? -15.488 3.506 -63.282 1.00 32.50 359 SER A CA 1
ATOM 2886 C C . SER A 1 359 ? -15.458 3.255 -64.805 1.00 32.50 359 SER A C 1
ATOM 2888 O O . SER A 1 359 ? -14.403 3.474 -65.402 1.00 32.50 359 SER A O 1
ATOM 2890 N N . PRO A 1 360 ? -16.545 2.790 -65.452 1.00 43.44 360 PRO A N 1
ATOM 2891 C CA . PRO A 1 360 ? -16.519 2.350 -66.849 1.00 43.44 360 PRO A CA 1
ATOM 2892 C C . PRO A 1 360 ? -17.103 3.403 -67.803 1.00 43.44 360 PRO A C 1
ATOM 2894 O O . PRO A 1 360 ? -18.170 3.929 -67.498 1.00 43.44 360 PRO A O 1
ATOM 2897 N N . ARG A 1 361 ? -16.480 3.644 -68.974 1.00 31.03 361 ARG A N 1
ATOM 2898 C CA . ARG A 1 361 ? -17.208 3.879 -70.241 1.00 31.03 361 ARG A CA 1
ATOM 2899 C C . ARG A 1 361 ? -16.323 3.932 -71.500 1.00 31.03 361 ARG A C 1
ATOM 2901 O O . ARG A 1 361 ? -15.324 4.637 -71.528 1.00 31.03 361 ARG A O 1
ATOM 2908 N N . ASP A 1 362 ? -16.779 3.181 -72.502 1.00 27.91 362 ASP A N 1
ATOM 2909 C CA . ASP A 1 362 ? -16.725 3.304 -73.969 1.00 27.91 362 ASP A CA 1
ATOM 2910 C C . ASP A 1 362 ? -15.615 4.125 -74.667 1.00 27.91 362 ASP A C 1
ATOM 2912 O O . ASP A 1 362 ? -15.527 5.344 -74.534 1.00 27.91 362 ASP A O 1
ATOM 2916 N N . SER A 1 363 ? -14.948 3.465 -75.629 1.00 29.91 363 SER A N 1
ATOM 2917 C CA . SER A 1 363 ? -15.099 3.737 -77.079 1.00 29.91 363 SER A CA 1
ATOM 2918 C C . SER A 1 363 ? -13.784 3.804 -77.913 1.00 29.91 363 SER A C 1
ATOM 2920 O O . SER A 1 363 ? -12.912 4.634 -77.704 1.00 29.91 363 SER A O 1
ATOM 2922 N N . VAL A 1 364 ? -13.730 2.887 -78.896 1.00 29.12 364 VAL A N 1
ATOM 2923 C CA . VAL A 1 364 ? -13.228 2.964 -80.295 1.00 29.12 364 VAL A CA 1
ATOM 2924 C C . VAL A 1 364 ? -11.718 3.049 -80.642 1.00 29.12 364 VAL A C 1
ATOM 2926 O O . VAL A 1 364 ? -11.044 4.043 -80.422 1.00 29.12 364 VAL A O 1
ATOM 2929 N N . ASN A 1 365 ? -11.285 1.994 -81.357 1.00 31.47 365 ASN A N 1
ATOM 2930 C CA . ASN A 1 365 ? -10.322 1.860 -82.473 1.00 31.47 365 ASN A CA 1
ATOM 2931 C C . ASN A 1 365 ? -8.967 2.604 -82.471 1.00 31.47 365 ASN A C 1
ATOM 2933 O O . ASN A 1 365 ? -8.911 3.809 -82.682 1.00 31.47 365 ASN A O 1
ATOM 2937 N N . SER A 1 366 ? -7.867 1.852 -82.627 1.00 33.41 366 SER A N 1
ATOM 2938 C CA . SER A 1 366 ? -7.308 1.518 -83.961 1.00 33.41 366 SER A CA 1
ATOM 2939 C C . SER A 1 366 ? -5.970 0.760 -83.885 1.00 33.41 366 SER A C 1
ATOM 2941 O O . SER A 1 366 ? -5.035 1.164 -83.205 1.00 33.41 366 SER A O 1
ATOM 2943 N N . ALA A 1 367 ? -5.919 -0.342 -84.643 1.00 31.14 367 ALA A N 1
ATOM 2944 C CA . ALA A 1 367 ? -4.808 -0.894 -85.440 1.00 31.14 367 ALA A CA 1
ATOM 2945 C C . ALA A 1 367 ? -3.629 0.076 -85.736 1.00 31.14 367 ALA A C 1
ATOM 2947 O O . ALA A 1 367 ? -3.868 1.255 -85.944 1.00 31.14 367 ALA A O 1
ATOM 2948 N N . LYS A 1 368 ? -2.354 -0.307 -85.926 1.00 39.50 368 LYS A N 1
ATOM 2949 C CA . LYS A 1 368 ? -1.698 -1.554 -86.379 1.00 39.50 368 LYS A CA 1
ATOM 2950 C C . LYS A 1 368 ? -0.148 -1.400 -86.204 1.00 39.50 368 LYS A C 1
ATOM 2952 O O . LYS A 1 368 ? 0.305 -0.327 -85.817 1.00 39.50 368 LYS A O 1
ATOM 2957 N N . PRO A 1 369 ? 0.657 -2.447 -86.488 1.00 44.03 369 PRO A N 1
ATOM 2958 C CA . PRO A 1 369 ? 2.043 -2.649 -86.041 1.00 44.03 369 PRO A CA 1
ATOM 2959 C C . PRO A 1 369 ? 3.099 -2.324 -87.116 1.00 44.03 369 PRO A C 1
ATOM 2961 O O . PRO A 1 369 ? 2.742 -2.181 -88.281 1.00 44.03 369 PRO A O 1
ATOM 2964 N N . ALA A 1 370 ? 4.394 -2.353 -86.760 1.00 38.94 370 ALA A N 1
ATOM 2965 C CA . ALA A 1 370 ? 5.410 -3.152 -87.475 1.00 38.94 370 ALA A CA 1
ATOM 2966 C C . ALA A 1 370 ? 6.832 -3.059 -86.852 1.00 38.94 370 ALA A C 1
ATOM 2968 O O . ALA A 1 370 ? 7.141 -2.071 -86.189 1.00 38.94 370 ALA A O 1
ATOM 2969 N N . PRO A 1 371 ? 7.696 -4.076 -87.075 1.00 49.88 371 PRO A N 1
ATOM 2970 C CA . PRO A 1 371 ? 8.997 -4.289 -86.419 1.00 49.88 371 PRO A CA 1
ATOM 2971 C C . PRO A 1 371 ? 10.203 -4.103 -87.370 1.00 49.88 371 PRO A C 1
ATOM 2973 O O . PRO A 1 371 ? 9.990 -4.054 -88.578 1.00 49.88 371 PRO A O 1
ATOM 2976 N N . ARG A 1 372 ? 11.451 -4.120 -86.846 1.00 32.81 372 ARG A N 1
ATOM 2977 C CA . ARG A 1 372 ? 12.682 -4.751 -87.429 1.00 32.81 372 ARG A CA 1
ATOM 2978 C C . ARG A 1 372 ? 13.979 -4.212 -86.779 1.00 32.81 372 ARG A C 1
ATOM 2980 O O . ARG A 1 372 ? 14.159 -3.009 -86.718 1.00 32.81 372 ARG A O 1
ATOM 2987 N N . THR A 1 373 ? 14.783 -5.025 -86.079 1.00 29.59 373 THR A N 1
ATOM 2988 C CA . THR A 1 373 ? 15.925 -5.902 -86.486 1.00 29.59 373 THR A CA 1
ATOM 2989 C C . THR A 1 373 ? 17.324 -5.313 -86.234 1.00 29.59 373 THR A C 1
ATOM 2991 O O . THR A 1 373 ? 17.703 -4.345 -86.873 1.00 29.59 373 THR A O 1
ATOM 2994 N N . THR A 1 374 ? 18.067 -5.994 -85.344 1.00 30.94 374 THR A N 1
ATOM 2995 C CA . THR A 1 374 ? 19.465 -6.497 -85.439 1.00 30.94 374 THR A CA 1
ATOM 2996 C C . THR A 1 374 ? 20.588 -5.622 -86.029 1.00 30.94 374 THR A C 1
ATOM 2998 O O . THR A 1 374 ? 20.487 -5.194 -87.171 1.00 30.94 374 THR A O 1
ATOM 3001 N N . VAL A 1 375 ? 21.751 -5.566 -85.356 1.00 29.80 375 VAL A N 1
ATOM 3002 C CA . VAL A 1 375 ? 22.993 -6.323 -85.689 1.00 29.80 375 VAL A CA 1
ATOM 3003 C C . VAL A 1 375 ? 24.189 -5.828 -84.836 1.00 29.80 375 VAL A C 1
ATOM 3005 O O . VAL A 1 375 ? 24.378 -4.636 -84.621 1.00 29.80 375 VAL A O 1
ATOM 3008 N N . ASN A 1 376 ? 24.995 -6.792 -84.370 1.00 34.22 376 ASN A N 1
ATOM 3009 C CA . ASN A 1 376 ? 26.299 -6.688 -83.694 1.00 34.22 376 ASN A CA 1
ATOM 3010 C C . ASN A 1 376 ? 27.411 -6.016 -84.529 1.00 34.22 376 ASN A C 1
ATOM 3012 O O . ASN A 1 376 ? 27.439 -6.229 -85.737 1.00 34.22 376 ASN A O 1
ATOM 3016 N N . LYS A 1 377 ? 28.420 -5.407 -83.871 1.00 29.81 377 LYS A N 1
ATOM 3017 C CA . LYS A 1 377 ? 29.890 -5.624 -84.058 1.00 29.81 377 LYS A CA 1
ATOM 3018 C C . LYS A 1 377 ? 30.707 -4.505 -83.355 1.00 29.81 377 LYS A C 1
ATOM 3020 O O . LYS A 1 377 ? 30.414 -3.341 -83.564 1.00 29.81 377 LYS A O 1
ATOM 3025 N N . VAL A 1 378 ? 31.587 -4.801 -82.382 1.00 29.33 378 VAL A N 1
ATOM 3026 C CA . VAL A 1 378 ? 33.054 -5.095 -82.467 1.00 29.33 378 VAL A CA 1
ATOM 3027 C C . VAL A 1 378 ? 33.924 -3.914 -81.962 1.00 29.33 378 VAL A C 1
ATOM 3029 O O . VAL A 1 378 ? 33.906 -2.835 -82.538 1.00 29.33 378 VAL A O 1
ATOM 3032 N N . GLN A 1 379 ? 34.675 -4.153 -80.870 1.00 31.08 379 GLN A N 1
ATOM 3033 C CA . GLN A 1 379 ? 35.913 -3.454 -80.419 1.00 31.08 379 GLN A CA 1
ATOM 3034 C C . GLN A 1 379 ? 37.091 -3.745 -81.395 1.00 31.08 379 GLN A C 1
ATOM 3036 O O . GLN A 1 379 ? 36.888 -4.662 -82.186 1.00 31.08 379 GLN A O 1
ATOM 3041 N N . PRO A 1 380 ? 38.333 -3.174 -81.353 1.00 46.72 380 PRO A N 1
ATOM 3042 C CA . PRO A 1 380 ? 39.133 -2.649 -80.210 1.00 46.72 380 PRO A CA 1
ATOM 3043 C C . PRO A 1 380 ? 40.090 -1.481 -80.663 1.00 46.72 380 PRO A C 1
ATOM 3045 O O . PRO A 1 380 ? 39.686 -0.794 -81.600 1.00 46.72 380 PRO A O 1
ATOM 3048 N N . PRO A 1 381 ? 41.334 -1.218 -80.157 1.00 50.47 381 PRO A N 1
ATOM 3049 C CA . PRO A 1 381 ? 42.080 -1.728 -78.984 1.00 50.47 381 PRO A CA 1
ATOM 3050 C C . PRO A 1 381 ? 42.916 -0.708 -78.137 1.00 50.47 381 PRO A C 1
ATOM 3052 O O . PRO A 1 381 ? 43.233 0.396 -78.557 1.00 50.47 381 PRO A O 1
ATOM 3055 N N . TYR A 1 382 ? 43.319 -1.189 -76.946 1.00 30.20 382 TYR A N 1
ATOM 3056 C CA . TYR A 1 382 ? 44.580 -1.020 -76.177 1.00 30.20 382 TYR A CA 1
ATOM 3057 C C . TYR A 1 382 ? 45.299 0.341 -75.994 1.00 30.20 382 TYR A C 1
ATOM 3059 O O . TYR A 1 382 ? 45.857 0.910 -76.928 1.00 30.20 382 TYR A O 1
ATOM 3067 N N . ARG A 1 383 ? 45.560 0.686 -74.715 1.00 31.42 383 ARG A N 1
ATOM 3068 C CA . ARG A 1 383 ? 46.811 1.337 -74.262 1.00 31.42 383 ARG A CA 1
ATOM 3069 C C . ARG A 1 383 ? 47.227 0.840 -72.863 1.00 31.42 383 ARG A C 1
ATOM 3071 O O . ARG A 1 383 ? 46.378 0.606 -72.011 1.00 31.42 383 ARG A O 1
ATOM 3078 N N . MET A 1 384 ? 48.531 0.608 -72.688 1.00 30.50 384 MET A N 1
ATOM 3079 C CA . MET A 1 384 ? 49.182 -0.116 -71.582 1.00 30.50 384 MET A CA 1
ATOM 3080 C C . MET A 1 384 ? 49.438 0.720 -70.305 1.00 30.50 384 MET A C 1
ATOM 3082 O O . MET A 1 384 ? 49.408 1.946 -70.341 1.00 30.50 384 MET A O 1
ATOM 3086 N N . GLN A 1 385 ? 49.709 -0.007 -69.207 1.00 36.31 385 GLN A N 1
ATOM 3087 C CA . GLN A 1 385 ? 49.977 0.398 -67.810 1.00 36.31 385 GLN A CA 1
ATOM 3088 C C . GLN A 1 385 ? 51.213 1.306 -67.593 1.00 36.31 385 GLN A C 1
ATOM 3090 O O . GLN A 1 385 ? 52.035 1.460 -68.494 1.00 36.31 385 GLN A O 1
ATOM 3095 N N . PRO A 1 386 ? 51.442 1.751 -66.338 1.00 40.16 386 PRO A N 1
ATOM 3096 C CA . PRO A 1 386 ? 52.536 1.116 -65.595 1.00 40.16 386 PRO A CA 1
ATOM 3097 C C . PRO A 1 386 ? 52.203 0.703 -64.150 1.00 40.16 386 PRO A C 1
ATOM 3099 O O . PRO A 1 386 ? 51.384 1.298 -63.454 1.00 40.16 386 PRO A O 1
ATOM 3102 N N . LYS A 1 387 ? 52.895 -0.361 -63.732 1.00 36.75 387 LYS A N 1
ATOM 3103 C CA . LYS A 1 387 ? 52.944 -0.941 -62.389 1.00 36.75 387 LYS A CA 1
ATOM 3104 C C . LYS A 1 387 ? 53.789 -0.055 -61.474 1.00 36.75 387 LYS A C 1
ATOM 3106 O O . LYS A 1 387 ? 54.900 0.293 -61.853 1.00 36.75 387 LYS A O 1
ATOM 3111 N N . ASN A 1 388 ? 53.317 0.188 -60.253 1.00 33.62 388 ASN A N 1
ATOM 3112 C CA . ASN A 1 388 ? 54.181 0.535 -59.129 1.00 33.62 388 ASN A CA 1
ATOM 3113 C C . ASN A 1 388 ? 53.893 -0.437 -57.982 1.00 33.62 388 ASN A C 1
ATOM 3115 O O . ASN A 1 388 ? 52.821 -0.428 -57.380 1.00 33.62 388 ASN A O 1
ATOM 3119 N N . THR A 1 389 ? 54.849 -1.326 -57.739 1.00 37.19 389 THR A N 1
ATOM 3120 C CA . THR A 1 389 ? 54.932 -2.183 -56.561 1.00 37.19 389 THR A CA 1
ATOM 3121 C C . THR A 1 389 ? 55.546 -1.377 -55.422 1.00 37.19 389 THR A C 1
ATOM 3123 O O . THR A 1 389 ? 56.736 -1.080 -55.468 1.00 37.19 389 THR A O 1
ATOM 3126 N N . VAL A 1 390 ? 54.758 -1.066 -54.393 1.00 38.06 390 VAL A N 1
ATOM 3127 C CA . VAL A 1 390 ? 55.276 -0.745 -53.057 1.00 38.06 390 VAL A CA 1
ATOM 3128 C C . VAL A 1 390 ? 54.676 -1.755 -52.087 1.00 38.06 390 VAL A C 1
ATOM 3130 O O . VAL A 1 390 ? 53.461 -1.859 -51.930 1.00 38.06 390 VAL A O 1
ATOM 3133 N N . VAL A 1 391 ? 55.566 -2.551 -51.508 1.00 43.38 391 VAL A N 1
ATOM 3134 C CA . VAL A 1 391 ? 55.328 -3.459 -50.388 1.00 43.38 391 VAL A CA 1
ATOM 3135 C C . VAL A 1 391 ? 55.450 -2.636 -49.103 1.00 43.38 391 VAL A C 1
ATOM 3137 O O . VAL A 1 391 ? 56.427 -1.908 -48.960 1.00 43.38 391 VAL A O 1
ATOM 3140 N N . GLY A 1 392 ? 54.501 -2.780 -48.171 1.00 44.34 392 GLY A N 1
ATOM 3141 C CA . GLY A 1 392 ? 54.674 -2.369 -46.769 1.00 44.34 392 GLY A CA 1
ATOM 3142 C C . GLY A 1 392 ? 53.435 -1.746 -46.115 1.00 44.34 392 GLY A C 1
ATOM 3143 O O . GLY A 1 392 ? 52.950 -0.723 -46.572 1.00 44.34 392 GLY A O 1
ATOM 3144 N N . ASN A 1 393 ? 52.976 -2.355 -45.015 1.00 46.03 393 ASN A N 1
ATOM 3145 C CA . ASN A 1 393 ? 52.060 -1.824 -43.983 1.00 46.03 393 ASN A CA 1
ATOM 3146 C C . ASN A 1 393 ? 50.535 -1.905 -44.209 1.00 46.03 393 ASN A C 1
ATOM 3148 O O . ASN A 1 393 ? 49.790 -0.992 -43.869 1.00 46.03 393 ASN A O 1
ATOM 3152 N N . ARG A 1 394 ? 50.024 -3.068 -44.643 1.00 47.41 394 ARG A N 1
ATOM 3153 C CA . ARG A 1 394 ? 48.595 -3.430 -44.460 1.00 47.41 394 ARG A CA 1
ATOM 3154 C C . ARG A 1 394 ? 48.259 -4.084 -43.105 1.00 47.41 394 ARG A C 1
ATOM 3156 O O . ARG A 1 394 ? 47.111 -4.452 -42.895 1.00 47.41 394 ARG A O 1
ATOM 3163 N N . GLY A 1 395 ? 49.233 -4.229 -42.202 1.00 49.72 395 GLY A N 1
ATOM 3164 C CA . GLY A 1 395 ? 49.012 -4.723 -40.833 1.00 49.72 395 GLY A CA 1
ATOM 3165 C C . GLY A 1 395 ? 48.802 -3.621 -39.786 1.00 49.72 395 GLY A C 1
ATOM 3166 O O . GLY A 1 395 ? 48.136 -3.860 -38.785 1.00 49.72 395 GLY A O 1
ATOM 3167 N N . ASP A 1 396 ? 49.319 -2.412 -40.029 1.00 57.12 396 ASP A N 1
ATOM 3168 C CA . ASP A 1 396 ? 49.288 -1.319 -39.046 1.00 57.12 396 ASP A CA 1
ATOM 3169 C C . ASP A 1 396 ? 47.944 -0.602 -38.979 1.00 57.12 396 ASP A C 1
ATOM 3171 O O . ASP A 1 396 ? 47.541 -0.171 -37.912 1.00 57.12 396 ASP A O 1
ATOM 3175 N N . THR A 1 397 ? 47.208 -0.483 -40.085 1.00 59.47 397 THR A N 1
ATOM 3176 C CA . THR A 1 397 ? 45.967 0.311 -40.117 1.00 59.47 397 THR A CA 1
ATOM 3177 C C . THR A 1 397 ? 44.870 -0.276 -39.227 1.00 59.47 397 THR A C 1
ATOM 3179 O O . THR A 1 397 ? 44.227 0.474 -38.504 1.00 59.47 397 THR A O 1
ATOM 3182 N N . GLY A 1 398 ? 44.716 -1.604 -39.199 1.00 66.19 398 GLY A N 1
ATOM 3183 C CA . GLY A 1 398 ? 43.766 -2.272 -38.299 1.00 66.19 398 GLY A CA 1
ATOM 3184 C C . GLY A 1 398 ? 44.191 -2.222 -36.827 1.00 66.19 398 GLY A C 1
ATOM 3185 O O . GLY A 1 398 ? 43.346 -2.060 -35.955 1.00 66.19 398 GLY A O 1
ATOM 3186 N N . LYS A 1 399 ? 45.502 -2.283 -36.547 1.00 67.31 399 LYS A N 1
ATOM 3187 C CA . LYS A 1 399 ? 46.056 -2.131 -35.190 1.00 67.31 399 LYS A CA 1
ATOM 3188 C C . LYS A 1 399 ? 45.912 -0.693 -34.687 1.00 67.31 399 LYS A C 1
ATOM 3190 O O . LYS A 1 399 ? 45.601 -0.479 -33.525 1.00 67.31 399 LYS A O 1
ATOM 3195 N N . ILE A 1 400 ? 46.113 0.289 -35.566 1.00 74.62 400 ILE A N 1
ATOM 3196 C CA . ILE A 1 400 ? 45.919 1.715 -35.289 1.00 74.62 400 ILE A CA 1
ATOM 3197 C C . ILE A 1 400 ? 44.441 2.000 -35.016 1.00 74.62 400 ILE A C 1
ATOM 3199 O O . ILE A 1 400 ? 44.143 2.741 -34.087 1.00 74.62 400 ILE A O 1
ATOM 3203 N N . GLU A 1 401 ? 43.517 1.402 -35.768 1.00 72.12 401 GLU A N 1
ATOM 3204 C CA . GLU A 1 401 ? 42.072 1.552 -35.548 1.00 72.12 401 GLU A CA 1
ATOM 3205 C C . GLU A 1 401 ? 41.617 0.888 -34.232 1.00 72.12 401 GLU A C 1
ATOM 3207 O O . GLU A 1 401 ? 40.863 1.483 -33.459 1.00 72.12 401 GLU A O 1
ATOM 3212 N N . GLU A 1 402 ? 42.151 -0.295 -33.915 1.00 71.69 402 GLU A N 1
ATOM 3213 C CA . GLU A 1 402 ? 41.924 -0.999 -32.646 1.00 71.69 402 GLU A CA 1
ATOM 3214 C C . GLU A 1 402 ? 42.477 -0.215 -31.443 1.00 71.69 402 GLU A C 1
ATOM 3216 O O . GLU A 1 402 ? 41.756 0.024 -30.476 1.00 71.69 402 GLU A O 1
ATOM 3221 N N . LEU A 1 403 ? 43.724 0.261 -31.522 1.00 74.81 403 LEU A N 1
ATOM 3222 C CA . LEU A 1 403 ? 44.350 1.084 -30.481 1.00 74.81 403 LEU A CA 1
ATOM 3223 C C . LEU A 1 403 ? 43.653 2.440 -30.328 1.00 74.81 403 LEU A C 1
ATOM 3225 O O . LEU A 1 403 ? 43.494 2.921 -29.211 1.00 74.81 403 LEU A O 1
ATOM 3229 N N . SER A 1 404 ? 43.190 3.041 -31.426 1.00 77.88 404 SER A N 1
ATOM 3230 C CA . SER A 1 404 ? 42.400 4.278 -31.375 1.00 77.88 404 SER A CA 1
ATOM 3231 C C . SER A 1 404 ? 41.067 4.056 -30.661 1.00 77.88 404 SER A C 1
ATOM 3233 O O . SER A 1 404 ? 40.642 4.907 -29.885 1.00 77.88 404 SER A O 1
ATOM 3235 N N . THR A 1 405 ? 40.435 2.897 -30.863 1.00 74.56 405 THR A N 1
ATOM 3236 C CA . THR A 1 405 ? 39.194 2.526 -30.166 1.00 74.56 405 THR A CA 1
ATOM 3237 C C . THR A 1 405 ? 39.442 2.323 -28.670 1.00 74.56 405 THR A C 1
ATOM 3239 O O . THR A 1 405 ? 38.706 2.878 -27.858 1.00 74.56 405 THR A O 1
ATOM 3242 N N . GLN A 1 406 ? 40.520 1.621 -28.299 1.00 74.50 406 GLN A N 1
ATOM 3243 C CA . GLN A 1 406 ? 40.910 1.427 -26.894 1.00 74.50 406 GLN A CA 1
ATOM 3244 C C . GLN A 1 406 ? 41.284 2.744 -26.200 1.00 74.50 406 GLN A C 1
ATOM 3246 O O . GLN A 1 406 ? 40.956 2.939 -25.034 1.00 74.50 406 GLN A O 1
ATOM 3251 N N . LEU A 1 407 ? 41.934 3.679 -26.903 1.00 76.38 407 LEU A N 1
ATOM 3252 C CA . LEU A 1 407 ? 42.240 5.005 -26.360 1.00 76.38 407 LEU A CA 1
ATOM 3253 C C . LEU A 1 407 ? 40.979 5.830 -26.099 1.00 76.38 407 LEU A C 1
ATOM 3255 O O . LEU A 1 407 ? 40.903 6.518 -25.084 1.00 76.38 407 LEU A O 1
ATOM 3259 N N . VAL A 1 408 ? 39.988 5.762 -26.992 1.00 77.00 408 VAL A N 1
ATOM 3260 C CA . VAL A 1 408 ? 38.693 6.426 -26.784 1.00 77.00 408 VAL A CA 1
ATOM 3261 C C . VAL A 1 408 ? 37.950 5.796 -25.606 1.00 77.00 408 VAL A C 1
ATOM 3263 O O . VAL A 1 408 ? 37.440 6.524 -24.760 1.00 77.00 408 VAL A O 1
ATOM 3266 N N . GLU A 1 409 ? 37.942 4.467 -25.502 1.00 75.94 409 GLU A N 1
ATOM 3267 C CA . GLU A 1 409 ? 37.327 3.735 -24.389 1.00 75.94 409 GLU A CA 1
ATOM 3268 C C . GLU A 1 409 ? 37.977 4.075 -23.041 1.00 75.94 409 GLU A C 1
ATOM 3270 O O . GLU A 1 409 ? 37.282 4.418 -22.083 1.00 75.94 409 GLU A O 1
ATOM 3275 N N . LEU A 1 410 ? 39.311 4.072 -22.977 1.00 76.88 410 LEU A N 1
ATOM 3276 C CA . LEU A 1 410 ? 40.045 4.431 -21.766 1.00 76.88 410 LEU A CA 1
ATOM 3277 C C . LEU A 1 410 ? 39.805 5.893 -21.383 1.00 76.88 410 LEU A C 1
ATOM 3279 O O . LEU A 1 410 ? 39.584 6.191 -20.213 1.00 76.88 410 LEU A O 1
ATOM 3283 N N . LYS A 1 411 ? 39.784 6.804 -22.362 1.00 78.94 411 LYS A N 1
ATOM 3284 C CA . LYS A 1 411 ? 39.484 8.218 -22.119 1.00 78.94 411 LYS A CA 1
ATOM 3285 C C . LYS A 1 411 ? 38.073 8.408 -21.556 1.00 78.94 411 LYS A C 1
ATOM 3287 O O . LYS A 1 411 ? 37.905 9.150 -20.596 1.00 78.94 411 LYS A O 1
ATOM 3292 N N . MET A 1 412 ? 37.081 7.694 -22.092 1.00 69.56 412 MET A N 1
ATOM 3293 C CA . MET A 1 412 ? 35.714 7.704 -21.558 1.00 69.56 412 MET A CA 1
ATOM 3294 C C . MET A 1 412 ? 35.643 7.135 -20.137 1.00 69.56 412 MET A C 1
ATOM 3296 O O . MET A 1 412 ? 34.916 7.668 -19.299 1.00 69.56 412 MET A O 1
ATOM 3300 N N . SER A 1 413 ? 36.411 6.081 -19.851 1.00 73.88 413 SER A N 1
ATOM 3301 C CA . SER A 1 413 ? 36.507 5.522 -18.503 1.00 73.88 413 SER A CA 1
ATOM 3302 C C . SER A 1 413 ? 37.100 6.534 -17.524 1.00 73.88 413 SER A C 1
ATOM 3304 O O . SER A 1 413 ? 36.579 6.680 -16.424 1.00 73.88 413 SER A O 1
ATOM 3306 N N . VAL A 1 414 ? 38.153 7.255 -17.918 1.00 80.94 414 VAL A N 1
ATOM 3307 C CA . VAL A 1 414 ? 38.783 8.285 -17.078 1.00 80.94 414 VAL A CA 1
ATOM 3308 C C . VAL A 1 414 ? 37.830 9.454 -16.835 1.00 80.94 414 VAL A C 1
ATOM 3310 O O . VAL A 1 414 ? 37.599 9.793 -15.681 1.00 80.94 414 VAL A O 1
ATOM 3313 N N . GLU A 1 415 ? 37.191 10.003 -17.873 1.00 79.62 415 GLU A N 1
ATOM 3314 C CA . GLU A 1 415 ? 36.220 11.103 -17.718 1.00 79.62 415 GLU A CA 1
ATOM 3315 C C . GLU A 1 415 ? 35.023 10.706 -16.831 1.00 79.62 415 GLU A C 1
ATOM 3317 O O . GLU A 1 415 ? 34.483 11.523 -16.081 1.00 79.62 415 GLU A O 1
ATOM 3322 N N . GLY A 1 416 ? 34.589 9.443 -16.906 1.00 76.06 416 GLY A N 1
ATOM 3323 C CA . GLY A 1 416 ? 33.563 8.899 -16.020 1.00 76.06 416 GLY A CA 1
ATOM 3324 C C . GLY A 1 416 ? 34.035 8.800 -14.568 1.00 76.06 416 GLY A C 1
ATOM 3325 O O . GLY A 1 416 ? 33.312 9.213 -13.664 1.00 76.06 416 GLY A O 1
ATOM 3326 N N . LEU A 1 417 ? 35.254 8.296 -14.350 1.00 75.69 417 LEU A N 1
ATOM 3327 C CA . LEU A 1 417 ? 35.868 8.197 -13.023 1.00 75.69 417 LEU A CA 1
ATOM 3328 C C . LEU A 1 417 ? 36.115 9.572 -12.392 1.00 75.69 417 LEU A C 1
ATOM 3330 O O . LEU A 1 417 ? 35.920 9.718 -11.192 1.00 75.69 417 LEU A O 1
ATOM 3334 N N . GLU A 1 418 ? 36.491 10.586 -13.172 1.00 81.69 418 GLU A N 1
ATOM 3335 C CA . GLU A 1 418 ? 36.673 11.957 -12.676 1.00 81.69 418 GLU A CA 1
ATOM 3336 C C . GLU A 1 418 ? 35.354 12.560 -12.185 1.00 81.69 418 GLU A C 1
ATOM 3338 O O . GLU A 1 418 ? 35.297 13.096 -11.081 1.00 81.69 418 GLU A O 1
ATOM 3343 N N . LYS A 1 419 ? 34.262 12.389 -12.940 1.00 80.06 419 LYS A N 1
ATOM 3344 C CA . LYS A 1 419 ? 32.929 12.842 -12.508 1.00 80.06 419 LYS A CA 1
ATOM 3345 C C . LYS A 1 419 ? 32.439 12.113 -11.261 1.00 80.06 419 LYS A C 1
ATOM 3347 O O . LYS A 1 419 ? 31.838 12.736 -10.390 1.00 80.06 419 LYS A O 1
ATOM 3352 N N . GLU A 1 420 ? 32.665 10.802 -11.180 1.00 79.50 420 GLU A N 1
ATOM 3353 C CA . GLU A 1 420 ? 32.320 10.016 -9.992 1.00 79.50 420 GLU A CA 1
ATOM 3354 C C . GLU A 1 420 ? 33.167 10.443 -8.785 1.00 79.50 420 GLU A C 1
ATOM 3356 O O . GLU A 1 420 ? 32.613 10.666 -7.709 1.00 79.50 420 GLU A O 1
ATOM 3361 N N . ARG A 1 421 ? 34.481 10.641 -8.963 1.00 86.25 421 ARG A N 1
ATOM 3362 C CA . ARG A 1 421 ? 35.383 11.178 -7.934 1.00 86.25 421 ARG A CA 1
ATOM 3363 C C . ARG A 1 421 ? 34.868 12.511 -7.404 1.00 86.25 421 ARG A C 1
ATOM 3365 O O . ARG A 1 421 ? 34.726 12.650 -6.195 1.00 86.25 421 ARG A O 1
ATOM 3372 N N . ASP A 1 422 ? 34.556 13.455 -8.286 1.00 82.12 422 ASP A N 1
ATOM 3373 C CA . ASP A 1 422 ? 34.099 14.792 -7.894 1.00 82.12 422 ASP A CA 1
ATOM 3374 C C . ASP A 1 422 ? 32.731 14.738 -7.200 1.00 82.12 422 ASP A C 1
ATOM 3376 O O . ASP A 1 422 ? 32.498 15.439 -6.215 1.00 82.12 422 ASP A O 1
ATOM 3380 N N . PHE A 1 423 ? 31.840 13.848 -7.649 1.00 85.12 423 PHE A N 1
ATOM 3381 C CA . PHE A 1 423 ? 30.551 13.614 -7.004 1.00 85.12 423 PHE A CA 1
ATOM 3382 C C . PHE A 1 423 ? 30.706 13.079 -5.574 1.00 85.12 423 PHE A C 1
ATOM 3384 O O . PHE A 1 423 ? 30.100 13.619 -4.647 1.00 85.12 423 PHE A O 1
ATOM 3391 N N . TYR A 1 424 ? 31.509 12.028 -5.376 1.00 87.88 424 TYR A N 1
ATO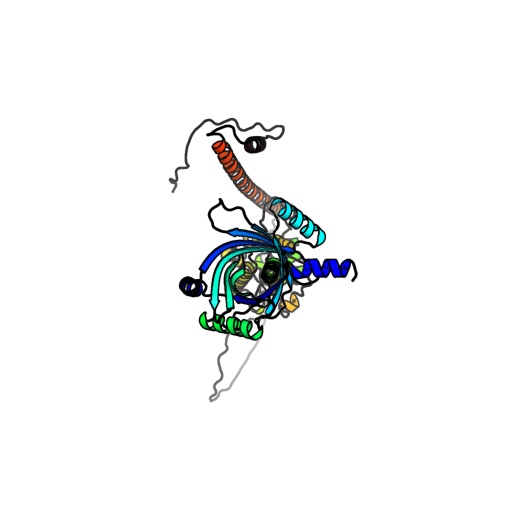M 3392 C CA . TYR A 1 424 ? 31.717 11.449 -4.047 1.00 87.88 424 TYR A CA 1
ATOM 3393 C C . TYR A 1 424 ? 32.514 12.384 -3.138 1.00 87.88 424 TYR A C 1
ATOM 3395 O O . TYR A 1 424 ? 32.170 12.514 -1.966 1.00 87.88 424 TYR A O 1
ATOM 3403 N N . PHE A 1 425 ? 33.505 13.095 -3.677 1.00 87.94 425 PHE A N 1
ATOM 3404 C CA . PHE A 1 425 ? 34.237 14.126 -2.949 1.00 87.94 425 PHE A CA 1
ATOM 3405 C C . PHE A 1 425 ? 33.302 15.239 -2.463 1.00 87.94 425 PHE A C 1
ATOM 3407 O O . PHE A 1 425 ? 33.316 15.567 -1.281 1.00 87.94 425 PHE A O 1
ATOM 3414 N N . GLY A 1 426 ? 32.414 15.749 -3.326 1.00 86.94 426 GLY A N 1
ATOM 3415 C CA . GLY A 1 426 ? 31.409 16.742 -2.938 1.00 86.94 426 GLY A CA 1
ATOM 3416 C C . GLY A 1 426 ? 30.493 16.249 -1.814 1.00 86.94 426 GLY A C 1
ATOM 3417 O O . GLY A 1 426 ? 30.253 16.971 -0.853 1.00 86.94 426 GLY A O 1
ATOM 3418 N N . LYS A 1 427 ? 30.047 14.984 -1.866 1.00 90.69 427 LYS A N 1
ATOM 3419 C CA . LYS A 1 427 ? 29.245 14.386 -0.783 1.00 90.69 427 LYS A CA 1
ATOM 3420 C C . LYS A 1 427 ? 30.006 14.262 0.533 1.00 90.69 427 LYS A C 1
ATOM 3422 O O . LYS A 1 427 ? 29.423 14.513 1.584 1.00 90.69 427 LYS A O 1
ATOM 3427 N N . LEU A 1 428 ? 31.275 13.867 0.489 1.00 91.75 428 LEU A N 1
ATOM 3428 C CA . LEU A 1 428 ? 32.115 13.783 1.684 1.00 91.75 428 LEU A CA 1
ATOM 3429 C C . LEU A 1 428 ? 32.392 15.178 2.260 1.00 91.75 428 LEU A C 1
ATOM 3431 O O . LEU A 1 428 ? 32.348 15.336 3.477 1.00 91.75 428 LEU A O 1
ATOM 3435 N N . ARG A 1 429 ? 32.560 16.193 1.404 1.00 90.12 429 ARG A N 1
ATOM 3436 C CA . ARG A 1 429 ? 32.696 17.596 1.810 1.00 90.12 429 ARG A CA 1
ATOM 3437 C C . ARG A 1 429 ? 31.425 18.136 2.470 1.00 90.12 429 ARG A C 1
ATOM 3439 O O . ARG A 1 429 ? 31.520 18.773 3.512 1.00 90.12 429 ARG A O 1
ATOM 3446 N N . ASP A 1 430 ? 30.245 17.842 1.922 1.00 89.81 430 ASP A N 1
ATOM 3447 C CA . ASP A 1 430 ? 28.962 18.210 2.544 1.00 89.81 430 ASP A CA 1
ATOM 3448 C C . ASP A 1 430 ? 28.845 17.615 3.962 1.00 89.81 430 ASP A C 1
ATOM 3450 O O . ASP A 1 430 ? 28.449 18.300 4.904 1.00 89.81 430 ASP A O 1
ATOM 3454 N N . ILE A 1 431 ? 29.221 16.338 4.126 1.00 90.19 431 ILE A N 1
ATOM 3455 C CA . ILE A 1 431 ? 29.221 15.648 5.427 1.00 90.19 431 ILE A CA 1
ATOM 3456 C C . ILE A 1 431 ? 30.228 16.290 6.388 1.00 90.19 431 ILE A C 1
ATOM 3458 O O . ILE A 1 431 ? 29.904 16.495 7.556 1.00 90.19 431 ILE A O 1
ATOM 3462 N N . GLU A 1 432 ? 31.425 16.624 5.909 1.00 88.50 432 GLU A N 1
ATOM 3463 C CA . GLU A 1 432 ? 32.459 17.297 6.696 1.00 88.50 432 GLU A CA 1
ATOM 3464 C C . GLU A 1 432 ? 31.965 18.646 7.242 1.00 88.50 432 GLU A C 1
ATOM 3466 O O . GLU A 1 432 ? 32.078 18.887 8.444 1.00 88.50 432 GLU A O 1
ATOM 3471 N N . VAL A 1 433 ? 31.342 19.484 6.400 1.00 87.69 433 VAL A N 1
ATOM 3472 C CA . VAL A 1 433 ? 30.750 20.771 6.818 1.00 87.69 433 VAL A CA 1
ATOM 3473 C C . VAL A 1 433 ? 29.686 20.555 7.894 1.00 87.69 433 VAL A C 1
ATOM 3475 O O . VAL A 1 433 ? 29.716 21.208 8.933 1.00 87.69 433 VAL A O 1
ATOM 3478 N N . MET A 1 434 ? 28.787 19.583 7.700 1.00 86.31 434 MET A N 1
ATOM 3479 C CA . MET A 1 434 ? 27.757 19.258 8.694 1.00 86.31 434 MET A CA 1
ATOM 3480 C C . MET A 1 434 ? 28.349 18.811 10.037 1.00 86.31 434 MET A C 1
ATOM 3482 O O . MET A 1 434 ? 27.780 19.104 11.089 1.00 86.31 434 MET A O 1
ATOM 3486 N N . CYS A 1 435 ? 29.469 18.086 10.020 1.00 86.50 435 CYS A N 1
ATOM 3487 C CA . CYS A 1 435 ? 30.169 17.674 11.231 1.00 86.50 435 CYS A CA 1
ATOM 3488 C C . CYS A 1 435 ? 30.876 18.850 11.924 1.00 86.50 435 CYS A C 1
ATOM 3490 O O . CYS A 1 435 ? 30.798 18.939 13.147 1.00 86.50 435 CYS A O 1
ATOM 3492 N N . GLN A 1 436 ? 31.498 19.760 11.168 1.00 83.12 436 GLN A N 1
ATOM 3493 C CA . GLN A 1 436 ? 32.172 20.961 11.686 1.00 83.12 436 GLN A CA 1
ATOM 3494 C C . GLN A 1 436 ? 31.180 21.977 12.283 1.00 83.12 436 GLN A C 1
ATOM 3496 O O . GLN A 1 436 ? 31.428 22.533 13.351 1.00 83.12 436 GLN A O 1
ATOM 3501 N N . ASP A 1 437 ? 30.007 22.164 11.669 1.00 79.94 437 ASP A N 1
ATOM 3502 C CA . ASP A 1 437 ? 28.949 23.043 12.193 1.00 79.94 437 ASP A CA 1
ATOM 3503 C C . ASP A 1 437 ? 28.400 22.567 13.552 1.00 79.94 437 ASP A C 1
ATOM 3505 O O . ASP A 1 437 ? 27.934 23.375 14.361 1.00 79.94 437 ASP A O 1
ATOM 3509 N N . CYS A 1 438 ? 28.478 21.260 13.828 1.00 71.00 438 CYS A N 1
ATOM 3510 C CA . CYS A 1 438 ? 28.080 20.672 15.109 1.00 71.00 438 CYS A CA 1
ATOM 3511 C C . CYS A 1 438 ? 29.097 20.917 16.241 1.00 71.00 438 CYS A C 1
ATOM 3513 O O . CYS A 1 438 ? 28.762 20.663 17.397 1.00 71.00 438 CYS A O 1
ATOM 3515 N N . ASP A 1 439 ? 30.302 21.403 15.924 1.00 64.56 439 ASP A N 1
ATOM 3516 C CA . ASP A 1 439 ? 31.401 21.655 16.870 1.00 64.56 439 ASP A CA 1
ATOM 3517 C C . ASP A 1 439 ? 31.379 23.101 17.424 1.00 64.56 439 ASP A C 1
ATOM 3519 O O . ASP A 1 439 ? 31.953 23.414 18.464 1.00 64.56 439 ASP A O 1
ATOM 3523 N N . ASN A 1 440 ? 30.628 24.007 16.785 1.00 60.16 440 ASN A N 1
ATOM 3524 C CA . ASN A 1 440 ? 30.598 25.442 17.113 1.00 60.16 440 ASN A CA 1
ATOM 3525 C C . ASN A 1 440 ? 29.760 25.823 18.361 1.00 60.16 440 ASN A C 1
ATOM 3527 O O . ASN A 1 440 ? 29.498 27.006 18.591 1.00 60.16 440 ASN A O 1
ATOM 3531 N N . GLY A 1 441 ? 29.317 24.859 19.182 1.00 59.91 441 GLY A N 1
ATOM 3532 C CA . GLY A 1 441 ? 28.375 25.108 20.289 1.00 59.91 441 GLY A CA 1
ATOM 3533 C C . GLY A 1 441 ? 28.541 24.278 21.571 1.00 59.91 441 GLY A C 1
ATOM 3534 O O . GLY A 1 441 ? 27.709 24.419 22.470 1.00 59.91 441 GLY A O 1
ATOM 3535 N N . GLY A 1 442 ? 29.571 23.433 21.691 1.00 65.94 442 GLY A N 1
ATOM 3536 C CA . GLY A 1 442 ? 29.819 22.564 22.853 1.00 65.94 442 GLY A CA 1
ATOM 3537 C C . GLY A 1 442 ? 30.645 21.324 22.485 1.00 65.94 442 GLY A C 1
ATOM 3538 O O . GLY A 1 442 ? 31.103 21.229 21.356 1.00 65.94 442 GLY A O 1
ATOM 3539 N N . ASP A 1 443 ? 30.814 20.374 23.416 1.00 71.12 443 ASP A N 1
ATOM 3540 C CA . ASP A 1 443 ? 31.533 19.117 23.140 1.00 71.12 443 ASP A CA 1
ATOM 3541 C C . ASP A 1 443 ? 30.817 18.308 22.034 1.00 71.12 443 ASP A C 1
ATOM 3543 O O . ASP A 1 443 ? 29.630 17.978 22.192 1.00 71.12 443 ASP A O 1
ATOM 3547 N N . PRO A 1 444 ? 31.502 17.946 20.933 1.00 70.69 444 PRO A N 1
ATOM 3548 C CA . PRO A 1 444 ? 30.882 17.245 19.820 1.00 70.69 444 PRO A CA 1
ATOM 3549 C C . PRO A 1 444 ? 30.438 15.836 20.247 1.00 70.69 444 PRO A C 1
ATOM 3551 O O . PRO A 1 444 ? 31.134 15.143 20.999 1.00 70.69 444 PRO A O 1
ATOM 3554 N N . PRO A 1 445 ? 29.282 15.344 19.761 1.00 81.94 445 PRO A N 1
ATOM 3555 C CA . PRO A 1 445 ? 28.842 13.985 20.040 1.00 81.94 445 PRO A CA 1
ATOM 3556 C C . PRO A 1 445 ? 29.916 12.952 19.643 1.00 81.94 445 PRO A C 1
ATOM 3558 O O . PRO A 1 445 ? 30.474 13.059 18.550 1.00 81.94 445 PRO A O 1
ATOM 3561 N N . PRO A 1 446 ? 30.139 11.870 20.420 1.00 83.69 446 PRO A N 1
ATOM 3562 C CA . PRO A 1 446 ? 31.173 10.863 20.127 1.00 83.69 446 PRO A CA 1
ATOM 3563 C C . PRO A 1 446 ? 31.089 10.208 18.738 1.00 83.69 446 PRO A C 1
ATOM 3565 O O . PRO A 1 446 ? 32.043 9.585 18.279 1.00 83.69 446 PRO A O 1
ATOM 3568 N N . ILE A 1 447 ? 29.933 10.294 18.075 1.00 85.69 447 ILE A N 1
ATOM 3569 C CA . ILE A 1 447 ? 29.736 9.813 16.706 1.00 85.69 447 ILE A CA 1
ATOM 3570 C C . ILE A 1 447 ? 30.331 10.763 15.656 1.00 85.69 447 ILE A C 1
ATOM 3572 O O . ILE A 1 447 ? 30.858 10.285 14.660 1.00 85.69 447 ILE A O 1
ATOM 3576 N N . VAL A 1 448 ? 30.299 12.078 15.894 1.00 86.56 448 VAL A N 1
ATOM 3577 C CA . VAL A 1 448 ? 30.861 13.099 14.993 1.00 86.56 448 VAL A CA 1
ATOM 3578 C C . VAL A 1 448 ? 32.378 12.940 14.916 1.00 86.56 448 VAL A C 1
ATOM 3580 O O . VAL A 1 448 ? 32.929 12.885 13.821 1.00 86.56 448 VAL A O 1
ATOM 3583 N N . GLN A 1 449 ? 33.031 12.719 16.061 1.00 83.44 449 GLN A N 1
ATOM 3584 C CA . GLN A 1 449 ? 34.472 12.451 16.132 1.00 83.44 449 GLN A CA 1
ATOM 3585 C C . GLN A 1 449 ? 34.886 11.248 15.268 1.00 83.44 449 GLN A C 1
ATOM 3587 O O . GLN A 1 449 ? 35.849 11.324 14.514 1.00 83.44 449 GLN A O 1
ATOM 3592 N N . LYS A 1 450 ? 34.125 10.147 15.342 1.00 86.69 450 LYS A N 1
ATOM 3593 C CA . LYS A 1 450 ? 34.386 8.933 14.553 1.00 86.69 450 LYS A CA 1
ATOM 3594 C C . LYS A 1 450 ? 34.185 9.151 13.058 1.00 86.69 450 LYS A C 1
ATOM 3596 O O . LYS A 1 450 ? 34.868 8.524 12.260 1.00 86.69 450 LYS A O 1
ATOM 3601 N N . ILE A 1 451 ? 33.229 9.997 12.675 1.00 89.12 451 ILE A N 1
ATOM 3602 C CA . ILE A 1 451 ? 32.992 10.330 11.267 1.00 89.12 451 ILE A CA 1
ATOM 3603 C C . ILE A 1 451 ? 34.174 11.139 10.723 1.00 89.12 451 ILE A C 1
ATOM 3605 O O . ILE A 1 451 ? 34.699 10.782 9.675 1.00 89.12 451 ILE A O 1
ATOM 3609 N N . LEU A 1 452 ? 34.641 12.159 11.451 1.00 85.56 452 LEU A N 1
ATOM 3610 C CA . LEU A 1 452 ? 35.813 12.950 11.056 1.00 85.56 452 LEU A CA 1
ATOM 3611 C C . LEU A 1 452 ? 37.090 12.097 10.988 1.00 85.56 452 LEU A C 1
ATOM 3613 O O . LEU A 1 452 ? 37.848 12.214 10.033 1.00 85.56 452 LEU A O 1
ATOM 3617 N N . GLU A 1 453 ? 37.296 11.183 11.940 1.00 86.44 453 GLU A N 1
ATOM 3618 C CA . GLU A 1 453 ? 38.424 10.239 11.919 1.00 86.44 453 GLU A CA 1
ATOM 3619 C C . GLU A 1 453 ? 38.435 9.382 10.643 1.00 86.44 453 GLU A C 1
ATOM 3621 O O . GLU A 1 453 ? 39.489 9.174 10.050 1.00 86.44 453 GLU A O 1
ATOM 3626 N N . VAL A 1 454 ? 37.264 8.931 10.178 1.00 88.75 454 VAL A N 1
ATOM 3627 C CA . VAL A 1 454 ? 37.137 8.192 8.911 1.00 88.75 454 VAL A CA 1
ATOM 3628 C C . VAL A 1 454 ? 37.377 9.095 7.700 1.00 88.75 454 VAL A C 1
ATOM 3630 O O . VAL A 1 454 ? 38.005 8.653 6.743 1.00 88.75 454 VAL A O 1
ATOM 3633 N N . LEU A 1 455 ? 36.890 10.340 7.722 1.00 86.69 455 LEU A N 1
ATOM 3634 C CA . LEU A 1 455 ? 37.055 11.290 6.614 1.00 86.69 455 LEU A CA 1
ATOM 3635 C C . LEU A 1 455 ? 38.516 11.714 6.409 1.00 86.69 455 LEU A C 1
ATOM 3637 O O . LEU A 1 455 ? 38.931 11.902 5.269 1.00 86.69 455 LEU A O 1
ATOM 3641 N N . TYR A 1 456 ? 39.288 11.835 7.491 1.00 86.19 456 TYR A N 1
ATOM 3642 C CA . TYR A 1 456 ? 40.701 12.226 7.447 1.00 86.19 456 TYR A CA 1
ATOM 3643 C C . TYR A 1 456 ? 41.678 11.045 7.478 1.00 86.19 456 TYR A C 1
ATOM 3645 O O . TYR A 1 456 ? 42.892 11.255 7.462 1.00 86.19 456 TYR A O 1
ATOM 3653 N N . ALA A 1 457 ? 41.185 9.806 7.526 1.00 85.19 457 ALA A N 1
ATOM 3654 C CA . ALA A 1 457 ? 42.039 8.629 7.454 1.00 85.19 457 ALA A CA 1
ATOM 3655 C C . ALA A 1 457 ? 42.763 8.581 6.099 1.00 85.19 457 ALA A C 1
ATOM 3657 O O . ALA A 1 457 ? 42.128 8.603 5.044 1.00 85.19 457 ALA A O 1
ATOM 3658 N N . THR A 1 458 ? 44.091 8.475 6.121 1.00 80.25 458 THR A N 1
ATOM 3659 C CA . THR A 1 458 ? 44.901 8.274 4.915 1.00 80.25 458 THR A CA 1
ATOM 3660 C C . THR A 1 458 ? 45.450 6.854 4.844 1.00 80.25 458 THR A C 1
ATOM 3662 O O . THR A 1 458 ? 45.700 6.205 5.860 1.00 80.25 458 THR A O 1
ATOM 3665 N N . GLU A 1 459 ? 45.608 6.344 3.623 1.00 70.38 459 GLU A N 1
ATOM 3666 C CA . GLU A 1 459 ? 46.250 5.053 3.372 1.00 70.38 459 GLU A CA 1
ATOM 3667 C C . GLU A 1 459 ? 47.783 5.190 3.484 1.00 70.38 459 GLU A C 1
ATOM 3669 O O . GLU A 1 459 ? 48.339 6.260 3.217 1.00 70.38 459 GLU A O 1
ATOM 3674 N N . ASP A 1 460 ? 48.472 4.119 3.890 1.00 47.38 460 ASP A N 1
ATOM 3675 C CA . ASP A 1 460 ? 49.913 4.115 4.184 1.00 47.38 460 ASP A CA 1
ATOM 3676 C C . ASP A 1 460 ? 50.730 4.583 2.957 1.00 47.38 460 ASP A C 1
ATOM 3678 O O . ASP A 1 460 ? 50.835 3.882 1.949 1.00 47.38 460 ASP A O 1
ATOM 3682 N N . GLY A 1 461 ? 51.291 5.797 3.030 1.00 52.94 461 GLY A N 1
ATOM 3683 C CA . GLY A 1 461 ? 52.030 6.443 1.934 1.00 52.94 461 GLY A CA 1
ATOM 3684 C C . GLY A 1 461 ? 51.377 7.697 1.333 1.00 52.94 461 GLY A C 1
ATOM 3685 O O . GLY A 1 461 ? 52.015 8.358 0.514 1.00 52.94 461 GLY A O 1
ATOM 3686 N N . PHE A 1 462 ? 50.165 8.067 1.759 1.00 51.41 462 PHE A N 1
ATOM 3687 C CA . PHE A 1 462 ? 49.523 9.342 1.422 1.00 51.41 462 PHE A CA 1
ATOM 3688 C C . PHE A 1 462 ? 49.453 10.263 2.649 1.00 51.41 462 PHE A C 1
ATOM 3690 O O . PHE A 1 462 ? 49.017 9.859 3.728 1.00 51.41 462 PHE A O 1
ATOM 3697 N N . ALA A 1 463 ? 49.893 11.514 2.491 1.00 56.66 463 ALA A N 1
ATOM 3698 C CA . ALA A 1 463 ? 49.752 12.542 3.520 1.00 56.66 463 ALA A CA 1
ATOM 3699 C C . ALA A 1 463 ? 48.371 13.218 3.412 1.00 56.66 463 ALA A C 1
ATOM 3701 O O . ALA A 1 463 ? 47.896 13.417 2.288 1.00 56.66 463 ALA A O 1
ATOM 3702 N N . PRO A 1 464 ? 47.729 13.590 4.537 1.00 57.56 464 PRO A N 1
ATOM 3703 C CA . PRO A 1 464 ? 46.553 14.453 4.512 1.00 57.56 464 PRO A CA 1
ATOM 3704 C C . PRO A 1 464 ? 46.884 15.768 3.786 1.00 57.56 464 PRO A C 1
ATOM 3706 O O . PRO A 1 464 ? 48.017 16.242 3.914 1.00 57.56 464 PRO A O 1
ATOM 3709 N N . PRO A 1 465 ? 45.946 16.367 3.030 1.00 56.12 465 PRO A N 1
ATOM 3710 C CA . PRO A 1 465 ? 46.159 17.682 2.436 1.00 56.12 465 PRO A CA 1
ATOM 3711 C C . PRO A 1 465 ? 46.524 18.693 3.529 1.00 56.12 465 PRO A C 1
ATOM 3713 O O . PRO A 1 465 ? 45.821 18.787 4.534 1.00 56.12 465 PRO A O 1
ATOM 3716 N N . GLU A 1 466 ? 47.626 19.423 3.353 1.00 47.59 466 GLU A N 1
ATOM 3717 C CA . GLU A 1 466 ? 47.985 20.531 4.242 1.00 47.59 466 GLU A CA 1
ATOM 3718 C C . GLU A 1 466 ? 46.853 21.571 4.228 1.00 47.59 466 GLU A C 1
ATOM 3720 O O . GLU A 1 466 ? 46.303 21.873 3.165 1.00 47.59 466 GLU A O 1
ATOM 3725 N N . GLU A 1 467 ? 46.487 22.092 5.403 1.00 45.31 467 GLU A N 1
ATOM 3726 C CA . GLU A 1 467 ? 45.494 23.158 5.547 1.00 45.31 467 GLU A CA 1
ATOM 3727 C C . GLU A 1 467 ? 45.929 24.373 4.715 1.00 45.31 467 GLU A C 1
ATOM 3729 O O . GLU A 1 467 ? 46.788 25.158 5.115 1.00 45.31 467 GLU A O 1
ATOM 3734 N N . LEU A 1 468 ? 45.338 24.538 3.530 1.00 41.88 468 LEU A N 1
ATOM 3735 C CA . LEU A 1 468 ? 45.368 25.809 2.822 1.00 41.88 468 LEU A CA 1
ATOM 3736 C C . LEU A 1 468 ? 44.450 26.765 3.587 1.00 41.88 468 LEU A C 1
ATOM 3738 O O . LEU A 1 468 ? 43.244 26.826 3.346 1.00 41.88 468 LEU A O 1
ATOM 3742 N N . GLU A 1 469 ? 45.036 27.483 4.545 1.00 38.72 469 GLU A N 1
ATOM 3743 C CA . GLU A 1 469 ? 44.444 28.681 5.129 1.00 38.72 469 GLU A CA 1
ATOM 3744 C C . GLU A 1 469 ? 44.029 29.638 4.000 1.00 38.72 469 GLU A C 1
ATOM 3746 O O . GLU A 1 469 ? 44.871 30.159 3.276 1.00 38.72 469 GLU A O 1
ATOM 3751 N N . GLY A 1 470 ? 42.717 29.841 3.871 1.00 41.69 470 GLY A N 1
ATOM 3752 C CA . GLY A 1 470 ? 42.073 31.047 3.354 1.00 41.69 470 GLY A CA 1
ATOM 3753 C C . GLY A 1 470 ? 42.544 31.610 2.010 1.00 41.69 470 GLY A C 1
ATOM 3754 O O . GLY A 1 470 ? 43.487 32.386 1.952 1.00 41.69 470 GLY A O 1
ATOM 3755 N N . ASP A 1 471 ? 41.717 31.440 0.979 1.00 32.94 471 ASP A N 1
ATOM 3756 C CA . ASP A 1 471 ? 41.140 32.639 0.366 1.00 32.94 471 ASP A CA 1
ATOM 3757 C C . ASP A 1 471 ? 39.771 32.332 -0.245 1.00 32.94 471 ASP A C 1
ATOM 3759 O O . ASP A 1 471 ? 39.589 31.405 -1.036 1.00 32.94 471 ASP A O 1
ATOM 3763 N N . GLY A 1 472 ? 38.775 33.099 0.193 1.00 44.81 472 GLY A N 1
ATOM 3764 C CA . GLY A 1 472 ? 37.424 33.038 -0.333 1.00 44.81 472 GLY A CA 1
ATOM 3765 C C . GLY A 1 472 ? 37.379 33.674 -1.711 1.00 44.81 472 GLY A C 1
ATOM 3766 O O . GLY A 1 472 ? 37.437 34.893 -1.828 1.00 44.81 472 GLY A O 1
ATOM 3767 N N . LEU A 1 473 ? 37.198 32.860 -2.744 1.00 35.06 473 LEU A N 1
ATOM 3768 C CA . LEU A 1 473 ? 36.707 33.322 -4.033 1.00 35.06 473 LEU A CA 1
ATOM 3769 C C . LEU A 1 473 ? 35.555 32.411 -4.445 1.00 35.06 473 LEU A C 1
ATOM 3771 O O . LEU A 1 473 ? 35.741 31.258 -4.831 1.00 35.06 473 LEU A O 1
ATOM 3775 N N . ALA A 1 474 ? 34.341 32.946 -4.305 1.00 37.16 474 ALA A N 1
ATOM 3776 C CA . ALA A 1 474 ? 33.204 32.469 -5.071 1.00 37.16 474 ALA A CA 1
ATOM 3777 C C . ALA A 1 474 ? 33.589 32.503 -6.564 1.00 37.16 474 ALA A C 1
ATOM 3779 O O . ALA A 1 474 ? 34.290 33.434 -6.968 1.00 37.16 474 ALA A O 1
ATOM 3780 N N . PRO A 1 475 ? 33.179 31.524 -7.386 1.00 40.19 475 PRO A N 1
ATOM 3781 C CA . PRO A 1 475 ? 33.380 31.639 -8.819 1.00 40.19 475 PRO A CA 1
ATOM 3782 C C . PRO A 1 475 ? 32.498 32.789 -9.312 1.00 40.19 475 PRO A C 1
ATOM 3784 O O . PRO A 1 475 ? 31.273 32.683 -9.259 1.00 40.19 475 PRO A O 1
ATOM 3787 N N . ASP A 1 476 ? 33.125 33.889 -9.731 1.00 37.19 476 ASP A N 1
ATOM 3788 C CA . ASP A 1 476 ? 32.462 34.932 -10.507 1.00 37.19 476 ASP A CA 1
ATOM 3789 C C . ASP A 1 476 ? 31.945 34.305 -11.807 1.00 37.19 476 ASP A C 1
ATOM 3791 O O . ASP A 1 476 ? 32.706 33.800 -12.638 1.00 37.19 476 ASP A O 1
ATOM 3795 N N . ASP A 1 477 ? 30.624 34.332 -11.959 1.00 48.09 477 ASP A N 1
ATOM 3796 C CA . ASP A 1 477 ? 29.940 34.214 -13.237 1.00 48.09 477 ASP A CA 1
ATOM 3797 C C . ASP A 1 477 ? 30.241 35.481 -14.054 1.00 48.09 477 ASP A C 1
ATOM 3799 O O . ASP A 1 477 ? 29.441 36.407 -14.024 1.00 48.09 477 ASP A O 1
ATOM 3803 N N . GLU A 1 478 ? 31.358 35.569 -14.783 1.00 43.34 478 GLU A N 1
ATOM 3804 C CA . GLU A 1 478 ? 31.506 36.599 -15.824 1.00 43.34 478 GLU A CA 1
ATOM 3805 C C . GLU A 1 478 ? 32.550 36.232 -16.904 1.00 43.34 478 GLU A C 1
ATOM 3807 O O . GLU A 1 478 ? 33.744 36.121 -16.653 1.00 43.34 478 GLU A O 1
ATOM 3812 N N . GLU A 1 479 ? 32.017 36.074 -18.123 1.00 43.09 479 GLU A N 1
ATOM 3813 C CA . GLU A 1 479 ? 32.621 36.261 -19.455 1.00 43.09 479 GLU A CA 1
ATOM 3814 C C . GLU A 1 479 ? 33.800 35.382 -19.926 1.00 43.09 479 GLU A C 1
ATOM 3816 O O . GLU A 1 479 ? 34.937 35.535 -19.505 1.00 43.09 479 GLU A O 1
ATOM 3821 N N . GLU A 1 480 ? 33.571 34.646 -21.025 1.00 41.94 480 GLU A N 1
ATOM 3822 C CA . GLU A 1 480 ? 34.277 35.004 -22.265 1.00 41.94 480 GLU A CA 1
ATOM 3823 C C . GLU A 1 480 ? 33.457 34.663 -23.525 1.00 41.94 480 GLU A C 1
ATOM 3825 O O . GLU A 1 480 ? 32.802 33.619 -23.624 1.00 41.94 480 GLU A O 1
ATOM 3830 N N . TYR A 1 481 ? 33.481 35.629 -24.444 1.00 42.44 481 TYR A N 1
ATOM 3831 C CA . TYR A 1 481 ? 32.998 35.618 -25.825 1.00 42.44 481 TYR A CA 1
ATOM 3832 C C . TYR A 1 481 ? 33.877 34.774 -26.752 1.00 42.44 481 TYR A C 1
ATOM 3834 O O . TYR A 1 481 ? 35.096 34.687 -26.495 1.00 42.44 481 TYR A O 1
#